Protein AF-A0AAV1LVP1-F1 (afdb_monomer_lite)

Structure (mmCIF, N/CA/C/O backbone):
data_AF-A0AAV1LVP1-F1
#
_entry.id   AF-A0AAV1LVP1-F1
#
loop_
_atom_site.group_PDB
_atom_site.id
_atom_site.type_symbol
_atom_site.label_atom_id
_atom_site.label_alt_id
_atom_site.label_comp_id
_atom_site.label_asym_id
_atom_site.label_entity_id
_atom_site.label_seq_id
_atom_site.pdbx_PDB_ins_code
_atom_site.Cartn_x
_atom_site.Cartn_y
_atom_site.Cartn_z
_atom_site.occupancy
_atom_site.B_iso_or_equiv
_atom_site.auth_seq_id
_atom_site.auth_comp_id
_atom_site.auth_asym_id
_atom_site.auth_atom_id
_atom_site.pdbx_PDB_model_num
ATOM 1 N N . MET A 1 1 ? -7.803 33.672 -29.626 1.00 33.62 1 MET A N 1
ATOM 2 C CA . MET A 1 1 ? -7.938 33.849 -28.165 1.00 33.62 1 MET A CA 1
ATOM 3 C C . MET A 1 1 ? -8.986 32.854 -27.676 1.00 33.62 1 MET A C 1
ATOM 5 O O . MET A 1 1 ? -10.162 33.083 -27.898 1.00 33.62 1 MET A O 1
ATOM 9 N N . VAL A 1 2 ? -8.581 31.703 -27.132 1.00 26.30 2 VAL A N 1
ATOM 10 C CA . VAL A 1 2 ? -9.512 30.694 -26.590 1.00 26.30 2 VAL A CA 1
ATOM 11 C C . VAL A 1 2 ? -9.033 30.379 -25.180 1.00 26.30 2 VAL A C 1
ATOM 13 O O . VAL A 1 2 ? -8.089 29.616 -24.989 1.00 26.30 2 VAL A O 1
ATOM 16 N N . ARG A 1 3 ? -9.617 31.064 -24.193 1.00 28.98 3 ARG A N 1
ATOM 17 C CA . ARG A 1 3 ? -9.436 30.735 -22.778 1.00 28.98 3 ARG A CA 1
ATOM 18 C C . ARG A 1 3 ? -10.296 29.505 -22.508 1.00 28.98 3 ARG A C 1
ATOM 20 O O . ARG A 1 3 ? -11.515 29.577 -22.601 1.00 28.98 3 ARG A O 1
ATOM 27 N N . ALA A 1 4 ? -9.658 28.367 -22.259 1.00 30.12 4 ALA A N 1
ATOM 28 C CA . ALA A 1 4 ? -10.356 27.182 -21.786 1.00 30.12 4 ALA A CA 1
ATOM 29 C C . ALA A 1 4 ? -10.751 27.415 -20.321 1.00 30.12 4 ALA A C 1
ATOM 31 O O . ALA A 1 4 ? -9.910 27.316 -19.428 1.00 30.12 4 ALA A O 1
ATOM 32 N N . ASP A 1 5 ? -12.018 27.749 -20.079 1.00 31.70 5 ASP A N 1
ATOM 33 C CA . ASP A 1 5 ? -12.577 27.800 -18.731 1.00 31.70 5 ASP A CA 1
ATOM 34 C C . ASP A 1 5 ? -12.744 26.372 -18.201 1.00 31.70 5 ASP A C 1
ATOM 36 O O . ASP A 1 5 ? -13.679 25.642 -18.535 1.00 31.70 5 ASP A O 1
ATOM 40 N N . LEU A 1 6 ? -11.804 25.955 -17.353 1.00 36.19 6 LEU A N 1
ATOM 41 C CA . LEU A 1 6 ? -11.934 24.755 -16.535 1.00 36.19 6 LEU A CA 1
ATOM 42 C C . LEU A 1 6 ? -12.962 25.029 -15.432 1.00 36.19 6 LEU A C 1
ATOM 44 O O . LEU A 1 6 ? -12.617 25.396 -14.308 1.00 36.19 6 LEU A O 1
ATOM 48 N N . THR A 1 7 ? -14.246 24.831 -15.731 1.00 36.78 7 THR A N 1
ATOM 49 C CA . THR A 1 7 ? -15.288 24.831 -14.701 1.00 36.78 7 THR A CA 1
ATOM 50 C C . THR A 1 7 ? -15.143 23.575 -13.839 1.00 36.78 7 THR A C 1
ATOM 52 O O . THR A 1 7 ? -15.783 22.549 -14.079 1.00 36.78 7 THR A O 1
ATOM 55 N N . LEU A 1 8 ? -14.284 23.636 -12.820 1.00 41.81 8 LEU A N 1
ATOM 56 C CA . LEU A 1 8 ? -14.180 22.623 -11.773 1.00 41.81 8 LEU A CA 1
ATOM 57 C C . LEU A 1 8 ? -15.452 22.667 -10.915 1.00 41.81 8 LEU A C 1
ATOM 59 O O . LEU A 1 8 ? -15.474 23.248 -9.829 1.00 41.81 8 LEU A O 1
ATOM 63 N N . ARG A 1 9 ? -16.538 22.040 -11.382 1.00 39.09 9 ARG A N 1
ATOM 64 C CA . ARG A 1 9 ? -17.672 21.726 -10.506 1.00 39.09 9 ARG A CA 1
ATOM 65 C C . ARG A 1 9 ? -17.134 20.831 -9.392 1.00 39.09 9 ARG A C 1
ATOM 67 O O . ARG A 1 9 ? -16.769 19.683 -9.630 1.00 39.09 9 ARG A O 1
ATOM 74 N N . HIS A 1 10 ? -17.053 21.360 -8.173 1.00 45.88 10 HIS A N 1
ATOM 75 C CA . HIS A 1 10 ? -16.754 20.574 -6.982 1.00 45.88 10 HIS A CA 1
ATOM 76 C C . HIS A 1 10 ? -17.872 19.550 -6.773 1.00 45.88 10 HIS A C 1
ATOM 78 O O . HIS A 1 10 ? -18.889 19.826 -6.136 1.00 45.88 10 HIS A O 1
ATOM 84 N N . ILE A 1 11 ? -17.685 18.351 -7.323 1.00 46.81 11 ILE A N 1
ATOM 85 C CA . ILE A 1 11 ? -18.550 17.211 -7.050 1.00 46.81 11 ILE A CA 1
ATOM 86 C C . ILE A 1 11 ? -18.376 16.900 -5.562 1.00 46.81 11 ILE A C 1
ATOM 88 O O . ILE A 1 11 ? -17.328 16.415 -5.134 1.00 46.81 11 ILE A O 1
ATOM 92 N N . LYS A 1 12 ? -19.398 17.195 -4.749 1.00 41.62 12 LYS A N 1
ATOM 93 C CA . LYS A 1 12 ? -19.506 16.657 -3.388 1.00 41.62 12 LYS A CA 1
ATOM 94 C C . LYS A 1 12 ? -19.700 15.145 -3.513 1.00 41.62 12 LYS A C 1
ATOM 96 O O . LYS A 1 12 ? -20.824 14.655 -3.503 1.00 41.62 12 LYS A O 1
ATOM 101 N N . THR A 1 13 ? -18.611 14.399 -3.660 1.00 45.19 13 THR A N 1
ATOM 102 C CA . THR A 1 13 ? -18.660 12.941 -3.601 1.00 45.19 13 THR A CA 1
ATOM 103 C C . THR A 1 13 ? -19.029 12.538 -2.176 1.00 45.19 13 THR A C 1
ATOM 105 O O . THR A 1 13 ? -18.408 12.970 -1.198 1.00 45.19 13 THR A O 1
ATOM 108 N N . GLN A 1 14 ? -20.092 11.741 -2.030 1.00 44.28 14 GLN A N 1
ATOM 109 C CA . GLN A 1 14 ? -20.377 11.105 -0.749 1.00 44.28 14 GLN A CA 1
ATOM 110 C C . GLN A 1 14 ? -19.144 10.303 -0.338 1.00 44.28 14 GLN A C 1
ATOM 112 O O . GLN A 1 14 ? -18.603 9.535 -1.133 1.00 44.28 14 GLN A O 1
ATOM 117 N N . ARG A 1 15 ? -18.676 10.505 0.899 1.00 39.69 15 ARG A N 1
ATOM 118 C CA . ARG A 1 15 ? -17.493 9.807 1.410 1.00 39.69 15 ARG A CA 1
ATOM 119 C C . ARG A 1 15 ? -17.735 8.299 1.305 1.00 39.69 15 ARG A C 1
ATOM 121 O O . ARG A 1 15 ? -18.639 7.810 1.989 1.00 39.69 15 ARG A O 1
ATOM 128 N N . PRO A 1 16 ? -16.923 7.551 0.536 1.00 40.00 16 PRO A N 1
ATOM 129 C CA . PRO A 1 16 ? -17.012 6.103 0.536 1.00 40.00 16 PRO A CA 1
ATOM 130 C C . PRO A 1 16 ? -16.859 5.608 1.975 1.00 40.00 16 PRO A C 1
ATOM 132 O O . PRO A 1 16 ? -15.962 6.054 2.706 1.00 40.00 16 PRO A O 1
ATOM 135 N N . ARG A 1 17 ? -17.739 4.699 2.412 1.00 39.69 17 ARG A N 1
ATOM 136 C CA . ARG A 1 17 ? -17.573 4.027 3.707 1.00 39.69 17 ARG A CA 1
ATOM 137 C C . ARG A 1 17 ? -16.164 3.431 3.744 1.00 39.69 17 ARG A C 1
ATOM 139 O O . ARG A 1 17 ? -15.739 2.771 2.801 1.00 39.69 17 ARG A O 1
ATOM 146 N N . ARG A 1 18 ? -15.420 3.682 4.829 1.00 36.81 18 ARG A N 1
ATOM 147 C CA . ARG A 1 18 ? -14.095 3.082 5.054 1.00 36.81 18 ARG A CA 1
ATOM 148 C C . ARG A 1 18 ? -14.218 1.555 4.947 1.00 36.81 18 ARG A C 1
ATOM 150 O O . ARG A 1 18 ? -14.626 0.923 5.921 1.00 36.81 18 ARG A O 1
ATOM 157 N N . HIS A 1 19 ? -13.812 0.972 3.821 1.00 34.81 19 HIS A N 1
ATOM 158 C CA . HIS A 1 19 ? -13.372 -0.416 3.800 1.00 34.81 19 HIS A CA 1
ATOM 159 C C . HIS A 1 19 ? -12.077 -0.468 4.609 1.00 34.81 19 HIS A C 1
ATOM 161 O O . HIS A 1 19 ? -11.051 0.106 4.236 1.00 34.81 19 HIS A O 1
ATOM 167 N N . PHE A 1 20 ? -12.194 -1.029 5.807 1.00 36.41 20 PHE A N 1
ATOM 168 C CA . PHE A 1 20 ? -11.059 -1.423 6.617 1.00 36.41 20 PHE A CA 1
ATOM 169 C C . PHE A 1 20 ? -10.608 -2.767 6.061 1.00 36.41 20 PHE A C 1
ATOM 171 O O . PHE A 1 20 ? -11.280 -3.771 6.279 1.00 36.41 20 PHE A O 1
ATOM 178 N N . VAL A 1 21 ? -9.523 -2.765 5.292 1.00 41.16 21 VAL A N 1
ATOM 179 C CA . VAL A 1 21 ? -8.733 -3.982 5.121 1.00 41.16 21 VAL A CA 1
ATOM 180 C C . VAL A 1 21 ? -7.979 -4.102 6.436 1.00 41.16 21 VAL A C 1
ATOM 182 O O . VAL A 1 21 ? -7.133 -3.260 6.741 1.00 41.16 21 VAL A O 1
ATOM 185 N N . GLY A 1 22 ? -8.427 -5.016 7.294 1.00 45.00 22 GLY A N 1
ATOM 186 C CA . GLY A 1 22 ? -7.721 -5.284 8.538 1.00 45.00 22 GLY A CA 1
ATOM 187 C C . GLY A 1 22 ? -6.317 -5.761 8.221 1.00 45.00 22 GLY A C 1
ATOM 188 O O . GLY A 1 22 ? -6.128 -6.488 7.250 1.00 45.00 22 GLY A O 1
ATOM 189 N N . LYS A 1 23 ? -5.342 -5.328 9.022 1.00 55.53 23 LYS A N 1
ATOM 190 C CA . LYS A 1 23 ? -4.028 -5.969 9.005 1.00 55.53 23 LYS A CA 1
ATOM 191 C C . LYS A 1 23 ? -4.217 -7.443 9.334 1.00 55.53 23 LYS A C 1
ATOM 193 O O . LYS A 1 23 ? -5.036 -7.760 10.204 1.00 55.53 23 LYS A O 1
ATOM 198 N N . LEU A 1 24 ? -3.487 -8.316 8.646 1.00 54.47 24 LEU A N 1
ATOM 199 C CA . LEU A 1 24 ? -3.483 -9.729 8.995 1.00 54.47 24 LEU A CA 1
ATOM 200 C C . LEU A 1 24 ? -3.015 -9.883 10.445 1.00 54.47 24 LEU A C 1
ATOM 202 O O . LEU A 1 24 ? -2.108 -9.192 10.912 1.00 54.47 24 LEU A O 1
ATOM 206 N N . SER A 1 25 ? -3.689 -10.760 11.184 1.00 60.62 25 SER A N 1
ATOM 207 C CA . SER A 1 25 ? -3.222 -11.135 12.512 1.00 60.62 25 SER A CA 1
ATOM 208 C C . SER A 1 25 ? -1.874 -11.858 12.378 1.00 60.62 25 SER A C 1
ATOM 210 O O . SER A 1 25 ? -1.601 -12.482 11.351 1.00 60.62 25 SER A O 1
ATOM 212 N N . ILE A 1 26 ? -1.043 -11.828 13.424 1.00 65.25 26 ILE A N 1
ATOM 213 C CA . ILE A 1 26 ? 0.223 -12.584 13.450 1.00 65.25 26 ILE A CA 1
ATOM 214 C C . ILE A 1 26 ? -0.026 -14.075 13.165 1.00 65.25 26 ILE A C 1
ATOM 216 O O . ILE A 1 26 ? 0.789 -14.723 12.517 1.00 65.25 26 ILE A O 1
ATOM 220 N N . GLN A 1 27 ? -1.165 -14.610 13.607 1.00 67.62 27 GLN A N 1
ATOM 221 C CA . GLN A 1 27 ? -1.550 -16.001 13.389 1.00 67.62 27 GLN A CA 1
ATOM 222 C C . GLN A 1 27 ? -1.880 -16.280 11.917 1.00 67.62 27 GLN A C 1
ATOM 224 O O . GLN A 1 27 ? -1.340 -17.218 11.341 1.00 67.62 27 GLN A O 1
ATOM 229 N N . ASN A 1 28 ? -2.638 -15.396 11.266 1.00 71.12 28 ASN A N 1
ATOM 230 C CA . ASN A 1 28 ? -2.947 -15.520 9.841 1.00 71.12 28 ASN A CA 1
ATOM 231 C C . ASN A 1 28 ? -1.689 -15.349 8.968 1.00 71.12 28 ASN A C 1
ATOM 233 O O . ASN A 1 28 ? -1.596 -15.948 7.902 1.00 71.12 28 ASN A O 1
ATOM 237 N N . LEU A 1 29 ? -0.715 -14.542 9.410 1.00 69.75 29 LEU A N 1
ATOM 238 C CA . LEU A 1 29 ? 0.584 -14.405 8.741 1.00 69.75 29 LEU A CA 1
ATOM 239 C C . LEU A 1 29 ? 1.429 -15.683 8.851 1.00 69.75 29 LEU A C 1
ATOM 241 O O . LEU A 1 29 ? 2.092 -16.046 7.884 1.00 69.75 29 LEU A O 1
ATOM 245 N N . LYS A 1 30 ? 1.391 -16.380 9.998 1.00 75.81 30 LYS A N 1
ATOM 246 C CA . LYS A 1 30 ? 2.044 -17.693 10.165 1.00 75.81 30 LYS A CA 1
ATOM 247 C C . LYS A 1 30 ? 1.406 -18.750 9.269 1.00 75.81 30 LYS A C 1
ATOM 249 O O . LYS A 1 30 ? 2.116 -19.468 8.580 1.00 75.81 30 LYS A O 1
ATOM 254 N N . GLU A 1 31 ? 0.079 -18.808 9.235 1.00 78.06 31 GLU A N 1
ATOM 255 C CA . GLU A 1 31 ? -0.654 -19.731 8.360 1.00 78.06 31 GLU A CA 1
ATOM 256 C C . GLU A 1 31 ? -0.366 -19.465 6.877 1.00 78.06 31 GLU A C 1
ATOM 258 O O . GLU A 1 31 ? -0.171 -20.406 6.111 1.00 78.06 31 GLU A O 1
ATOM 263 N N . ALA A 1 32 ? -0.288 -18.192 6.473 1.00 76.00 32 ALA A N 1
ATOM 264 C CA . ALA A 1 32 ? 0.073 -17.822 5.107 1.00 76.00 32 ALA A CA 1
ATOM 265 C C . ALA A 1 32 ? 1.504 -18.257 4.768 1.00 76.00 32 ALA A C 1
ATOM 267 O O . ALA A 1 32 ? 1.730 -18.808 3.695 1.00 76.00 32 ALA A O 1
ATOM 268 N N . ALA A 1 33 ? 2.455 -18.056 5.686 1.00 76.94 33 ALA A N 1
ATOM 269 C CA . ALA A 1 33 ? 3.835 -18.494 5.502 1.00 76.94 33 ALA A CA 1
ATOM 270 C C . ALA A 1 33 ? 3.938 -20.022 5.370 1.00 76.94 33 ALA A C 1
ATOM 272 O O . ALA A 1 33 ? 4.605 -20.494 4.457 1.00 76.94 33 ALA A O 1
ATOM 273 N N . ASN A 1 34 ? 3.219 -20.790 6.195 1.00 80.12 34 ASN A N 1
ATOM 274 C CA . ASN A 1 34 ? 3.208 -22.255 6.116 1.00 80.12 34 ASN A CA 1
ATOM 275 C C . ASN A 1 34 ? 2.636 -22.758 4.779 1.00 80.12 34 ASN A C 1
ATOM 277 O O . ASN A 1 34 ? 3.240 -23.602 4.126 1.00 80.12 34 ASN A O 1
ATOM 281 N N . LYS A 1 35 ? 1.536 -22.180 4.291 1.00 80.88 35 LYS A N 1
ATOM 282 C CA . LYS A 1 35 ? 1.000 -22.536 2.963 1.00 80.88 35 LYS A CA 1
ATOM 283 C C . LYS A 1 35 ? 1.961 -22.196 1.827 1.00 80.88 35 LYS A C 1
ATOM 285 O O . LYS A 1 35 ? 2.038 -22.920 0.840 1.00 80.88 35 LYS A O 1
ATOM 290 N N . LEU A 1 36 ? 2.692 -21.087 1.957 1.00 81.06 36 LEU A N 1
ATOM 291 C CA . LEU A 1 36 ? 3.746 -20.745 1.005 1.00 81.06 36 LEU A CA 1
ATOM 292 C C . LEU A 1 36 ? 4.886 -21.767 1.075 1.00 81.06 36 LEU A C 1
ATOM 294 O O . LEU A 1 36 ? 5.405 -22.133 0.030 1.00 81.06 36 LEU A O 1
ATOM 298 N N . THR A 1 37 ? 5.231 -22.279 2.262 1.00 78.81 37 THR A N 1
ATOM 299 C CA . THR A 1 37 ? 6.255 -23.328 2.393 1.00 78.81 37 THR A CA 1
ATOM 300 C C . THR A 1 37 ? 5.898 -24.598 1.624 1.00 78.81 37 THR A C 1
ATOM 302 O O . THR A 1 37 ? 6.746 -25.119 0.909 1.00 78.81 37 THR A O 1
ATOM 305 N N . GLU A 1 38 ? 4.637 -25.031 1.681 1.00 78.12 38 GLU A N 1
ATOM 306 C CA . GLU A 1 38 ? 4.154 -26.197 0.932 1.00 78.12 38 GLU A CA 1
ATOM 307 C C . GLU A 1 38 ? 4.158 -25.934 -0.578 1.00 78.12 38 GLU A C 1
ATOM 309 O O . GLU A 1 38 ? 4.670 -26.735 -1.351 1.00 78.12 38 GLU A O 1
ATOM 314 N N . ARG A 1 39 ? 3.649 -24.775 -1.009 1.00 78.62 39 ARG A N 1
ATOM 315 C CA . ARG A 1 39 ? 3.508 -24.459 -2.436 1.00 78.62 39 ARG A CA 1
ATOM 316 C C . ARG A 1 39 ? 4.837 -24.195 -3.146 1.00 78.62 39 ARG A C 1
ATOM 318 O O . ARG A 1 39 ? 4.999 -24.569 -4.301 1.00 78.62 39 ARG A O 1
ATOM 325 N N . PHE A 1 40 ? 5.784 -23.534 -2.486 1.00 80.25 40 PHE A N 1
ATOM 326 C CA . PHE A 1 40 ? 7.091 -23.246 -3.083 1.00 80.25 40 PHE A CA 1
ATOM 327 C C . PHE A 1 40 ? 8.053 -24.442 -3.040 1.00 80.25 40 PHE A C 1
ATOM 329 O O . PHE A 1 40 ? 9.074 -24.395 -3.722 1.00 80.25 40 PHE A O 1
ATOM 336 N N . ALA A 1 41 ? 7.730 -25.524 -2.319 1.00 74.81 41 ALA A N 1
ATOM 337 C CA . ALA A 1 41 ? 8.500 -26.768 -2.372 1.00 74.81 41 ALA A CA 1
ATOM 338 C C . ALA A 1 41 ? 8.476 -27.414 -3.772 1.00 74.81 41 ALA A C 1
ATOM 340 O O . ALA A 1 41 ? 9.469 -28.001 -4.195 1.00 74.81 41 ALA A O 1
ATOM 341 N N . ASP A 1 42 ? 7.381 -27.245 -4.520 1.00 72.31 42 ASP A N 1
ATOM 342 C CA . ASP A 1 42 ? 7.230 -27.764 -5.885 1.00 72.31 42 ASP A CA 1
ATOM 343 C C . ASP A 1 42 ? 7.580 -26.737 -6.979 1.00 72.31 42 ASP A C 1
ATOM 345 O O . ASP A 1 42 ? 7.404 -27.016 -8.168 1.00 72.31 42 ASP A O 1
ATOM 349 N N . PHE A 1 43 ? 8.148 -25.578 -6.609 1.00 73.12 43 PHE A N 1
ATOM 350 C CA . PHE A 1 43 ? 8.503 -24.505 -7.548 1.00 73.12 43 PHE A CA 1
ATOM 351 C C . PHE A 1 43 ? 9.318 -25.020 -8.738 1.00 73.12 43 PHE A C 1
ATOM 353 O O . PHE A 1 43 ? 9.001 -24.713 -9.883 1.00 73.12 43 PHE A O 1
ATOM 360 N N . GLU A 1 44 ? 10.337 -25.849 -8.501 1.00 68.38 44 GLU A N 1
ATOM 361 C CA . GLU A 1 44 ? 11.196 -26.358 -9.578 1.00 68.38 44 GLU A CA 1
ATOM 362 C C . GLU A 1 44 ? 10.498 -27.355 -10.507 1.00 68.38 44 GLU A C 1
ATOM 364 O O . GLU A 1 44 ? 10.852 -27.441 -11.683 1.00 68.38 44 GLU A O 1
ATOM 369 N N . LYS A 1 45 ? 9.505 -28.097 -10.007 1.00 72.62 45 LYS A N 1
ATOM 370 C CA . LYS A 1 45 ? 8.740 -29.048 -10.821 1.00 72.62 45 LYS A CA 1
ATOM 371 C C . LYS A 1 45 ? 7.729 -28.321 -11.698 1.00 72.62 45 LYS A C 1
ATOM 373 O O . LYS A 1 45 ? 7.621 -28.632 -12.879 1.00 72.62 45 LYS A O 1
ATOM 378 N N . GLU A 1 46 ? 7.024 -27.343 -11.134 1.00 71.19 46 GLU A N 1
ATOM 379 C CA . GLU A 1 46 ? 5.962 -26.616 -11.837 1.00 71.19 46 GLU A CA 1
ATOM 380 C C . GLU A 1 46 ? 6.502 -25.569 -12.822 1.00 71.19 46 GLU A C 1
ATOM 382 O O . GLU A 1 46 ? 5.857 -25.288 -13.829 1.00 71.19 46 GLU A O 1
ATOM 387 N N . THR A 1 47 ? 7.697 -25.016 -12.582 1.00 71.44 47 THR A N 1
ATOM 388 C CA . THR A 1 47 ? 8.252 -23.928 -13.409 1.00 71.44 47 THR A CA 1
ATOM 389 C C . THR A 1 47 ? 9.263 -24.357 -14.466 1.00 71.44 47 THR A C 1
ATOM 391 O O . THR A 1 47 ? 9.746 -23.514 -15.222 1.00 71.44 47 THR A O 1
ATOM 394 N N . LYS A 1 48 ? 9.570 -25.655 -14.573 1.00 72.50 48 LYS A N 1
ATOM 395 C CA . LYS A 1 48 ? 10.644 -26.169 -15.440 1.00 72.50 48 LYS A CA 1
ATOM 396 C C . LYS A 1 48 ? 10.498 -25.782 -16.919 1.00 72.50 48 LYS A C 1
ATOM 398 O O . LYS A 1 48 ? 11.507 -25.554 -17.575 1.00 72.50 48 LYS A O 1
ATOM 403 N N . ASN A 1 49 ? 9.261 -25.672 -17.409 1.00 75.50 49 ASN A N 1
ATOM 404 C CA . ASN A 1 49 ? 8.942 -25.381 -18.814 1.00 75.50 49 ASN A CA 1
ATOM 405 C C . ASN A 1 49 ? 8.258 -24.016 -19.020 1.00 75.50 49 ASN A C 1
ATOM 407 O O . ASN A 1 49 ? 7.742 -23.760 -20.104 1.00 75.50 49 ASN A O 1
ATOM 411 N N . LEU A 1 50 ? 8.186 -23.175 -17.984 1.00 79.69 50 LEU A N 1
ATOM 412 C CA . LEU A 1 50 ? 7.509 -21.878 -18.052 1.00 79.69 50 LEU A CA 1
ATOM 413 C C . LEU A 1 50 ? 8.480 -20.772 -18.471 1.00 79.69 50 LEU A C 1
ATOM 415 O O . LEU A 1 50 ? 9.644 -20.768 -18.059 1.00 79.69 50 LEU A O 1
ATOM 419 N N . ASP A 1 51 ? 7.972 -19.812 -19.240 1.00 83.75 51 ASP A N 1
ATOM 420 C CA . ASP A 1 51 ? 8.699 -18.582 -19.553 1.00 83.75 51 ASP A CA 1
ATOM 421 C C . ASP A 1 51 ? 8.887 -17.704 -18.296 1.00 83.75 51 ASP A C 1
ATOM 423 O O . ASP A 1 51 ? 8.156 -17.836 -17.310 1.00 83.75 51 ASP A O 1
ATOM 427 N N . ILE A 1 52 ? 9.862 -16.790 -18.309 1.00 84.06 52 ILE A N 1
ATOM 428 C CA . ILE A 1 52 ? 10.174 -15.886 -17.192 1.00 84.06 52 ILE A CA 1
ATOM 429 C C . ILE A 1 52 ? 8.943 -15.102 -16.734 1.00 84.06 52 ILE A C 1
ATOM 431 O O . ILE A 1 52 ? 8.712 -14.983 -15.526 1.00 84.06 52 ILE A O 1
ATOM 435 N N . GLN A 1 53 ? 8.129 -14.602 -17.667 1.00 85.38 53 GLN A N 1
ATOM 436 C CA . GLN A 1 53 ? 6.920 -13.861 -17.313 1.00 85.38 53 GLN A CA 1
ATOM 437 C C . GLN A 1 53 ? 5.918 -14.772 -16.589 1.00 85.38 53 GLN A C 1
ATOM 439 O O . GLN A 1 53 ? 5.393 -14.415 -15.536 1.00 85.38 53 GLN A O 1
ATOM 444 N N . GLN A 1 54 ? 5.732 -15.997 -17.083 1.00 86.31 54 GLN A N 1
ATOM 445 C CA . GLN A 1 54 ? 4.848 -16.988 -16.465 1.00 86.31 54 GLN A CA 1
ATOM 446 C C . GLN A 1 54 ? 5.352 -17.435 -15.085 1.00 86.31 54 GLN A C 1
ATOM 448 O O . GLN A 1 54 ? 4.552 -17.620 -14.166 1.00 86.31 54 GLN A O 1
ATOM 453 N N . LYS A 1 55 ? 6.673 -17.565 -14.905 1.00 86.62 55 LYS A N 1
ATOM 454 C CA . LYS A 1 55 ? 7.305 -17.844 -13.605 1.00 86.62 55 LYS A CA 1
ATOM 455 C C . LYS A 1 55 ? 7.043 -16.724 -12.602 1.00 86.62 55 LYS A C 1
ATOM 457 O O . LYS A 1 55 ? 6.707 -16.999 -11.448 1.00 86.62 55 LYS A O 1
ATOM 462 N N . TYR A 1 56 ? 7.161 -15.471 -13.039 1.00 87.81 56 TYR A N 1
ATOM 463 C CA . TYR A 1 56 ? 6.871 -14.304 -12.209 1.00 87.81 56 TYR A CA 1
ATOM 464 C C . TYR A 1 56 ? 5.382 -14.216 -11.836 1.00 87.81 56 TYR A C 1
ATOM 466 O O . TYR A 1 56 ? 5.051 -14.029 -10.664 1.00 87.81 56 TYR A O 1
ATOM 474 N N . ASP A 1 57 ? 4.479 -14.438 -12.792 1.00 87.94 57 ASP A N 1
ATOM 475 C CA . ASP A 1 57 ? 3.033 -14.424 -12.547 1.00 87.94 57 ASP A CA 1
ATOM 476 C C . ASP A 1 57 ? 2.607 -15.571 -11.620 1.00 87.94 57 ASP A C 1
ATOM 478 O O . ASP A 1 57 ? 1.798 -15.382 -10.704 1.00 87.94 57 ASP A O 1
ATOM 482 N N . TRP A 1 58 ? 3.195 -16.761 -11.780 1.00 87.62 58 TRP A N 1
ATOM 483 C CA . TRP A 1 58 ? 2.992 -17.877 -10.855 1.00 87.62 58 TRP A CA 1
ATOM 484 C C . TRP A 1 58 ? 3.469 -17.516 -9.442 1.00 87.62 58 TRP A C 1
ATOM 486 O O . TRP A 1 58 ? 2.754 -17.758 -8.465 1.00 87.62 58 TRP A O 1
ATOM 496 N N . PHE A 1 59 ? 4.634 -16.876 -9.310 1.00 87.19 59 PHE A N 1
ATOM 497 C CA . PHE A 1 59 ? 5.152 -16.410 -8.022 1.00 87.19 59 PHE A CA 1
ATOM 498 C C . PHE A 1 59 ? 4.199 -15.397 -7.361 1.00 87.19 59 PHE A C 1
ATOM 500 O O . PHE A 1 59 ? 3.818 -15.559 -6.195 1.00 87.19 59 PHE A O 1
ATOM 507 N N . GLU A 1 60 ? 3.746 -14.385 -8.104 1.00 86.94 60 GLU A N 1
ATOM 508 C CA . GLU A 1 60 ? 2.860 -13.336 -7.589 1.00 86.94 60 GLU A CA 1
ATOM 509 C C . GLU A 1 60 ? 1.481 -13.897 -7.196 1.00 86.94 60 GLU A C 1
ATOM 511 O O . GLU A 1 60 ? 0.962 -13.621 -6.106 1.00 86.94 60 GLU A O 1
ATOM 516 N N . THR A 1 61 ? 0.891 -14.737 -8.051 1.00 87.31 61 THR A N 1
ATOM 517 C CA . THR A 1 61 ? -0.405 -15.383 -7.793 1.00 87.31 61 THR A CA 1
ATOM 518 C C . THR A 1 61 ? -0.348 -16.336 -6.603 1.00 87.31 61 THR A C 1
ATOM 520 O O . THR A 1 61 ? -1.301 -16.383 -5.823 1.00 87.31 61 THR A O 1
ATOM 523 N N . SER A 1 62 ? 0.773 -17.031 -6.395 1.00 85.62 62 SER A N 1
ATOM 524 C CA . SER A 1 62 ? 0.992 -17.909 -5.239 1.00 85.62 62 SER A CA 1
ATOM 525 C C . SER A 1 62 ? 0.942 -17.137 -3.922 1.00 85.62 62 SER A C 1
ATOM 527 O O . SER A 1 62 ? 0.228 -17.524 -2.990 1.00 85.62 62 SER A O 1
ATOM 529 N N . ILE A 1 63 ? 1.615 -15.985 -3.863 1.00 85.62 63 ILE A N 1
ATOM 530 C CA . ILE A 1 63 ? 1.601 -15.106 -2.686 1.00 85.62 63 ILE A CA 1
ATOM 531 C C . ILE A 1 63 ? 0.207 -14.499 -2.474 1.00 85.62 63 ILE A C 1
ATOM 533 O O . ILE A 1 63 ? -0.306 -14.480 -1.347 1.00 85.62 63 ILE A O 1
ATOM 537 N N . LYS A 1 64 ? -0.450 -14.046 -3.549 1.00 85.56 64 LYS A N 1
ATOM 538 C CA . LYS A 1 64 ? -1.823 -13.516 -3.491 1.00 85.56 64 LYS A CA 1
ATOM 539 C C . LYS A 1 64 ? -2.823 -14.571 -3.007 1.00 85.56 64 LYS A C 1
ATOM 541 O O . LYS A 1 64 ? -3.685 -14.252 -2.180 1.00 85.56 64 LYS A O 1
ATOM 546 N N . LEU A 1 65 ? -2.701 -15.825 -3.451 1.00 83.25 65 LEU A N 1
ATOM 547 C CA . LEU A 1 65 ? -3.578 -16.911 -3.013 1.00 83.25 65 LEU A CA 1
ATOM 548 C C . LEU A 1 65 ? -3.386 -17.201 -1.522 1.00 83.25 65 LEU A C 1
ATOM 550 O O . LEU A 1 65 ? -4.373 -17.241 -0.781 1.00 83.25 65 LEU A O 1
ATOM 554 N N . ALA A 1 66 ? -2.140 -17.322 -1.055 1.00 80.94 66 ALA A N 1
ATOM 555 C CA . ALA A 1 66 ? -1.856 -17.524 0.366 1.00 80.94 66 ALA A CA 1
ATOM 556 C C . ALA A 1 66 ? -2.448 -16.400 1.226 1.00 80.94 66 ALA A C 1
ATOM 558 O O . ALA A 1 66 ? -3.102 -16.671 2.234 1.00 80.94 66 ALA A O 1
ATOM 559 N N . LYS A 1 67 ? -2.347 -15.144 0.772 1.00 78.75 67 LYS A N 1
ATOM 560 C CA . LYS A 1 67 ? -3.014 -14.014 1.428 1.00 78.75 67 LYS A CA 1
ATOM 561 C C . LYS A 1 67 ? -4.532 -14.203 1.482 1.00 78.75 67 LYS A C 1
ATOM 563 O O . LYS A 1 67 ? -5.118 -14.099 2.557 1.00 78.75 67 LYS A O 1
ATOM 568 N N . SER A 1 68 ? -5.169 -14.484 0.345 1.00 75.44 68 SER A N 1
ATOM 569 C CA . SER A 1 68 ? -6.632 -14.591 0.253 1.00 75.44 68 SER A CA 1
ATOM 570 C C . SER A 1 68 ? -7.210 -15.689 1.155 1.00 75.44 68 SER A C 1
ATOM 572 O O . SER A 1 68 ? -8.200 -15.456 1.851 1.00 75.44 68 SER A O 1
ATOM 574 N N . THR A 1 69 ? -6.543 -16.844 1.233 1.00 65.88 69 THR A N 1
ATOM 575 C CA . THR A 1 69 ? -6.984 -17.977 2.062 1.00 65.88 69 THR A CA 1
ATOM 576 C C . THR A 1 69 ? -6.798 -17.739 3.563 1.00 65.88 69 THR A C 1
ATOM 578 O O . THR A 1 69 ? -7.478 -18.371 4.364 1.00 65.88 69 THR A O 1
ATOM 581 N N . CYS A 1 70 ? -5.910 -16.823 3.958 1.00 61.56 70 CYS A N 1
ATOM 582 C CA . CYS A 1 70 ? -5.664 -16.452 5.356 1.00 61.56 70 CYS A CA 1
ATOM 583 C C . CYS A 1 70 ? -6.431 -15.189 5.782 1.00 61.56 70 CYS A C 1
ATOM 585 O O . CYS A 1 70 ? -6.484 -14.841 6.966 1.00 61.56 70 CYS A O 1
ATOM 587 N N . THR A 1 71 ? -7.071 -14.486 4.843 1.00 57.59 71 THR A N 1
ATOM 588 C CA . THR A 1 71 ? -7.969 -13.372 5.159 1.00 57.59 71 THR A CA 1
ATOM 589 C C . THR A 1 71 ? -9.362 -13.868 5.536 1.00 57.59 71 THR A C 1
ATOM 591 O O . THR A 1 71 ? -10.314 -13.769 4.764 1.00 57.59 71 THR A O 1
ATOM 594 N N . ASN A 1 72 ? -9.536 -14.309 6.781 1.00 55.22 72 ASN A N 1
ATOM 595 C CA . ASN A 1 72 ? -10.869 -14.283 7.375 1.00 55.22 72 ASN A CA 1
ATOM 596 C C . ASN A 1 72 ? -11.318 -12.815 7.428 1.00 55.22 72 ASN A C 1
ATOM 598 O O . ASN A 1 72 ? -10.616 -11.980 8.001 1.00 55.22 72 ASN A O 1
ATOM 602 N N . LYS A 1 73 ? -12.459 -12.472 6.805 1.00 50.12 73 LYS A N 1
ATOM 603 C CA . LYS A 1 73 ? -13.081 -11.138 6.915 1.00 50.12 73 LYS A CA 1
ATOM 604 C C . LYS A 1 73 ? -13.404 -10.881 8.389 1.00 50.12 73 LYS A C 1
ATOM 606 O O . LYS A 1 73 ? -14.518 -11.144 8.838 1.00 50.12 73 LYS A O 1
ATOM 611 N N . GLU A 1 74 ? -12.437 -10.383 9.159 1.00 50.34 74 GLU A N 1
ATOM 612 C CA . GLU A 1 74 ? -12.666 -10.034 10.554 1.00 50.34 74 GLU A CA 1
ATOM 613 C C . GLU A 1 74 ? -13.769 -8.973 10.589 1.00 50.34 74 GLU A C 1
ATOM 615 O O . GLU A 1 74 ? -13.624 -7.856 10.075 1.00 50.34 74 GLU A O 1
ATOM 620 N N . LYS A 1 75 ? -14.912 -9.327 11.190 1.00 52.25 75 LYS A N 1
ATOM 621 C CA . LYS A 1 75 ? -15.966 -8.357 11.485 1.00 52.25 75 LYS A CA 1
ATOM 622 C C . LYS A 1 75 ? -15.330 -7.235 12.297 1.00 52.25 75 LYS A C 1
ATOM 624 O O . LYS A 1 75 ? -14.597 -7.484 13.251 1.00 52.25 75 LYS A O 1
ATOM 629 N N . LYS A 1 76 ? -15.617 -5.991 11.911 1.00 53.03 76 LYS A N 1
ATOM 630 C CA . LYS A 1 76 ? -15.080 -4.781 12.543 1.00 53.03 76 LYS A CA 1
ATOM 631 C C . LYS A 1 76 ? -15.225 -4.899 14.067 1.00 53.03 76 LYS A C 1
ATOM 633 O O . LYS A 1 76 ? -16.348 -4.836 14.570 1.00 53.03 76 LYS A O 1
ATOM 638 N N . LYS A 1 77 ? -14.114 -5.097 14.790 1.00 58.78 77 LYS A N 1
ATOM 639 C CA . LYS A 1 77 ? -14.133 -5.230 16.254 1.00 58.78 77 LYS A CA 1
ATOM 640 C C . LYS A 1 77 ? -14.677 -3.923 16.826 1.00 58.78 77 LYS A C 1
ATOM 642 O O . LYS A 1 77 ? -14.034 -2.875 16.760 1.00 58.78 77 LYS A O 1
ATOM 647 N N . SER A 1 78 ? -15.925 -3.963 17.289 1.00 65.81 78 SER A N 1
ATOM 648 C CA . SER A 1 78 ? -16.534 -2.827 17.970 1.00 65.81 78 SER A CA 1
ATOM 649 C C . SER A 1 78 ? -15.792 -2.634 19.281 1.00 65.81 78 SER A C 1
ATOM 651 O O . SER A 1 78 ? -15.660 -3.583 20.047 1.00 65.81 78 SER A O 1
ATOM 653 N N . TYR A 1 79 ? -15.324 -1.416 19.548 1.00 74.69 79 TYR A N 1
ATOM 654 C CA . TYR A 1 79 ? -14.688 -1.096 20.828 1.00 74.69 79 TYR A CA 1
ATOM 655 C C . TYR A 1 79 ? -15.683 -1.127 22.002 1.00 74.69 79 TYR A C 1
ATOM 657 O O . TYR A 1 79 ? -15.276 -0.989 23.152 1.00 74.69 79 TYR A O 1
ATOM 665 N N . LEU A 1 80 ? -16.980 -1.254 21.703 1.00 83.44 80 LEU A N 1
ATOM 666 C CA . LEU A 1 80 ? -18.056 -1.279 22.680 1.00 83.44 80 LEU A CA 1
ATOM 667 C C . LEU A 1 80 ? -18.145 -2.648 23.343 1.00 83.44 80 LEU A C 1
ATOM 669 O O . LEU A 1 80 ? -18.324 -3.666 22.663 1.00 83.44 80 LEU A O 1
ATOM 673 N N . SER A 1 81 ? -18.103 -2.633 24.672 1.00 87.12 81 SER A N 1
ATOM 674 C CA . SER A 1 81 ? -18.378 -3.793 25.507 1.00 87.12 81 SER A CA 1
ATOM 675 C C . SER A 1 81 ? -19.797 -4.318 25.273 1.00 87.12 81 SER A C 1
ATOM 677 O O . SER A 1 81 ? -20.709 -3.574 24.902 1.00 87.12 81 SER A O 1
ATOM 679 N N . ILE A 1 82 ? -19.993 -5.612 25.527 1.00 88.88 82 ILE A N 1
ATOM 680 C CA . ILE A 1 82 ? -21.304 -6.275 25.491 1.00 88.88 82 ILE A CA 1
ATOM 681 C C . ILE A 1 82 ? -22.281 -5.551 26.425 1.00 88.88 82 ILE A C 1
ATOM 683 O O . ILE A 1 82 ? -23.395 -5.233 26.022 1.00 88.88 82 ILE A O 1
ATOM 687 N N . LYS A 1 83 ? -21.823 -5.160 27.622 1.00 90.88 83 LYS A N 1
ATOM 688 C CA . LYS A 1 83 ? -22.617 -4.373 28.579 1.00 90.88 83 LYS A CA 1
ATOM 689 C C . LYS A 1 83 ? -23.153 -3.080 27.955 1.00 90.88 83 LYS A C 1
ATOM 691 O O . LYS A 1 83 ? -24.324 -2.753 28.110 1.00 90.88 83 LYS A O 1
ATOM 696 N N . THR A 1 84 ? -22.310 -2.359 27.222 1.00 90.75 84 THR A N 1
ATOM 697 C CA . THR A 1 84 ? -22.665 -1.088 26.578 1.00 90.75 84 THR A CA 1
ATOM 698 C C . THR A 1 84 ? -23.642 -1.296 25.424 1.00 90.75 84 THR A C 1
ATOM 700 O O . THR A 1 84 ? -24.551 -0.488 25.244 1.00 90.75 84 THR A O 1
ATOM 703 N N . LYS A 1 85 ? -23.509 -2.397 24.672 1.00 91.31 85 LYS A N 1
ATOM 704 C CA . LYS A 1 85 ? -24.482 -2.786 23.637 1.00 91.31 85 LYS A CA 1
ATOM 705 C C . LYS A 1 85 ? -25.850 -3.095 24.244 1.00 91.31 85 LYS A C 1
ATOM 707 O O . LYS A 1 85 ? -26.836 -2.539 23.776 1.00 91.31 85 LYS A O 1
ATOM 712 N N . ASN A 1 86 ? -25.891 -3.863 25.331 1.00 93.31 86 ASN A N 1
ATOM 713 C CA . ASN A 1 86 ? -27.136 -4.206 26.019 1.00 93.31 86 ASN A CA 1
ATOM 714 C C . ASN A 1 86 ? -27.829 -2.957 26.588 1.00 93.31 86 ASN A C 1
ATOM 716 O O . ASN A 1 86 ? -29.039 -2.822 26.469 1.00 93.31 86 ASN A O 1
ATOM 720 N N . LEU A 1 87 ? -27.075 -1.994 27.135 1.00 93.50 87 LEU A N 1
ATOM 721 C CA . LEU A 1 87 ? -27.634 -0.716 27.599 1.00 93.50 87 LEU A CA 1
ATOM 722 C C . LEU A 1 87 ? -28.203 0.134 26.449 1.00 93.50 87 LEU A C 1
ATOM 724 O O . LEU A 1 87 ? -29.246 0.770 26.604 1.00 93.50 87 LEU A O 1
ATOM 728 N N . LEU A 1 88 ? -27.533 0.152 25.290 1.00 90.50 88 LEU A N 1
ATOM 729 C CA . LEU A 1 88 ? -28.032 0.831 24.088 1.00 90.50 88 LEU A CA 1
ATOM 730 C C . LEU A 1 88 ? -29.320 0.182 23.569 1.00 90.50 88 LEU A C 1
ATOM 732 O O . LEU A 1 88 ? -30.239 0.892 23.161 1.00 90.50 88 LEU A O 1
ATOM 736 N N . GLU A 1 89 ? -29.392 -1.145 23.607 1.00 91.50 89 GLU A N 1
ATOM 737 C CA . GLU A 1 89 ? -30.558 -1.921 23.192 1.00 91.50 89 GLU A CA 1
ATOM 738 C C . GLU A 1 89 ? -31.730 -1.759 24.167 1.00 91.50 89 GLU A C 1
ATOM 740 O O . GLU A 1 89 ? -32.838 -1.454 23.731 1.00 91.50 89 GLU A O 1
ATOM 745 N N . ALA A 1 90 ? -31.473 -1.793 25.477 1.00 89.62 90 ALA A N 1
ATOM 746 C CA . ALA A 1 90 ? -32.463 -1.495 26.511 1.00 89.62 90 ALA A CA 1
ATOM 747 C C . ALA A 1 90 ? -33.036 -0.076 26.358 1.00 89.62 90 ALA A C 1
ATOM 749 O O . ALA A 1 90 ? -34.250 0.123 26.384 1.00 89.62 90 ALA A O 1
ATOM 750 N N . ARG A 1 91 ? -32.188 0.932 26.103 1.00 90.50 91 ARG A N 1
ATOM 751 C CA . ARG A 1 91 ? -32.668 2.295 25.825 1.00 90.50 91 ARG A CA 1
ATOM 752 C C . ARG A 1 91 ? -33.490 2.359 24.538 1.00 90.50 91 ARG A C 1
ATOM 754 O O . ARG A 1 91 ? -34.480 3.085 24.501 1.00 90.50 91 ARG A O 1
ATOM 761 N N . LYS A 1 92 ? -33.101 1.622 23.493 1.00 91.38 92 LYS A N 1
ATOM 762 C CA . LYS A 1 92 ? -33.862 1.537 22.238 1.00 91.38 92 LYS A CA 1
ATOM 763 C C . LYS A 1 92 ? -35.253 0.942 22.478 1.00 91.38 92 LYS A C 1
ATOM 765 O O . LYS A 1 92 ? -36.221 1.513 21.989 1.00 91.38 92 LYS A O 1
ATOM 770 N N . GLN A 1 93 ? -35.351 -0.125 23.271 1.00 89.38 93 GLN A N 1
ATOM 771 C CA . GLN A 1 93 ? -36.617 -0.771 23.632 1.00 89.38 93 GLN A CA 1
ATOM 772 C C . GLN A 1 93 ? -37.553 0.175 24.400 1.00 89.38 93 GLN A C 1
ATOM 774 O O . GLN A 1 93 ? -38.728 0.278 24.057 1.00 89.38 93 GLN A O 1
ATOM 779 N N . VAL A 1 94 ? -37.025 0.939 25.365 1.00 86.75 94 VAL A N 1
ATOM 780 C CA . VAL A 1 94 ? -37.794 1.947 26.128 1.00 86.75 94 VAL A CA 1
ATOM 781 C C . VAL A 1 94 ? -38.237 3.131 25.256 1.00 86.75 94 VAL A C 1
ATOM 783 O O . VAL A 1 94 ? -39.257 3.757 25.526 1.00 86.75 94 VAL A O 1
ATOM 786 N N . ILE A 1 95 ? -37.484 3.466 24.204 1.00 84.56 95 ILE A N 1
ATOM 787 C CA . ILE A 1 95 ? -37.901 4.486 23.228 1.00 84.56 95 ILE A CA 1
ATOM 788 C C . ILE A 1 95 ? -39.015 3.949 22.320 1.00 84.56 95 ILE A C 1
ATOM 790 O O . ILE A 1 95 ? -39.921 4.701 21.972 1.00 84.56 95 ILE A O 1
ATOM 794 N N . SER A 1 96 ? -38.954 2.671 21.935 1.00 83.31 96 SER A N 1
ATOM 795 C CA . SER A 1 96 ? -39.985 2.036 21.106 1.00 83.31 96 SER A CA 1
ATOM 796 C C . SER A 1 96 ? -41.257 1.659 21.869 1.00 83.31 96 SER A C 1
ATOM 798 O O . SER A 1 96 ? -42.291 1.455 21.237 1.00 83.31 96 SER A O 1
ATOM 800 N N . SER A 1 97 ? -41.206 1.550 23.201 1.00 81.19 97 SER A N 1
ATOM 801 C CA . SER A 1 97 ? -42.380 1.214 24.004 1.00 81.19 97 SER A CA 1
ATOM 802 C C . SER A 1 97 ? -43.361 2.393 24.093 1.00 81.19 97 SER A C 1
ATOM 804 O O . SER A 1 97 ? -42.981 3.566 24.185 1.00 81.19 97 SER A O 1
ATOM 806 N N . ARG A 1 98 ? -44.662 2.073 24.062 1.00 69.25 98 ARG A N 1
ATOM 807 C CA . ARG A 1 98 ? -45.764 3.051 24.157 1.00 69.25 98 ARG A CA 1
ATOM 808 C C . ARG A 1 98 ? -46.056 3.512 25.591 1.00 69.25 98 ARG A C 1
ATOM 810 O O . ARG A 1 98 ? -46.891 4.385 25.778 1.00 69.25 98 ARG A O 1
ATOM 817 N N . ASP A 1 99 ? -45.354 2.948 26.568 1.00 68.19 99 ASP A N 1
ATOM 818 C CA . ASP A 1 99 ? -45.553 3.194 27.993 1.00 68.19 99 ASP A CA 1
ATOM 819 C C . ASP A 1 99 ? -45.138 4.627 28.381 1.00 68.19 99 ASP A C 1
ATOM 821 O O . ASP A 1 99 ? -44.023 5.074 28.087 1.00 68.19 99 ASP A O 1
ATOM 825 N N . THR A 1 100 ? -46.054 5.383 28.983 1.00 64.94 100 THR A N 1
ATOM 826 C CA . THR A 1 100 ? -45.886 6.816 29.282 1.00 64.94 100 THR A CA 1
ATOM 827 C C . THR A 1 100 ? -45.329 7.070 30.674 1.00 64.94 100 THR A C 1
ATOM 829 O O . THR A 1 100 ? -44.637 8.074 30.885 1.00 64.94 100 THR A O 1
ATOM 832 N N . GLU A 1 101 ? -45.573 6.162 31.614 1.00 68.06 101 GLU A N 1
ATOM 833 C CA . GLU A 1 101 ? -45.260 6.382 33.018 1.00 68.06 101 GLU A CA 1
ATOM 834 C C . GLU A 1 101 ? -43.770 6.131 33.291 1.00 68.06 101 GLU A C 1
ATOM 836 O O . GLU A 1 101 ? -43.177 5.131 32.886 1.00 68.06 101 GLU A O 1
ATOM 841 N N . ASN A 1 102 ? -43.096 7.103 33.911 1.00 76.50 102 ASN A N 1
ATOM 842 C CA . ASN A 1 102 ? -41.655 7.069 34.203 1.00 76.50 102 ASN A CA 1
ATOM 843 C C . ASN A 1 102 ? -40.696 6.885 33.004 1.00 76.50 102 ASN A C 1
ATOM 845 O O . ASN A 1 102 ? -39.477 6.807 33.201 1.00 76.50 102 ASN A O 1
ATOM 849 N N . ARG A 1 103 ? -41.181 6.922 31.752 1.00 79.88 103 ARG A N 1
ATOM 850 C CA . ARG A 1 103 ? -40.350 6.755 30.543 1.00 79.88 103 ARG A CA 1
ATOM 851 C C . ARG A 1 103 ? -39.194 7.755 30.475 1.00 79.88 103 ARG A C 1
ATOM 853 O O . ARG A 1 103 ? -38.057 7.372 30.207 1.00 79.88 103 ARG A O 1
ATOM 860 N N . ARG A 1 104 ? -39.447 9.036 30.772 1.00 80.44 104 ARG A N 1
ATOM 861 C CA . ARG A 1 104 ? -38.396 10.078 30.792 1.00 80.44 104 ARG A CA 1
ATOM 862 C C . ARG A 1 104 ? -37.308 9.789 31.829 1.00 80.44 104 ARG A C 1
ATOM 864 O O . ARG A 1 104 ? -36.128 9.975 31.530 1.00 80.44 104 ARG A O 1
ATOM 871 N N . LYS A 1 105 ? -37.689 9.314 33.019 1.00 86.44 105 LYS A N 1
ATOM 872 C CA . LYS A 1 105 ? -36.759 9.014 34.115 1.00 86.44 105 LYS A CA 1
ATOM 873 C C . LYS A 1 105 ? -35.890 7.796 33.783 1.00 86.44 105 LYS A C 1
ATOM 875 O O . LYS A 1 105 ? -34.668 7.919 33.804 1.00 86.44 105 LYS A O 1
ATOM 880 N N . ARG A 1 106 ? -36.501 6.704 33.299 1.00 84.81 106 ARG A N 1
ATOM 881 C CA . ARG A 1 106 ? -35.794 5.499 32.814 1.00 84.81 106 ARG A CA 1
ATOM 882 C C . ARG A 1 106 ? -34.826 5.811 31.666 1.00 84.81 106 ARG A C 1
ATOM 884 O O . ARG A 1 106 ? -33.686 5.355 31.674 1.00 84.81 106 ARG A O 1
ATOM 891 N N . ILE A 1 107 ? -35.231 6.640 30.695 1.00 86.25 107 ILE A N 1
ATOM 892 C CA . ILE A 1 107 ? -34.341 7.076 29.601 1.00 86.25 107 ILE A CA 1
ATOM 893 C C . ILE A 1 107 ? -33.168 7.901 30.141 1.00 86.25 107 ILE A C 1
ATOM 895 O O . ILE A 1 107 ? -32.050 7.759 29.639 1.00 86.25 107 ILE A O 1
ATOM 899 N N . SER A 1 108 ? -33.399 8.762 31.134 1.00 89.88 108 SER A N 1
ATOM 900 C CA . SER A 1 108 ? -32.352 9.577 31.761 1.00 89.88 108 SER A CA 1
ATOM 901 C C . SER A 1 108 ? -31.324 8.708 32.489 1.00 89.88 108 SER A C 1
ATOM 903 O O . SER A 1 108 ? -30.125 8.855 32.248 1.00 89.88 108 SER A O 1
ATOM 905 N N . GLU A 1 109 ? -31.782 7.755 33.301 1.00 91.75 109 GLU A N 1
ATOM 906 C CA . GLU A 1 109 ? -30.940 6.794 34.027 1.00 91.75 109 GLU A CA 1
ATOM 907 C C . GLU A 1 109 ? -30.120 5.932 33.060 1.00 91.75 109 GLU A C 1
ATOM 909 O O . GLU A 1 109 ? -28.888 5.962 33.103 1.00 91.75 109 GLU A O 1
ATOM 914 N N . LEU A 1 110 ? -30.770 5.308 32.070 1.00 92.00 110 LEU A N 1
ATOM 915 C CA . LEU A 1 110 ? -30.075 4.550 31.025 1.00 92.00 110 LEU A CA 1
ATOM 916 C C . LEU A 1 110 ? -29.077 5.422 30.251 1.00 92.00 110 LEU A C 1
ATOM 918 O O . LEU A 1 110 ? -27.984 4.974 29.914 1.00 92.00 110 LEU A O 1
ATOM 922 N N . SER A 1 111 ? -29.398 6.689 29.980 1.00 90.88 111 SER A N 1
ATOM 923 C CA . SER A 1 111 ? -28.476 7.604 29.292 1.00 90.88 111 SER A CA 1
ATOM 924 C C . SER A 1 111 ? -27.249 7.954 30.138 1.00 90.88 111 SER A C 1
ATOM 926 O O . SER A 1 111 ? -26.156 8.107 29.577 1.00 90.88 111 SER A O 1
ATOM 928 N N . LYS A 1 112 ? -27.396 8.065 31.466 1.00 95.31 112 LYS A N 1
ATOM 929 C CA . LYS A 1 112 ? -26.270 8.249 32.396 1.00 95.31 112 LYS A CA 1
ATOM 930 C C . LYS A 1 112 ? -25.362 7.018 32.381 1.00 95.31 112 LYS A C 1
ATOM 932 O O . LYS A 1 112 ? -24.155 7.169 32.163 1.00 95.31 112 LYS A O 1
ATOM 937 N N . ASP A 1 113 ? -25.939 5.824 32.473 1.00 93.62 113 ASP A N 1
ATOM 938 C CA . ASP A 1 113 ? -25.197 4.559 32.472 1.00 93.62 113 ASP A CA 1
ATOM 939 C C . ASP A 1 113 ? -24.504 4.280 31.134 1.00 93.62 113 ASP A C 1
ATOM 941 O O . ASP A 1 113 ? -23.342 3.854 31.097 1.00 93.62 113 ASP A O 1
ATOM 945 N N . ILE A 1 114 ? -25.162 4.604 30.015 1.00 92.38 114 ILE A N 1
ATOM 946 C CA . ILE A 1 114 ? -24.558 4.566 28.677 1.00 92.38 114 ILE A CA 1
ATOM 947 C C . ILE A 1 114 ? -23.383 5.542 28.612 1.00 92.38 114 ILE A C 1
ATOM 949 O O . ILE A 1 114 ? -22.293 5.170 28.186 1.00 92.38 114 ILE A O 1
ATOM 953 N N . LYS A 1 115 ? -23.543 6.794 29.061 1.00 91.62 115 LYS A N 1
ATOM 954 C CA . LYS A 1 115 ? -22.445 7.776 29.023 1.00 91.62 115 LYS A CA 1
ATOM 955 C C . LYS A 1 115 ? -21.249 7.303 29.859 1.00 91.62 115 LYS A C 1
ATOM 957 O O . LYS A 1 115 ? -20.106 7.461 29.422 1.00 91.62 115 LYS A O 1
ATOM 962 N N . GLN A 1 116 ? -21.487 6.710 31.029 1.00 93.25 116 GLN A N 1
ATOM 963 C CA . GLN A 1 116 ? -20.421 6.215 31.899 1.00 93.25 116 GLN A CA 1
ATOM 964 C C . GLN A 1 116 ? -19.730 4.971 31.317 1.00 93.25 116 GLN A C 1
ATOM 966 O O . GLN A 1 116 ? -18.500 4.931 31.275 1.00 93.25 116 GLN A O 1
ATOM 971 N N . SER A 1 117 ? -20.484 3.994 30.804 1.00 91.81 117 SER A N 1
ATOM 972 C CA . SER A 1 117 ? -19.928 2.804 30.133 1.00 91.81 117 SER A CA 1
ATOM 973 C C . SER A 1 117 ? -19.136 3.162 28.874 1.00 91.81 117 SER A C 1
ATOM 975 O O . SER A 1 117 ? -17.986 2.751 28.754 1.00 91.81 117 SER A O 1
ATOM 977 N N . MET A 1 118 ? -19.654 4.049 28.020 1.00 89.62 118 MET A N 1
ATOM 978 C CA . MET A 1 118 ? -18.949 4.558 26.834 1.00 89.62 118 MET A CA 1
ATOM 979 C C . MET A 1 118 ? -17.606 5.218 27.180 1.00 89.62 118 MET A C 1
ATOM 981 O O . MET A 1 118 ? -16.624 5.057 26.453 1.00 89.62 118 MET A O 1
ATOM 985 N N . ARG A 1 119 ? -17.537 5.973 28.287 1.00 88.44 119 ARG A N 1
ATOM 986 C CA . ARG A 1 119 ? -16.278 6.570 28.768 1.00 88.44 119 ARG A CA 1
ATOM 987 C C . ARG A 1 119 ? -15.275 5.495 29.199 1.00 88.44 119 ARG A C 1
ATOM 989 O O . ARG A 1 119 ? -14.101 5.605 28.841 1.00 88.44 119 ARG A O 1
ATOM 996 N N . ARG A 1 120 ? -15.723 4.461 29.924 1.00 89.62 120 ARG A N 1
ATOM 997 C CA . ARG A 1 120 ? -14.870 3.330 30.336 1.00 89.62 120 ARG A CA 1
ATOM 998 C C . ARG A 1 120 ? -14.347 2.558 29.123 1.00 89.62 120 ARG A C 1
ATOM 1000 O O . ARG A 1 120 ? -13.134 2.386 29.012 1.00 89.62 120 ARG A O 1
ATOM 1007 N N . ASP A 1 121 ? -15.224 2.209 28.183 1.00 90.25 121 ASP A N 1
ATOM 1008 C CA . ASP A 1 121 ? -14.879 1.484 26.954 1.00 90.25 121 ASP A CA 1
ATOM 1009 C C . ASP A 1 121 ? -13.843 2.246 26.120 1.00 90.25 121 ASP A C 1
ATOM 1011 O O . ASP A 1 121 ? -12.841 1.676 25.688 1.00 90.25 121 ASP A O 1
ATOM 1015 N N . ARG A 1 122 ? -14.010 3.568 25.952 1.00 86.00 122 ARG A N 1
ATOM 1016 C CA . ARG A 1 122 ? -13.019 4.410 25.258 1.00 86.00 122 ARG A CA 1
ATOM 1017 C C . ARG A 1 122 ? -11.663 4.405 25.959 1.00 86.00 122 ARG A C 1
ATOM 1019 O O . ARG A 1 122 ? -10.642 4.276 25.287 1.00 86.00 122 ARG A O 1
ATOM 1026 N N . LYS A 1 123 ? -11.634 4.524 27.293 1.00 89.06 123 LYS A N 1
ATOM 1027 C CA . LYS A 1 123 ? -10.387 4.492 28.078 1.00 89.06 123 LYS A CA 1
ATOM 1028 C C . LYS A 1 123 ? -9.694 3.133 27.959 1.00 89.06 123 LYS A C 1
ATOM 1030 O O . LYS A 1 123 ? -8.479 3.085 27.786 1.00 89.06 123 LYS A O 1
ATOM 1035 N N . GLN A 1 124 ? -10.451 2.040 28.019 1.00 88.69 124 GLN A N 1
ATOM 1036 C CA . GLN A 1 124 ? -9.915 0.686 27.907 1.00 88.69 124 GLN A CA 1
ATOM 1037 C C . GLN A 1 124 ? -9.392 0.391 26.501 1.00 88.69 124 GLN A C 1
ATOM 1039 O O . GLN A 1 124 ? -8.261 -0.064 26.371 1.00 88.69 124 GLN A O 1
ATOM 1044 N N . ASN A 1 125 ? -10.143 0.753 25.460 1.00 85.81 125 ASN A N 1
ATOM 1045 C CA . ASN A 1 125 ? -9.690 0.643 24.075 1.00 85.81 125 ASN A CA 1
ATOM 1046 C C . ASN A 1 125 ? -8.430 1.486 23.816 1.00 85.81 125 ASN A C 1
ATOM 1048 O O . ASN A 1 125 ? -7.505 1.026 23.154 1.00 85.81 125 ASN A O 1
ATOM 1052 N N . ARG A 1 126 ? -8.352 2.701 24.384 1.00 86.50 126 ARG A N 1
ATOM 1053 C CA . ARG A 1 126 ? -7.150 3.546 24.305 1.00 86.50 126 ARG A CA 1
ATOM 1054 C C . ARG A 1 126 ? -5.936 2.869 24.941 1.00 86.50 126 ARG A C 1
ATOM 1056 O O . ARG A 1 126 ? -4.880 2.858 24.324 1.00 86.50 126 ARG A O 1
ATOM 1063 N N . ARG A 1 127 ? -6.086 2.307 26.148 1.00 88.81 127 ARG A N 1
ATOM 1064 C CA . ARG A 1 127 ? -5.005 1.585 26.846 1.00 88.81 127 ARG A CA 1
ATOM 1065 C C . ARG A 1 127 ? -4.545 0.363 26.060 1.00 88.81 127 ARG A C 1
ATOM 1067 O O . ARG A 1 127 ? -3.364 0.272 25.759 1.00 88.81 127 ARG A O 1
ATOM 1074 N N . LYS A 1 128 ? -5.488 -0.484 25.640 1.00 88.62 128 LYS A N 1
ATOM 1075 C CA . LYS A 1 128 ? -5.208 -1.694 24.862 1.00 88.62 128 LYS A CA 1
ATOM 1076 C C . LYS A 1 128 ? -4.441 -1.383 23.574 1.00 88.62 128 LYS A C 1
ATOM 1078 O O . LYS A 1 128 ? -3.428 -2.005 23.299 1.00 88.62 128 LYS A O 1
ATOM 1083 N N . LYS A 1 129 ? -4.861 -0.357 22.826 1.00 84.75 129 LYS A N 1
ATOM 1084 C CA . LYS A 1 129 ? -4.147 0.076 21.614 1.00 84.75 129 LYS A CA 1
ATOM 1085 C C . LYS A 1 129 ? -2.732 0.581 21.885 1.00 84.75 129 LYS A C 1
ATOM 1087 O O . LYS A 1 129 ? -1.859 0.398 21.047 1.00 84.75 129 LYS A O 1
ATOM 1092 N N . ILE A 1 130 ? -2.504 1.266 23.005 1.00 86.31 130 ILE A N 1
ATOM 1093 C CA . ILE A 1 130 ? -1.158 1.721 23.380 1.00 86.31 130 ILE A CA 1
ATOM 1094 C C . ILE A 1 130 ? -0.280 0.513 23.710 1.00 86.31 130 ILE A C 1
ATOM 1096 O O . ILE A 1 130 ? 0.813 0.403 23.169 1.00 86.31 130 ILE A O 1
ATOM 1100 N N . GLU A 1 131 ? -0.790 -0.407 24.522 1.00 88.62 131 GLU A N 1
ATOM 1101 C CA . GLU A 1 131 ? -0.110 -1.641 24.918 1.00 88.62 131 GLU A CA 1
ATOM 1102 C C . GLU A 1 131 ? 0.255 -2.522 23.712 1.00 88.62 131 GLU A C 1
ATOM 1104 O O . GLU A 1 131 ? 1.421 -2.865 23.536 1.00 88.62 131 GLU A O 1
ATOM 1109 N N . GLU A 1 132 ? -0.695 -2.779 22.806 1.00 84.81 132 GLU A N 1
ATOM 1110 C CA . GLU A 1 132 ? -0.468 -3.536 21.563 1.00 84.81 132 GLU A CA 1
ATOM 1111 C C . GLU A 1 132 ? 0.676 -2.945 20.719 1.00 84.81 132 GLU A C 1
ATOM 1113 O O . GLU A 1 132 ? 1.490 -3.668 20.143 1.00 84.81 132 GLU A O 1
ATOM 1118 N N . GLN A 1 133 ? 0.759 -1.616 20.634 1.00 82.31 133 GLN A N 1
ATOM 1119 C CA . GLN A 1 133 ? 1.773 -0.930 19.828 1.00 82.31 133 GLN A CA 1
ATOM 1120 C C . GLN A 1 133 ? 3.132 -0.881 20.529 1.00 82.31 133 GLN A C 1
ATOM 1122 O O . GLN A 1 133 ? 4.155 -0.950 19.843 1.00 82.31 133 GLN A O 1
ATOM 1127 N N . ILE A 1 134 ? 3.155 -0.796 21.863 1.00 84.94 134 ILE A N 1
ATOM 1128 C CA . ILE A 1 134 ? 4.384 -0.914 22.656 1.00 84.94 134 ILE A CA 1
ATOM 1129 C C . ILE A 1 134 ? 4.976 -2.308 22.462 1.00 84.94 134 ILE A C 1
ATOM 1131 O O . ILE A 1 134 ? 6.135 -2.404 22.076 1.00 84.94 134 ILE A O 1
ATOM 1135 N N . ILE A 1 135 ? 4.177 -3.369 22.613 1.00 80.88 135 ILE A N 1
ATOM 1136 C CA . ILE A 1 135 ? 4.642 -4.749 22.407 1.00 80.88 135 ILE A CA 1
ATOM 1137 C C . ILE A 1 135 ? 5.159 -4.942 20.974 1.00 80.88 135 ILE A C 1
ATOM 1139 O O . ILE A 1 135 ? 6.202 -5.552 20.762 1.00 80.88 135 ILE A O 1
ATOM 1143 N N . ARG A 1 136 ? 4.463 -4.389 19.970 1.00 73.56 136 ARG A N 1
ATOM 1144 C CA . ARG A 1 136 ? 4.843 -4.574 18.560 1.00 73.56 136 ARG A CA 1
ATOM 1145 C C . ARG A 1 136 ? 6.058 -3.752 18.121 1.00 73.56 136 ARG A C 1
ATOM 1147 O O . ARG A 1 136 ? 6.793 -4.190 17.241 1.00 73.56 136 ARG A O 1
ATOM 1154 N N . THR A 1 137 ? 6.209 -2.522 18.614 1.00 75.31 137 THR A N 1
ATOM 1155 C CA . THR A 1 137 ? 7.154 -1.539 18.041 1.00 75.31 137 THR A CA 1
ATOM 1156 C C . THR A 1 137 ? 8.080 -0.874 19.051 1.00 75.31 137 THR A C 1
ATOM 1158 O O . THR A 1 137 ? 8.925 -0.084 18.644 1.00 75.31 137 THR A O 1
ATOM 1161 N N . GLY A 1 138 ? 7.910 -1.137 20.348 1.00 75.69 138 GLY A N 1
ATOM 1162 C CA . GLY A 1 138 ? 8.683 -0.520 21.429 1.00 75.69 138 GLY A CA 1
ATOM 1163 C C . GLY A 1 138 ? 8.366 0.959 21.683 1.00 75.69 138 GLY A C 1
ATOM 1164 O O . GLY A 1 138 ? 8.976 1.573 22.550 1.00 75.69 138 GLY A O 1
ATOM 1165 N N . GLY A 1 139 ? 7.420 1.562 20.948 1.00 80.56 139 GLY A N 1
ATOM 1166 C CA . GLY A 1 139 ? 7.171 3.004 20.989 1.00 80.56 139 GLY A CA 1
ATOM 1167 C C . GLY A 1 139 ? 5.693 3.398 21.009 1.00 80.56 139 GLY A C 1
ATOM 1168 O O . GLY A 1 139 ? 4.834 2.763 20.402 1.00 80.56 139 GLY A O 1
ATOM 1169 N N . THR A 1 140 ? 5.391 4.526 21.657 1.00 83.81 140 THR A N 1
ATOM 1170 C CA . THR A 1 140 ? 4.016 5.040 21.834 1.00 83.81 140 THR A CA 1
ATOM 1171 C C . THR A 1 140 ? 3.538 5.947 20.695 1.00 83.81 140 THR A C 1
ATOM 1173 O O . THR A 1 140 ? 2.332 6.121 20.500 1.00 83.8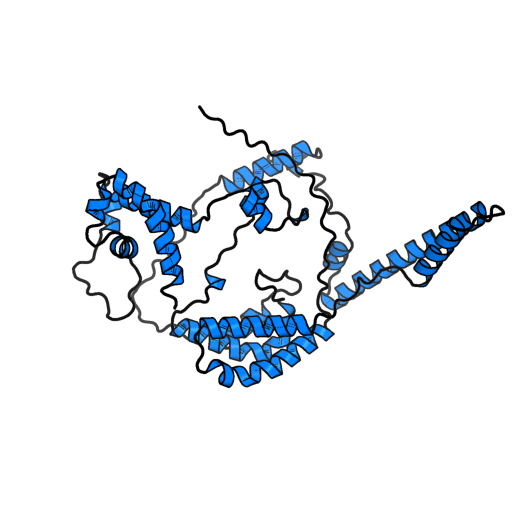1 140 THR A O 1
ATOM 1176 N N . LYS A 1 141 ? 4.456 6.500 19.886 1.00 80.81 141 LYS A N 1
ATOM 1177 C CA . LYS A 1 141 ? 4.137 7.444 18.792 1.00 80.81 141 LYS A CA 1
ATOM 1178 C C . LYS A 1 141 ? 3.125 6.873 17.792 1.00 80.81 141 LYS A C 1
ATOM 1180 O O . LYS A 1 141 ? 2.205 7.574 17.368 1.00 80.81 141 LYS A O 1
ATOM 1185 N N . LYS A 1 142 ? 3.262 5.594 17.427 1.00 78.00 142 LYS A N 1
ATOM 1186 C CA . LYS A 1 142 ? 2.339 4.917 16.499 1.00 78.00 142 LYS A CA 1
ATOM 1187 C C . LYS A 1 142 ? 0.938 4.758 17.097 1.00 78.00 142 LYS A C 1
ATOM 1189 O O . LYS A 1 142 ? -0.039 5.001 16.392 1.00 78.00 142 LYS A O 1
ATOM 1194 N N . ALA A 1 143 ? 0.836 4.449 18.392 1.00 82.38 143 ALA A N 1
ATOM 1195 C CA . ALA A 1 143 ? -0.445 4.363 19.089 1.00 82.38 143 ALA A CA 1
ATOM 1196 C C . ALA A 1 143 ? -1.192 5.699 19.075 1.00 82.38 143 ALA A C 1
ATOM 1198 O O . ALA A 1 143 ? -2.368 5.747 18.718 1.00 82.38 143 ALA A O 1
ATOM 1199 N N . TYR A 1 144 ? -0.505 6.801 19.392 1.00 81.94 144 TYR A N 1
ATOM 1200 C CA . TYR A 1 144 ? -1.116 8.131 19.374 1.00 81.94 144 TYR A CA 1
ATOM 1201 C C . TYR A 1 144 ? -1.568 8.557 17.977 1.00 81.94 144 TYR A C 1
ATOM 1203 O O . TYR A 1 144 ? -2.644 9.132 17.840 1.00 81.94 144 TYR A O 1
ATOM 1211 N N . LYS A 1 145 ? -0.809 8.203 16.934 1.00 80.88 145 LYS A N 1
ATOM 1212 C CA . LYS A 1 145 ? -1.190 8.447 15.535 1.00 80.88 145 LYS A CA 1
ATOM 1213 C C . LYS A 1 145 ? -2.434 7.665 15.097 1.00 80.88 145 LYS A C 1
ATOM 1215 O O . LYS A 1 145 ? -3.151 8.116 14.213 1.00 80.88 145 LYS A O 1
ATOM 1220 N N . GLU A 1 146 ? -2.675 6.483 15.661 1.00 78.38 146 GLU A N 1
ATOM 1221 C CA . GLU A 1 146 ? -3.868 5.679 15.357 1.00 78.38 146 GLU A CA 1
ATOM 1222 C C . GLU A 1 146 ? -5.091 6.110 16.181 1.00 78.38 146 GLU A C 1
ATOM 1224 O O . GLU A 1 146 ? -6.232 5.996 15.731 1.00 78.38 146 GLU A O 1
ATOM 1229 N N . LEU A 1 147 ? -4.850 6.595 17.401 1.00 81.12 147 LEU A N 1
ATOM 1230 C CA . LEU A 1 147 ? -5.869 7.139 18.293 1.00 81.12 147 LEU A CA 1
ATOM 1231 C C . LEU A 1 147 ? -6.313 8.552 17.898 1.00 81.12 147 LEU A C 1
ATOM 1233 O O . LEU A 1 147 ? -7.387 8.973 18.324 1.00 81.12 147 LEU A O 1
ATOM 1237 N N . SER A 1 148 ? -5.520 9.281 17.109 1.00 77.06 148 SER A N 1
ATOM 1238 C CA . SER A 1 148 ? -5.902 10.605 16.633 1.00 77.06 148 SER A CA 1
ATOM 1239 C C . SER A 1 148 ? -6.970 10.510 15.538 1.00 77.06 148 SER A C 1
ATOM 1241 O O . SER A 1 148 ? -6.795 9.908 14.478 1.00 77.06 148 SER A O 1
ATOM 1243 N N . GLU A 1 149 ? -8.129 11.109 15.805 1.00 71.06 149 GLU A N 1
ATOM 1244 C CA . GLU A 1 149 ? -9.247 11.155 14.854 1.00 71.06 149 GLU A CA 1
ATOM 1245 C C . GLU A 1 149 ? -9.063 12.271 13.816 1.00 71.06 149 GLU A C 1
ATOM 1247 O O . GLU A 1 149 ? -9.507 12.156 12.668 1.00 71.06 149 GLU A O 1
ATOM 1252 N N . SER A 1 150 ? -8.359 13.331 14.211 1.00 71.12 150 SER A N 1
ATOM 1253 C CA . SER A 1 150 ? -7.992 14.475 13.391 1.00 71.12 150 SER A CA 1
ATOM 1254 C C . SER A 1 150 ? -6.480 14.639 13.344 1.00 71.12 150 SER A C 1
ATOM 1256 O O . SER A 1 150 ? -5.754 14.246 14.255 1.00 71.12 150 SER A O 1
ATOM 1258 N N . LYS A 1 151 ? -6.005 15.240 12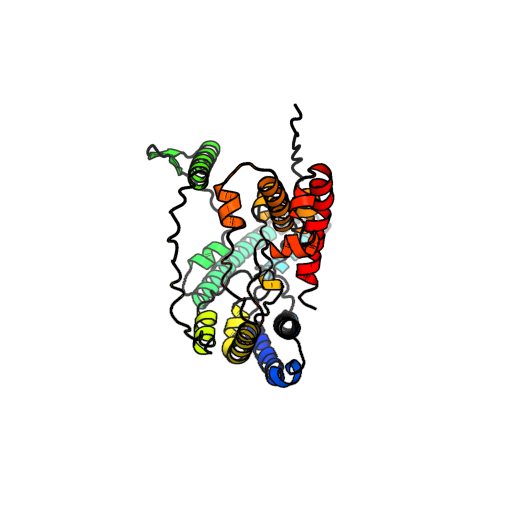.255 1.00 70.06 151 LYS A N 1
ATOM 1259 C CA . LYS A 1 151 ? -4.639 15.741 12.182 1.00 70.06 151 LYS A CA 1
ATOM 1260 C C . LYS A 1 151 ? -4.674 17.187 12.646 1.00 70.06 151 LYS A C 1
ATOM 1262 O O . LYS A 1 151 ? -5.463 17.959 12.093 1.00 70.06 151 LYS A O 1
ATOM 1267 N N . ASP A 1 152 ? -3.851 17.524 13.627 1.00 71.62 152 ASP A N 1
ATOM 1268 C CA . ASP A 1 152 ? -3.713 18.910 14.050 1.00 71.62 152 ASP A CA 1
ATOM 1269 C C . ASP A 1 152 ? -3.209 19.718 12.858 1.00 71.62 152 ASP A C 1
ATOM 1271 O O . ASP A 1 152 ? -2.299 19.312 12.125 1.00 71.62 152 ASP A O 1
ATOM 1275 N N . TRP A 1 153 ? -3.910 20.810 12.580 1.00 73.81 153 TRP A N 1
ATOM 1276 C CA . TRP A 1 153 ? -3.483 21.741 11.555 1.00 73.81 153 TRP A CA 1
ATOM 1277 C C . TRP A 1 153 ? -2.295 22.533 12.105 1.00 73.81 153 TRP A C 1
ATOM 1279 O O . TRP A 1 153 ? -2.206 22.759 13.309 1.00 73.81 153 TRP A O 1
ATOM 1289 N N . VAL A 1 154 ? -1.376 22.928 11.226 1.00 80.88 154 VAL A N 1
ATOM 1290 C CA . VAL A 1 154 ? -0.223 23.741 11.624 1.00 80.88 154 VAL A CA 1
ATOM 1291 C C . VAL A 1 154 ? -0.743 25.082 12.122 1.00 80.88 154 VAL A C 1
ATOM 1293 O O . VAL A 1 154 ? -1.271 25.847 11.325 1.00 80.88 154 VAL A O 1
ATOM 1296 N N . THR A 1 155 ? -0.641 25.329 13.425 1.00 84.06 155 THR A N 1
ATOM 1297 C CA . THR A 1 155 ? -1.249 26.492 14.083 1.00 84.06 155 THR A CA 1
ATOM 1298 C C . THR A 1 155 ? -0.505 27.789 13.801 1.00 84.06 155 THR A C 1
ATOM 1300 O O . THR A 1 155 ? -1.136 28.843 13.780 1.00 84.06 155 THR A O 1
ATOM 1303 N N . LYS A 1 156 ? 0.813 27.707 13.585 1.00 90.12 156 LYS A N 1
ATOM 1304 C CA . LYS A 1 156 ? 1.695 28.844 13.317 1.00 90.12 156 LYS A CA 1
ATOM 1305 C C . LYS A 1 156 ? 2.794 28.458 12.331 1.00 90.12 156 LYS A C 1
ATOM 1307 O O . LYS A 1 156 ? 3.328 27.352 12.425 1.00 90.12 156 LYS A O 1
ATOM 1312 N N . VAL A 1 157 ? 3.145 29.357 11.416 1.00 89.19 157 VAL A N 1
ATOM 1313 C CA . VAL A 1 157 ? 4.287 29.211 10.495 1.00 89.19 157 VAL A CA 1
ATOM 1314 C C . VAL A 1 157 ? 5.091 30.506 10.499 1.00 89.19 157 VAL A C 1
ATOM 1316 O O . VAL A 1 157 ? 4.509 31.583 10.581 1.00 89.19 157 VAL A O 1
ATOM 1319 N N . ARG A 1 158 ? 6.422 30.403 10.435 1.00 89.88 158 ARG A N 1
ATOM 1320 C CA . ARG A 1 158 ? 7.310 31.561 10.282 1.00 89.88 158 ARG A CA 1
ATOM 1321 C C . ARG A 1 158 ? 7.540 31.858 8.806 1.00 89.88 158 ARG A C 1
ATOM 1323 O O . ARG A 1 158 ? 7.812 30.940 8.036 1.00 89.88 158 ARG A O 1
ATOM 1330 N N . ASN A 1 159 ? 7.453 33.131 8.438 1.00 87.31 159 ASN A N 1
ATOM 1331 C CA . ASN A 1 159 ? 7.797 33.599 7.094 1.00 87.31 159 ASN A CA 1
ATOM 1332 C C . ASN A 1 159 ? 9.317 33.693 6.929 1.00 87.31 159 ASN A C 1
ATOM 1334 O O . ASN A 1 159 ? 10.062 33.651 7.906 1.00 87.31 159 ASN A O 1
ATOM 1338 N N . GLU A 1 160 ? 9.762 33.950 5.700 1.00 83.25 160 GLU A N 1
ATOM 1339 C CA . GLU A 1 160 ? 11.162 34.261 5.358 1.00 83.25 160 GLU A CA 1
ATOM 1340 C C . GLU A 1 160 ? 11.735 35.426 6.182 1.00 83.25 160 GLU A C 1
ATOM 1342 O O . GLU A 1 160 ? 12.917 35.450 6.499 1.00 83.25 160 GLU A O 1
ATOM 1347 N N . LYS A 1 161 ? 10.878 36.364 6.607 1.00 85.81 161 LYS A N 1
ATOM 1348 C CA . LYS A 1 161 ? 11.240 37.495 7.480 1.00 85.81 161 LYS A CA 1
ATOM 1349 C C . LYS A 1 161 ? 11.245 37.151 8.981 1.00 85.81 161 LYS A C 1
ATOM 1351 O O . LYS A 1 161 ? 11.324 38.049 9.808 1.00 85.81 161 LYS A O 1
ATOM 1356 N N . GLY A 1 162 ? 11.057 35.882 9.354 1.00 84.19 162 GLY A N 1
ATOM 1357 C CA . GLY A 1 162 ? 11.019 35.411 10.746 1.00 84.19 162 GLY A CA 1
ATOM 1358 C C . GLY A 1 162 ? 9.716 35.681 11.515 1.00 84.19 162 GLY A C 1
ATOM 1359 O O . GLY A 1 162 ? 9.581 35.229 12.650 1.00 84.19 162 GLY A O 1
ATOM 1360 N N . ILE A 1 163 ? 8.740 36.370 10.915 1.00 88.25 163 ILE A N 1
ATOM 1361 C CA . ILE A 1 163 ? 7.457 36.722 11.551 1.00 88.25 163 ILE A CA 1
ATOM 1362 C C . ILE A 1 163 ? 6.530 35.501 11.607 1.00 88.25 163 ILE A C 1
ATOM 1364 O O . ILE A 1 163 ? 6.346 34.814 10.601 1.00 88.25 163 ILE A O 1
ATOM 1368 N N . GLU A 1 164 ? 5.923 35.252 12.770 1.00 91.31 164 GLU A N 1
ATOM 1369 C CA . GLU A 1 164 ? 4.953 34.170 12.979 1.00 91.31 164 GLU A CA 1
ATOM 1370 C C . GLU A 1 164 ? 3.553 34.558 12.494 1.00 91.31 164 GLU A C 1
ATOM 1372 O O . GLU A 1 164 ? 2.975 35.545 12.946 1.00 91.31 164 GLU A O 1
ATOM 1377 N N . GLN A 1 165 ? 2.985 33.738 11.611 1.00 88.38 165 GLN A N 1
ATOM 1378 C CA . GLN A 1 165 ? 1.626 33.885 11.105 1.00 88.38 165 GLN A CA 1
ATOM 1379 C C . GLN A 1 165 ? 0.728 32.749 11.589 1.00 88.38 165 GLN A C 1
ATOM 1381 O O . GLN A 1 165 ? 1.083 31.571 11.501 1.00 88.38 165 GLN A O 1
ATOM 1386 N N . ASN A 1 166 ? -0.468 33.116 12.063 1.00 90.31 166 ASN A N 1
ATOM 1387 C CA . ASN A 1 166 ? -1.442 32.190 12.661 1.00 90.31 166 ASN A CA 1
ATOM 1388 C C . ASN A 1 166 ? -2.733 32.075 11.832 1.00 90.31 166 ASN A C 1
ATOM 1390 O O . ASN A 1 166 ? -3.568 31.200 12.075 1.00 90.31 166 ASN A O 1
ATOM 1394 N N . ARG A 1 167 ? -2.942 32.971 10.859 1.00 88.69 167 ARG A N 1
ATOM 1395 C CA . ARG A 1 167 ? -4.143 32.964 10.022 1.00 88.69 167 ARG A CA 1
ATOM 1396 C C . ARG A 1 167 ? -4.019 31.894 8.943 1.00 88.69 167 ARG A C 1
ATOM 1398 O O . ARG A 1 167 ? -2.978 31.699 8.322 1.00 88.69 167 ARG A O 1
ATOM 1405 N N . ARG A 1 168 ? -5.125 31.196 8.685 1.00 84.19 168 ARG A N 1
ATOM 1406 C CA . ARG A 1 168 ? -5.160 30.066 7.746 1.00 84.19 168 ARG A CA 1
ATOM 1407 C C . ARG A 1 168 ? -4.883 30.453 6.289 1.00 84.19 168 ARG A C 1
ATOM 1409 O O . ARG A 1 168 ? -4.411 29.594 5.551 1.00 84.19 168 ARG A O 1
ATOM 1416 N N . SER A 1 169 ? -5.253 31.662 5.861 1.00 88.75 169 SER A N 1
ATOM 1417 C CA . SER A 1 169 ? -4.900 32.192 4.532 1.00 88.75 169 SER A CA 1
ATOM 1418 C C . SER A 1 169 ? -3.390 32.314 4.422 1.00 88.75 169 SER A C 1
ATOM 1420 O O . SER A 1 169 ? -2.779 31.645 3.604 1.00 88.75 169 SER A O 1
ATOM 1422 N N . ASP A 1 170 ? -2.807 33.018 5.380 1.00 88.50 170 ASP A N 1
ATOM 1423 C CA . ASP A 1 170 ? -1.413 33.428 5.350 1.00 88.50 170 ASP A CA 1
ATOM 1424 C C . ASP A 1 170 ? -0.508 32.190 5.404 1.00 88.50 170 ASP A C 1
ATOM 1426 O O . ASP A 1 170 ? 0.380 32.036 4.577 1.00 88.50 170 ASP A O 1
ATOM 1430 N N . ILE A 1 171 ? -0.827 31.212 6.267 1.00 88.25 171 ILE A N 1
ATOM 1431 C CA . ILE A 1 171 ? -0.137 29.908 6.330 1.00 88.25 171 ILE A CA 1
ATOM 1432 C C . ILE A 1 171 ? -0.175 29.154 4.993 1.00 88.25 171 ILE A C 1
ATOM 1434 O O . ILE A 1 171 ? 0.794 28.480 4.639 1.00 88.25 171 ILE A O 1
ATOM 1438 N N . LYS A 1 172 ? -1.282 29.228 4.243 1.00 88.31 172 LYS A N 1
ATOM 1439 C CA . LYS A 1 172 ? -1.343 28.606 2.913 1.00 88.31 172 LYS A CA 1
ATOM 1440 C C . LYS A 1 172 ? -0.484 29.362 1.915 1.00 88.31 172 LYS A C 1
ATOM 1442 O O . LYS A 1 172 ? 0.168 28.705 1.110 1.00 88.31 172 LYS A O 1
ATOM 1447 N N . ASP A 1 173 ? -0.497 30.686 1.960 1.00 89.88 173 ASP A N 1
ATOM 1448 C CA . ASP A 1 173 ? 0.237 31.520 1.014 1.00 89.88 173 ASP A CA 1
ATOM 1449 C C . ASP A 1 173 ? 1.746 31.329 1.201 1.00 89.88 173 ASP A C 1
ATOM 1451 O O . ASP A 1 173 ? 2.437 31.039 0.229 1.00 89.88 173 ASP A O 1
ATOM 1455 N N . ILE A 1 174 ? 2.223 31.311 2.452 1.00 90.38 174 ILE A N 1
ATOM 1456 C CA . ILE A 1 174 ? 3.621 31.011 2.816 1.00 90.38 174 ILE A CA 1
ATOM 1457 C C . ILE A 1 174 ? 4.031 29.612 2.350 1.00 90.38 174 ILE A C 1
ATOM 1459 O O . ILE A 1 174 ? 5.096 29.417 1.773 1.00 90.38 174 ILE A O 1
ATOM 1463 N N . ALA A 1 175 ? 3.184 28.605 2.590 1.00 86.62 175 ALA A N 1
ATOM 1464 C CA . ALA A 1 175 ? 3.480 27.252 2.133 1.00 86.62 175 ALA A CA 1
ATOM 1465 C C . ALA A 1 175 ? 3.519 27.175 0.598 1.00 86.62 175 ALA A C 1
ATOM 1467 O O . ALA A 1 175 ? 4.338 26.454 0.033 1.00 86.62 175 ALA A O 1
ATOM 1468 N N . THR A 1 176 ? 2.634 27.911 -0.079 1.00 89.19 176 THR A N 1
ATOM 1469 C CA . THR A 1 176 ? 2.556 27.929 -1.542 1.00 89.19 176 THR A CA 1
ATOM 1470 C C . THR A 1 176 ? 3.776 28.616 -2.139 1.00 89.19 176 THR A C 1
ATOM 1472 O O . THR A 1 176 ? 4.348 28.063 -3.070 1.00 89.19 176 THR A O 1
ATOM 1475 N N . SER A 1 177 ? 4.209 29.758 -1.596 1.00 88.75 177 SER A N 1
ATOM 1476 C CA . SER A 1 177 ? 5.421 30.447 -2.051 1.00 88.75 177 SER A CA 1
ATOM 1477 C C . SER A 1 177 ? 6.665 29.589 -1.839 1.00 88.75 177 SER A C 1
ATOM 1479 O O . SER A 1 177 ? 7.431 29.409 -2.778 1.00 88.75 177 SER A O 1
ATOM 1481 N N . TYR A 1 178 ? 6.804 28.965 -0.664 1.00 86.50 178 TYR A N 1
ATOM 1482 C CA . TYR A 1 178 ? 7.934 28.091 -0.349 1.00 86.50 178 TYR A CA 1
ATOM 1483 C C . TYR A 1 178 ? 8.047 26.902 -1.311 1.00 86.50 178 TYR A C 1
ATOM 1485 O O . TYR A 1 178 ? 9.097 26.678 -1.906 1.00 86.50 178 TYR A O 1
ATOM 1493 N N . TYR A 1 179 ? 6.967 26.133 -1.501 1.00 82.06 179 TYR A N 1
ATOM 1494 C CA . TYR A 1 179 ? 7.012 24.986 -2.413 1.00 82.06 179 TYR A CA 1
ATOM 1495 C C . TYR A 1 179 ? 7.132 25.416 -3.875 1.00 82.06 179 TYR A C 1
ATOM 1497 O O . TYR A 1 179 ? 7.757 24.709 -4.657 1.00 82.06 179 TYR A O 1
ATOM 1505 N N . LYS A 1 180 ? 6.561 26.566 -4.247 1.00 87.56 180 LYS A N 1
ATOM 1506 C CA . LYS A 1 180 ? 6.734 27.135 -5.582 1.00 87.56 180 LYS A CA 1
ATOM 1507 C C . LYS A 1 180 ? 8.207 27.454 -5.837 1.00 87.56 180 LYS A C 1
ATOM 1509 O O . LYS A 1 180 ? 8.738 26.949 -6.810 1.00 87.56 180 LYS A O 1
ATOM 1514 N N . GLN A 1 181 ? 8.883 28.135 -4.914 1.00 86.25 181 GLN A N 1
ATOM 1515 C CA . GLN A 1 181 ? 10.324 28.381 -4.995 1.00 86.25 181 GLN A CA 1
ATOM 1516 C C . GLN A 1 181 ? 11.137 27.075 -5.015 1.00 86.25 181 GLN A C 1
ATOM 1518 O O . GLN A 1 181 ? 12.043 26.937 -5.828 1.00 86.25 181 GLN A O 1
ATOM 1523 N N . LEU A 1 182 ? 10.791 26.095 -4.170 1.00 80.50 182 LEU A N 1
ATOM 1524 C CA . LEU A 1 182 ? 11.475 24.796 -4.105 1.00 80.50 182 LEU A CA 1
ATOM 1525 C C . LEU A 1 182 ? 11.419 24.032 -5.436 1.00 80.50 182 LEU A C 1
ATOM 1527 O O . LEU A 1 182 ? 12.393 23.390 -5.806 1.00 80.50 182 LEU A O 1
ATOM 1531 N N . TYR A 1 183 ? 10.279 24.079 -6.130 1.00 74.12 183 TYR A N 1
ATOM 1532 C CA . TYR A 1 183 ? 10.075 23.371 -7.398 1.00 74.12 183 TYR A CA 1
ATOM 1533 C C . TYR A 1 183 ? 10.361 24.224 -8.642 1.00 74.12 183 TYR A C 1
ATOM 1535 O O . TYR A 1 183 ? 10.498 23.668 -9.726 1.00 74.12 183 TYR A O 1
ATOM 1543 N N . GLU A 1 184 ? 10.446 25.550 -8.514 1.00 81.31 184 GLU A N 1
ATOM 1544 C CA . GLU A 1 184 ? 10.957 26.444 -9.562 1.00 81.31 184 GLU A CA 1
ATOM 1545 C C . GLU A 1 184 ? 12.481 26.377 -9.656 1.00 81.31 184 GLU A C 1
ATOM 1547 O O . GLU A 1 184 ? 13.034 26.594 -10.735 1.00 81.31 184 GLU A O 1
ATOM 1552 N N . ASN A 1 185 ? 13.159 26.029 -8.556 1.00 55.41 185 ASN A N 1
ATOM 1553 C CA . ASN A 1 185 ? 14.606 25.882 -8.527 1.00 55.41 185 ASN A CA 1
ATOM 1554 C C . ASN A 1 185 ? 15.031 24.595 -9.252 1.00 55.41 185 ASN A C 1
ATOM 1556 O O . ASN A 1 185 ? 15.275 23.549 -8.657 1.00 55.41 185 ASN A O 1
ATOM 1560 N N . THR A 1 186 ? 15.111 24.706 -10.574 1.00 52.44 186 THR A N 1
ATOM 1561 C CA . THR A 1 186 ? 15.774 23.762 -11.475 1.00 52.44 186 THR A CA 1
ATOM 1562 C C . THR A 1 186 ? 17.261 24.108 -11.490 1.00 52.44 186 THR A C 1
ATOM 1564 O O . THR A 1 186 ? 17.817 24.456 -12.526 1.00 52.44 186 THR A O 1
ATOM 1567 N N . GLN A 1 187 ? 17.914 24.100 -10.324 1.00 56.50 187 GLN A N 1
ATOM 1568 C CA . GLN A 1 187 ? 19.349 23.855 -10.356 1.00 56.50 187 GLN A CA 1
ATOM 1569 C C . GLN A 1 187 ? 19.445 22.387 -10.755 1.00 56.50 187 GLN A C 1
ATOM 1571 O O . GLN A 1 187 ? 19.243 21.488 -9.938 1.00 56.50 187 GLN A O 1
ATOM 1576 N N . GLU A 1 188 ? 19.612 22.157 -12.056 1.00 52.97 188 GLU A N 1
ATOM 1577 C CA . GLU A 1 188 ? 20.334 20.990 -12.526 1.00 52.97 188 GLU A CA 1
ATOM 1578 C C . GLU A 1 188 ? 21.683 21.068 -11.814 1.00 52.97 188 GLU A C 1
ATOM 1580 O O . GLU A 1 188 ? 22.617 21.694 -12.305 1.00 52.97 188 GLU A O 1
ATOM 1585 N N . GLU A 1 189 ? 21.769 20.505 -10.603 1.00 50.69 189 GLU A N 1
ATOM 1586 C CA . GLU A 1 189 ? 23.043 19.980 -10.135 1.00 50.69 189 GLU A CA 1
ATOM 1587 C C . GLU A 1 189 ? 23.543 19.172 -11.331 1.00 50.69 189 GLU A C 1
ATOM 1589 O O . GLU A 1 189 ? 22.795 18.287 -11.778 1.00 50.69 189 GLU A O 1
ATOM 1594 N N . PRO A 1 190 ? 24.681 19.538 -11.948 1.00 46.50 190 PRO A N 1
ATOM 1595 C CA . PRO A 1 190 ? 25.210 18.781 -13.060 1.00 46.50 190 PRO A CA 1
ATOM 1596 C C . PRO A 1 190 ? 25.409 17.384 -12.503 1.00 46.50 190 PRO A C 1
ATOM 1598 O O . PRO A 1 190 ? 26.315 17.157 -11.704 1.00 46.50 190 PRO A O 1
ATOM 1601 N N . GLY A 1 191 ? 24.472 16.486 -12.825 1.00 46.97 191 GLY A N 1
ATOM 1602 C CA . GLY A 1 191 ? 24.543 15.110 -12.385 1.00 46.97 191 GLY A CA 1
ATOM 1603 C C . GLY A 1 191 ? 25.920 14.652 -12.797 1.00 46.97 191 GLY A C 1
ATOM 1604 O O . GLY A 1 191 ? 26.266 14.828 -13.968 1.00 46.97 191 GLY A O 1
ATOM 1605 N N . GLU A 1 192 ? 26.720 14.195 -11.831 1.00 42.66 192 GLU A N 1
ATOM 1606 C CA . GLU A 1 192 ? 28.027 13.632 -12.123 1.00 42.66 192 GLU A CA 1
ATOM 1607 C C . GLU A 1 192 ? 27.827 12.689 -13.297 1.00 42.66 192 GLU A C 1
ATOM 1609 O O . GLU A 1 192 ? 27.113 11.684 -13.208 1.00 42.66 192 GLU A O 1
ATOM 1614 N N . VAL A 1 193 ? 28.371 13.089 -14.444 1.00 45.31 193 VAL A N 1
ATOM 1615 C CA . VAL A 1 193 ? 28.452 12.215 -15.592 1.00 45.31 193 VAL A CA 1
ATOM 1616 C C . VAL A 1 193 ? 29.414 11.149 -15.117 1.00 45.31 193 VAL A C 1
ATOM 1618 O O . VAL A 1 193 ? 30.624 11.360 -15.109 1.00 45.31 193 VAL A O 1
ATOM 1621 N N . ILE A 1 194 ? 28.865 10.038 -14.630 1.00 48.38 194 ILE A N 1
ATOM 1622 C CA . ILE A 1 194 ? 29.627 8.820 -14.425 1.00 48.38 194 ILE A CA 1
ATOM 1623 C C . ILE A 1 194 ? 30.083 8.451 -15.830 1.00 48.38 194 ILE A C 1
ATOM 1625 O O . ILE A 1 194 ? 29.321 7.911 -16.634 1.00 48.38 194 ILE A O 1
ATOM 1629 N N . VAL A 1 195 ? 31.305 8.859 -16.157 1.00 44.91 195 VAL A N 1
ATOM 1630 C CA . VAL A 1 195 ? 32.031 8.353 -17.307 1.00 44.91 195 VAL A CA 1
ATOM 1631 C C . VAL A 1 195 ? 32.234 6.879 -16.991 1.00 44.91 195 VAL A C 1
ATOM 1633 O O . VAL A 1 195 ? 33.048 6.522 -16.145 1.00 44.91 195 VAL A O 1
ATOM 1636 N N . LEU A 1 196 ? 31.394 6.033 -17.583 1.00 49.34 196 LEU A N 1
ATOM 1637 C CA . LEU A 1 196 ? 31.626 4.600 -17.594 1.00 49.34 196 LEU A CA 1
ATOM 1638 C C . LEU A 1 196 ? 32.888 4.409 -18.431 1.00 49.34 196 LEU A C 1
ATOM 1640 O O . LEU A 1 196 ? 32.861 4.605 -19.644 1.00 49.34 196 LEU A O 1
ATOM 1644 N N . ASN A 1 197 ? 34.008 4.130 -17.769 1.00 49.12 197 ASN A N 1
ATOM 1645 C CA . ASN A 1 197 ? 35.183 3.631 -18.459 1.00 49.12 197 ASN A CA 1
ATOM 1646 C C . ASN A 1 197 ? 34.783 2.261 -19.023 1.00 49.12 197 ASN A C 1
ATOM 1648 O O . ASN A 1 197 ? 34.523 1.337 -18.259 1.00 49.12 197 ASN A O 1
ATOM 1652 N N . ASP A 1 198 ? 34.675 2.163 -20.349 1.00 51.91 198 ASP A N 1
ATOM 1653 C CA . ASP A 1 198 ? 34.334 0.935 -21.089 1.00 51.91 198 ASP A CA 1
ATOM 1654 C C . ASP A 1 198 ? 35.491 -0.095 -21.093 1.00 51.91 198 ASP A C 1
ATOM 1656 O O . ASP A 1 198 ? 35.429 -1.111 -21.786 1.00 51.91 198 ASP A O 1
ATOM 1660 N N . ASP A 1 199 ? 36.547 0.158 -20.318 1.00 52.72 199 ASP A N 1
ATOM 1661 C CA . ASP A 1 199 ? 37.762 -0.644 -20.264 1.00 52.72 199 ASP A CA 1
ATOM 1662 C C . ASP A 1 199 ? 37.739 -1.542 -19.023 1.00 52.72 199 ASP A C 1
ATOM 1664 O O . ASP A 1 199 ? 38.356 -1.224 -18.015 1.00 52.72 199 ASP A O 1
ATOM 1668 N N . GLU A 1 200 ? 36.959 -2.622 -19.095 1.00 56.16 200 GLU A N 1
ATOM 1669 C CA . GLU A 1 200 ? 37.256 -3.965 -18.566 1.00 56.16 200 GLU A CA 1
ATOM 1670 C C . GLU A 1 200 ? 35.987 -4.828 -18.686 1.00 56.16 200 GLU A C 1
ATOM 1672 O O . GLU A 1 200 ? 34.930 -4.499 -18.147 1.00 56.16 200 GLU A O 1
ATOM 1677 N N . ASP A 1 201 ? 36.077 -5.941 -19.425 1.00 55.53 201 ASP A N 1
ATOM 1678 C CA . ASP A 1 201 ? 35.043 -6.984 -19.497 1.00 55.53 201 ASP A CA 1
ATOM 1679 C C . ASP A 1 201 ? 34.950 -7.721 -18.134 1.00 55.53 201 ASP A C 1
ATOM 1681 O O . ASP A 1 201 ? 35.216 -8.921 -18.031 1.00 55.53 201 ASP A O 1
ATOM 1685 N N . GLU A 1 202 ? 34.602 -7.017 -17.052 1.00 58.12 202 GLU A N 1
ATOM 1686 C CA . GLU A 1 202 ? 34.275 -7.646 -15.774 1.00 58.12 202 GLU A CA 1
ATOM 1687 C C . GLU A 1 202 ? 32.896 -8.307 -15.885 1.00 58.12 202 GLU A C 1
ATOM 1689 O O . GLU A 1 202 ? 31.856 -7.662 -16.046 1.00 58.12 202 GLU A O 1
ATOM 1694 N N . SER A 1 203 ? 32.874 -9.638 -15.811 1.00 68.31 203 SER A N 1
ATOM 1695 C CA . SER A 1 203 ? 31.630 -10.401 -15.759 1.00 68.31 203 SER A CA 1
ATOM 1696 C C . SER A 1 203 ? 30.834 -10.002 -14.515 1.00 68.31 203 SER A C 1
ATOM 1698 O O . SER A 1 203 ? 31.296 -10.218 -13.393 1.00 68.31 203 SER A O 1
ATOM 1700 N N . ILE A 1 204 ? 29.631 -9.455 -14.703 1.00 66.75 204 ILE A N 1
ATOM 1701 C CA . ILE A 1 204 ? 28.769 -9.058 -13.585 1.00 66.75 204 ILE A CA 1
ATOM 1702 C C . ILE A 1 204 ? 28.399 -10.317 -12.782 1.00 66.75 204 ILE A C 1
ATOM 1704 O O . ILE A 1 204 ? 27.841 -11.258 -13.359 1.00 66.75 204 ILE A O 1
ATOM 1708 N N . PRO A 1 205 ? 28.698 -10.373 -11.472 1.00 80.19 205 PRO A N 1
ATOM 1709 C CA . PRO A 1 205 ? 28.401 -11.546 -10.664 1.00 80.19 205 PRO A CA 1
ATOM 1710 C C . PRO A 1 205 ? 26.890 -11.737 -10.496 1.00 80.19 205 PRO A C 1
ATOM 1712 O O . PRO A 1 205 ? 26.120 -10.778 -10.423 1.00 80.19 205 PRO A O 1
ATOM 1715 N N . TYR A 1 206 ? 26.465 -12.997 -10.395 1.00 86.25 206 TYR A N 1
ATOM 1716 C CA . TYR A 1 206 ? 25.084 -13.335 -10.059 1.00 86.25 206 TYR A CA 1
ATOM 1717 C C . TYR A 1 206 ? 24.714 -12.864 -8.650 1.00 86.25 206 TYR A C 1
ATOM 1719 O O . TYR A 1 206 ? 25.540 -12.869 -7.736 1.00 86.25 206 TYR A O 1
ATOM 1727 N N . ILE A 1 207 ? 23.434 -12.541 -8.463 1.00 88.12 207 ILE A N 1
ATOM 1728 C CA . ILE A 1 207 ? 22.877 -12.107 -7.184 1.00 88.12 207 ILE A CA 1
ATOM 1729 C C . ILE A 1 207 ? 22.988 -13.256 -6.180 1.00 88.12 207 ILE A C 1
ATOM 1731 O O . ILE A 1 207 ? 22.522 -14.376 -6.428 1.00 88.12 207 ILE A O 1
ATOM 1735 N N . LEU A 1 208 ? 23.572 -12.971 -5.019 1.00 90.31 208 LEU A N 1
ATOM 1736 C CA . LEU A 1 208 ? 23.748 -13.944 -3.945 1.00 90.31 208 LEU A CA 1
ATOM 1737 C C . LEU A 1 208 ? 22.497 -14.024 -3.062 1.00 90.31 208 LEU A C 1
ATOM 1739 O O . LEU A 1 208 ? 21.808 -13.035 -2.811 1.00 90.31 208 LEU A O 1
ATOM 1743 N N . GLN A 1 209 ? 22.241 -15.196 -2.474 1.00 90.06 209 GLN A N 1
ATOM 1744 C CA . GLN A 1 209 ? 21.127 -15.368 -1.525 1.00 90.06 209 GLN A CA 1
ATOM 1745 C C . GLN A 1 209 ? 21.224 -14.417 -0.323 1.00 90.06 209 GLN A C 1
ATOM 1747 O O . GLN A 1 209 ? 20.210 -13.909 0.155 1.00 90.06 209 GLN A O 1
ATOM 1752 N N . ARG A 1 210 ? 22.447 -14.123 0.137 1.00 88.19 210 ARG A N 1
ATOM 1753 C CA . ARG A 1 210 ? 22.689 -13.180 1.237 1.00 88.19 210 ARG A CA 1
ATOM 1754 C C . ARG A 1 210 ? 22.242 -11.758 0.892 1.00 88.19 210 ARG A C 1
ATOM 1756 O O . ARG A 1 210 ? 21.701 -11.077 1.759 1.00 88.19 210 ARG A O 1
ATOM 1763 N N . GLU A 1 211 ? 22.437 -11.312 -0.347 1.00 89.94 211 GLU A N 1
ATOM 1764 C CA . GLU A 1 211 ? 22.006 -9.980 -0.794 1.00 89.94 211 GLU A CA 1
ATOM 1765 C C . GLU A 1 211 ? 20.482 -9.873 -0.779 1.00 89.94 211 GLU A C 1
ATOM 1767 O O . GLU A 1 211 ? 19.926 -8.910 -0.246 1.00 89.94 211 GLU A O 1
ATOM 1772 N N . VAL A 1 212 ? 19.799 -10.916 -1.265 1.00 90.44 212 VAL A N 1
ATOM 1773 C CA . VAL A 1 212 ? 18.335 -11.013 -1.204 1.00 90.44 212 VAL A CA 1
ATOM 1774 C C . VAL A 1 212 ? 17.847 -11.041 0.247 1.00 90.44 212 VAL A C 1
ATOM 1776 O O . VAL A 1 212 ? 16.852 -10.393 0.575 1.00 90.44 212 VAL A O 1
ATOM 1779 N N . GLU A 1 213 ? 18.557 -11.722 1.151 1.00 91.31 213 GLU A N 1
ATOM 1780 C CA . GLU A 1 213 ? 18.207 -11.731 2.573 1.00 91.31 213 GLU A CA 1
ATOM 1781 C C . GLU A 1 213 ? 18.308 -10.345 3.203 1.00 91.31 213 GLU A C 1
ATOM 1783 O O . GLU A 1 213 ? 17.358 -9.902 3.856 1.00 91.31 213 GLU A O 1
ATOM 1788 N N . VAL A 1 214 ? 19.417 -9.639 2.986 1.00 90.69 214 VAL A N 1
ATOM 1789 C CA . VAL A 1 214 ? 19.593 -8.274 3.495 1.00 90.69 214 VAL A CA 1
ATOM 1790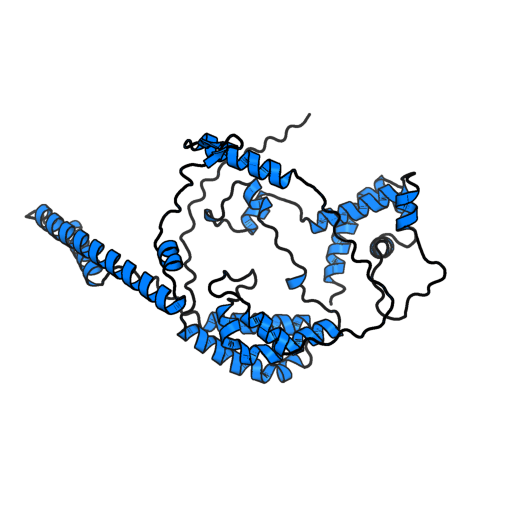 C C . VAL A 1 214 ? 18.508 -7.353 2.926 1.00 90.69 214 VAL A C 1
ATOM 1792 O O . VAL A 1 214 ? 17.888 -6.591 3.676 1.00 90.69 214 VAL A O 1
ATOM 1795 N N . ALA A 1 215 ? 18.195 -7.476 1.632 1.00 89.44 215 ALA A N 1
ATOM 1796 C CA . ALA A 1 215 ? 17.141 -6.701 0.985 1.00 89.44 215 ALA A CA 1
ATOM 1797 C C . ALA A 1 215 ? 15.755 -6.967 1.600 1.00 89.44 215 ALA A C 1
ATOM 1799 O O . ALA A 1 215 ? 15.036 -6.013 1.912 1.00 89.44 215 ALA A O 1
ATOM 1800 N N . LEU A 1 216 ? 15.392 -8.231 1.850 1.00 88.38 216 LEU A N 1
ATOM 1801 C CA . LEU A 1 216 ? 14.129 -8.598 2.503 1.00 88.38 216 LEU A CA 1
ATOM 1802 C C . LEU A 1 216 ? 14.064 -8.114 3.958 1.00 88.38 216 LEU A C 1
ATOM 1804 O O . LEU A 1 216 ? 13.025 -7.617 4.394 1.00 88.38 216 LEU A O 1
ATOM 1808 N N . GLN A 1 217 ? 15.161 -8.214 4.711 1.00 87.44 217 GLN A N 1
ATOM 1809 C CA . GLN A 1 217 ? 15.219 -7.762 6.105 1.00 87.44 217 GLN A CA 1
ATOM 1810 C C . GLN A 1 217 ? 15.151 -6.234 6.238 1.00 87.44 217 GLN A C 1
ATOM 1812 O O . GLN A 1 217 ? 14.581 -5.729 7.207 1.00 87.44 217 GLN A O 1
ATOM 18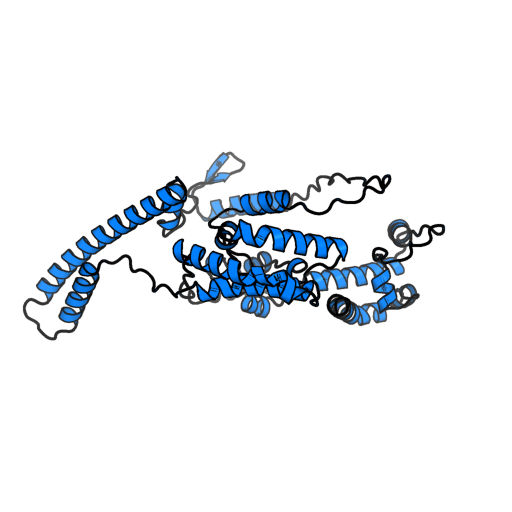17 N N . SER A 1 218 ? 15.674 -5.496 5.254 1.00 87.00 218 SER A N 1
ATOM 1818 C CA . SER A 1 218 ? 15.604 -4.029 5.213 1.00 87.00 218 SER A CA 1
ATOM 1819 C C . SER A 1 218 ? 14.171 -3.492 5.052 1.00 87.00 218 SER A C 1
ATOM 1821 O O . SER A 1 218 ? 13.892 -2.326 5.355 1.00 87.00 218 SER A O 1
ATOM 1823 N N . GLN A 1 219 ? 13.231 -4.336 4.604 1.00 84.88 219 GLN A N 1
ATOM 1824 C CA . GLN A 1 219 ? 11.856 -3.923 4.356 1.00 84.88 219 GLN A CA 1
ATOM 1825 C C . GLN A 1 219 ? 11.148 -3.513 5.651 1.00 84.88 219 GLN A C 1
ATOM 1827 O O . GLN A 1 219 ? 10.992 -4.265 6.614 1.00 84.88 219 GLN A O 1
ATOM 1832 N N . SER A 1 220 ? 10.640 -2.281 5.656 1.00 80.06 220 SER A N 1
ATOM 1833 C CA . SER A 1 220 ? 9.911 -1.739 6.800 1.00 80.06 220 SER A CA 1
ATOM 1834 C C . SER A 1 220 ? 8.562 -2.439 7.002 1.00 80.06 220 SER A C 1
ATOM 1836 O O . SER A 1 220 ? 7.739 -2.502 6.085 1.00 80.06 220 SER A O 1
ATOM 1838 N N . LYS A 1 221 ? 8.287 -2.864 8.241 1.00 78.62 221 LYS A N 1
ATOM 1839 C CA . LYS A 1 221 ? 6.970 -3.361 8.685 1.00 78.62 221 LYS A CA 1
ATOM 1840 C C . LYS A 1 221 ? 5.930 -2.229 8.704 1.00 78.62 221 LYS A C 1
ATOM 1842 O O . LYS A 1 221 ? 6.283 -1.051 8.810 1.00 78.62 221 LYS A O 1
ATOM 1847 N N . ASP A 1 222 ? 4.640 -2.568 8.646 1.00 71.38 222 ASP A N 1
ATOM 1848 C CA . ASP A 1 222 ? 3.510 -1.622 8.625 1.00 71.38 222 ASP A CA 1
ATOM 1849 C C . ASP A 1 222 ? 3.445 -0.664 7.410 1.00 71.38 222 ASP A C 1
ATOM 1851 O O . ASP A 1 222 ? 2.722 0.343 7.462 1.00 71.38 222 ASP A O 1
ATOM 1855 N N . LYS A 1 223 ? 4.195 -0.920 6.331 1.00 78.00 223 LYS A N 1
ATOM 1856 C CA . LYS A 1 223 ? 4.065 -0.151 5.085 1.00 78.00 223 LYS A CA 1
ATOM 1857 C C . LYS A 1 223 ? 2.819 -0.589 4.322 1.00 78.00 223 LYS A C 1
ATOM 1859 O O . LYS A 1 223 ? 2.360 -1.720 4.442 1.00 78.00 223 LYS A O 1
ATOM 1864 N N . ALA A 1 224 ? 2.230 0.357 3.592 1.00 68.56 224 ALA A N 1
ATOM 1865 C CA . ALA A 1 224 ? 1.117 0.031 2.715 1.00 68.56 224 ALA A CA 1
ATOM 1866 C C . ALA A 1 224 ? 1.642 -0.849 1.570 1.00 68.56 224 ALA A C 1
ATOM 1868 O O . ALA A 1 224 ? 2.721 -0.535 1.062 1.00 68.56 224 ALA A O 1
ATOM 1869 N N . PRO A 1 225 ? 0.904 -1.902 1.182 1.00 79.44 225 PRO A N 1
ATOM 1870 C CA . PRO A 1 225 ? 1.288 -2.734 0.052 1.00 79.44 225 PRO A CA 1
ATOM 1871 C C . PRO A 1 225 ? 1.326 -1.901 -1.233 1.00 79.44 225 PRO A C 1
ATOM 1873 O O . PRO A 1 225 ? 0.636 -0.875 -1.341 1.00 79.44 225 PRO A O 1
ATOM 1876 N N . GLY A 1 226 ? 2.138 -2.349 -2.185 1.00 73.69 226 GLY A N 1
ATOM 1877 C CA . GLY A 1 226 ? 2.202 -1.779 -3.521 1.00 73.69 226 GLY A CA 1
ATOM 1878 C C . GLY A 1 226 ? 0.930 -2.056 -4.337 1.00 73.69 226 GLY A C 1
ATOM 1879 O O . GLY A 1 226 ? -0.083 -2.522 -3.800 1.00 73.69 226 GLY A O 1
ATOM 1880 N N . PRO A 1 227 ? 0.944 -1.748 -5.646 1.00 69.75 227 PRO A N 1
ATOM 1881 C CA . PRO A 1 227 ? -0.156 -2.097 -6.552 1.00 69.75 227 PRO A CA 1
ATOM 1882 C C . PRO A 1 227 ? -0.390 -3.616 -6.650 1.00 69.75 227 PRO A C 1
ATOM 1884 O O . PRO A 1 227 ? -1.512 -4.038 -6.914 1.00 69.75 227 PRO A O 1
ATOM 1887 N N . ASP A 1 228 ? 0.639 -4.413 -6.362 1.00 77.38 228 ASP A N 1
ATOM 1888 C CA . ASP A 1 228 ? 0.614 -5.873 -6.211 1.00 77.38 228 ASP A CA 1
ATOM 1889 C C . ASP A 1 228 ? -0.276 -6.359 -5.049 1.00 77.38 228 ASP A C 1
ATOM 1891 O O . ASP A 1 228 ? -0.766 -7.489 -5.042 1.00 77.38 228 ASP A O 1
ATOM 1895 N N . GLY A 1 229 ? -0.521 -5.510 -4.048 1.00 76.81 229 GLY A N 1
ATOM 1896 C CA . GLY A 1 229 ? -1.297 -5.865 -2.864 1.00 76.81 229 GLY A CA 1
ATOM 1897 C C . GLY A 1 229 ? -0.561 -6.797 -1.893 1.00 76.81 229 GLY A C 1
ATOM 1898 O O . GLY A 1 229 ? -1.189 -7.283 -0.941 1.00 76.81 229 GLY A O 1
ATOM 1899 N N . ILE A 1 230 ? 0.740 -7.033 -2.088 1.00 83.19 230 ILE A N 1
ATOM 1900 C CA . ILE A 1 230 ? 1.568 -7.894 -1.237 1.00 83.19 230 ILE A CA 1
ATOM 1901 C C . ILE A 1 230 ? 2.063 -7.080 -0.038 1.00 83.19 230 ILE A C 1
ATOM 1903 O O . ILE A 1 230 ? 2.578 -5.973 -0.167 1.00 83.19 230 ILE A O 1
ATOM 1907 N N . GLU A 1 231 ? 1.849 -7.602 1.170 1.00 81.25 231 GLU A N 1
ATOM 1908 C CA . GLU A 1 231 ? 2.276 -6.938 2.403 1.00 81.25 231 GLU A CA 1
ATOM 1909 C C . GLU A 1 231 ? 3.677 -7.403 2.798 1.00 81.25 231 GLU A C 1
ATOM 1911 O O . GLU A 1 231 ? 3.937 -8.605 2.860 1.00 81.25 231 GLU A O 1
ATOM 1916 N N . ASN A 1 232 ? 4.548 -6.456 3.163 1.00 84.31 232 ASN A N 1
ATOM 1917 C CA . ASN A 1 232 ? 5.921 -6.745 3.596 1.00 84.31 232 ASN A CA 1
ATOM 1918 C C . ASN A 1 232 ? 5.979 -7.766 4.745 1.00 84.31 232 ASN A C 1
ATOM 1920 O O . ASN A 1 232 ? 6.928 -8.532 4.851 1.00 84.31 232 A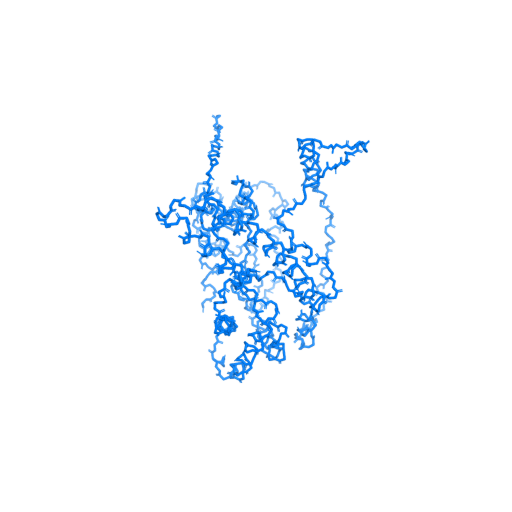SN A O 1
ATOM 1924 N N . GLU A 1 233 ? 4.957 -7.812 5.602 1.00 83.00 233 GLU A N 1
ATOM 1925 C CA . GLU A 1 233 ? 4.885 -8.748 6.728 1.00 83.00 233 GLU A CA 1
ATOM 1926 C C . GLU A 1 233 ? 4.833 -10.218 6.277 1.00 83.00 233 GLU A C 1
ATOM 1928 O O . GLU A 1 233 ? 5.440 -11.066 6.927 1.00 83.00 233 GLU A O 1
ATOM 1933 N N . ILE A 1 234 ? 4.177 -10.512 5.147 1.00 83.69 234 ILE A N 1
ATOM 1934 C CA . ILE A 1 234 ? 4.129 -11.863 4.565 1.00 83.69 234 ILE A CA 1
ATOM 1935 C C . ILE A 1 234 ? 5.517 -12.247 4.046 1.00 83.69 234 ILE A C 1
ATOM 1937 O O . ILE A 1 234 ? 5.995 -13.342 4.334 1.00 83.69 234 ILE A O 1
ATOM 1941 N N . LEU A 1 235 ? 6.185 -11.324 3.348 1.00 86.44 235 LEU A N 1
ATOM 1942 C CA . LEU A 1 235 ? 7.526 -11.540 2.799 1.00 86.44 235 LEU A CA 1
ATOM 1943 C C . LEU A 1 235 ? 8.559 -11.798 3.904 1.00 86.44 235 LEU A C 1
ATOM 1945 O O . LEU A 1 235 ? 9.351 -12.730 3.802 1.00 86.44 235 LEU A O 1
ATOM 1949 N N . LEU A 1 236 ? 8.516 -11.023 4.995 1.00 86.06 236 LEU A N 1
ATOM 1950 C CA . LEU A 1 236 ? 9.413 -11.222 6.138 1.00 86.06 236 LEU A CA 1
ATOM 1951 C C . LEU A 1 236 ? 9.169 -12.560 6.854 1.00 86.06 236 LEU A C 1
ATOM 1953 O O . LEU A 1 236 ? 10.123 -13.178 7.320 1.00 86.06 236 LEU A O 1
ATOM 1957 N N . MET A 1 237 ? 7.911 -12.998 6.972 1.00 82.00 237 MET A N 1
ATOM 1958 C CA . MET A 1 237 ? 7.558 -14.263 7.634 1.00 82.00 237 MET A CA 1
ATOM 1959 C C . MET A 1 237 ? 7.934 -15.479 6.787 1.00 82.00 237 MET A C 1
ATOM 1961 O O . MET A 1 237 ? 8.424 -16.468 7.322 1.00 82.00 237 MET A O 1
ATOM 1965 N N . ALA A 1 238 ? 7.750 -15.392 5.469 1.00 83.69 238 ALA A N 1
ATOM 1966 C CA . ALA A 1 238 ? 8.078 -16.451 4.520 1.00 83.69 238 ALA A CA 1
ATOM 1967 C C . ALA A 1 238 ? 9.521 -16.364 3.981 1.00 83.69 238 ALA A C 1
ATOM 1969 O O . ALA A 1 238 ? 9.849 -17.052 3.015 1.00 83.69 238 ALA A O 1
ATOM 1970 N N . LYS A 1 239 ? 10.397 -15.547 4.593 1.00 86.94 239 LYS A N 1
ATOM 1971 C CA . LYS A 1 239 ? 11.738 -15.246 4.061 1.00 86.94 239 LYS A CA 1
ATOM 1972 C C . LYS A 1 239 ? 12.546 -16.502 3.721 1.00 86.94 239 LYS A C 1
ATOM 1974 O O . LYS A 1 239 ? 13.101 -16.581 2.637 1.00 86.94 239 LYS A O 1
ATOM 1979 N N . ASN A 1 240 ? 12.541 -17.509 4.597 1.00 84.69 240 ASN A N 1
ATOM 1980 C CA . ASN A 1 240 ? 13.367 -18.710 4.438 1.00 84.69 240 ASN A CA 1
ATOM 1981 C C . ASN A 1 240 ? 12.997 -19.500 3.175 1.00 84.69 240 ASN A C 1
ATOM 1983 O O . ASN A 1 240 ? 13.855 -20.119 2.562 1.00 84.69 240 ASN A O 1
ATOM 1987 N N . VAL A 1 241 ? 11.722 -19.453 2.785 1.00 85.88 241 VAL A N 1
ATOM 1988 C CA . VAL A 1 241 ? 11.203 -20.154 1.606 1.00 85.88 241 VAL A CA 1
ATOM 1989 C C . VAL A 1 241 ? 11.325 -19.302 0.352 1.00 85.88 241 VAL A C 1
ATOM 1991 O O . VAL A 1 241 ? 11.643 -19.811 -0.717 1.00 85.88 241 VAL A O 1
ATOM 1994 N N . LEU A 1 242 ? 11.102 -17.995 0.479 1.00 86.88 242 LEU A N 1
ATOM 1995 C CA . LEU A 1 242 ? 11.181 -17.079 -0.652 1.00 86.88 242 LEU A CA 1
ATOM 1996 C C . LEU A 1 242 ? 12.620 -16.839 -1.113 1.00 86.88 242 LEU A C 1
ATOM 1998 O O . LEU A 1 242 ? 12.825 -16.594 -2.294 1.00 86.88 242 LEU A O 1
ATOM 2002 N N . LEU A 1 243 ? 13.606 -16.921 -0.217 1.00 88.81 243 LEU A N 1
ATOM 2003 C CA . LEU A 1 243 ? 15.016 -16.678 -0.530 1.00 88.81 243 LEU A CA 1
ATOM 2004 C C . LEU A 1 243 ? 15.537 -17.477 -1.735 1.00 88.81 243 LEU A C 1
ATOM 2006 O O . LEU A 1 243 ? 15.935 -16.843 -2.712 1.00 88.81 243 LEU A O 1
ATOM 2010 N N . PRO A 1 244 ? 15.508 -18.826 -1.734 1.00 89.12 244 PRO A N 1
ATOM 2011 C CA . PRO A 1 244 ? 16.024 -19.600 -2.863 1.00 89.12 244 PRO A CA 1
ATOM 2012 C C . PRO A 1 244 ? 15.243 -19.336 -4.157 1.00 89.12 244 PRO A C 1
ATOM 2014 O O . PRO A 1 244 ? 15.839 -19.250 -5.230 1.00 89.12 244 PRO A O 1
ATOM 2017 N N . VAL A 1 245 ? 13.924 -19.146 -4.054 1.00 88.12 245 VAL A N 1
ATOM 2018 C CA . VAL A 1 245 ? 13.035 -18.902 -5.199 1.00 88.12 245 VAL A CA 1
ATOM 2019 C C . VAL A 1 245 ? 13.320 -17.545 -5.846 1.00 88.12 245 VAL A C 1
ATOM 2021 O O . VAL A 1 245 ? 13.482 -17.469 -7.062 1.00 88.12 245 VAL A O 1
ATOM 2024 N N . ILE A 1 246 ? 13.423 -16.478 -5.046 1.00 90.06 246 ILE A N 1
ATOM 2025 C CA . ILE A 1 246 ? 13.691 -15.117 -5.530 1.00 90.06 246 ILE A CA 1
ATOM 2026 C C . ILE A 1 246 ? 15.091 -15.037 -6.134 1.00 90.06 246 ILE A C 1
ATOM 2028 O O . ILE A 1 246 ? 15.236 -14.496 -7.226 1.00 90.06 246 ILE A O 1
ATOM 2032 N N . THR A 1 247 ? 16.112 -15.587 -5.467 1.00 90.25 247 THR A N 1
ATOM 2033 C CA . THR A 1 247 ? 17.483 -15.567 -5.995 1.00 90.25 247 THR A CA 1
ATOM 2034 C C . THR A 1 247 ? 17.566 -16.269 -7.346 1.00 90.25 247 THR A C 1
ATOM 2036 O O . THR A 1 247 ? 18.160 -15.732 -8.277 1.00 90.25 247 THR A O 1
ATOM 2039 N N . LYS A 1 248 ? 16.925 -17.436 -7.486 1.00 88.62 248 LYS A N 1
ATOM 2040 C CA . LYS A 1 248 ? 16.887 -18.160 -8.759 1.00 88.62 248 LYS A CA 1
ATOM 2041 C C . LYS A 1 248 ? 16.150 -17.366 -9.836 1.00 88.62 248 LYS A C 1
ATOM 2043 O O . LYS A 1 248 ? 16.707 -17.151 -10.905 1.00 88.62 248 LYS A O 1
ATOM 2048 N N . LEU A 1 249 ? 14.948 -16.868 -9.533 1.00 88.62 249 LEU A N 1
ATOM 2049 C CA . LEU A 1 249 ? 14.145 -16.084 -10.473 1.00 88.62 249 LEU A CA 1
ATOM 2050 C C . LEU A 1 249 ? 14.881 -14.821 -10.944 1.00 88.62 249 LEU A C 1
ATOM 2052 O O . LEU A 1 249 ? 14.873 -14.514 -12.130 1.00 88.62 249 LEU A O 1
ATOM 2056 N N . PHE A 1 250 ? 15.538 -14.098 -10.034 1.00 89.88 250 PHE A N 1
ATOM 2057 C CA . PHE A 1 250 ? 16.266 -12.874 -10.375 1.00 89.88 250 PHE A CA 1
ATOM 2058 C C . PHE A 1 250 ? 17.518 -13.161 -11.200 1.00 89.88 250 PHE A C 1
ATOM 2060 O O . PHE A 1 250 ? 17.788 -12.424 -12.141 1.00 89.88 250 PHE A O 1
ATOM 2067 N N . ASN A 1 251 ? 18.241 -14.243 -10.910 1.00 90.38 251 ASN A N 1
ATOM 2068 C CA . ASN A 1 251 ? 19.387 -14.648 -11.723 1.00 90.38 251 ASN A CA 1
ATOM 2069 C C . ASN A 1 251 ? 18.969 -15.168 -13.108 1.00 90.38 251 ASN A C 1
ATOM 2071 O O . ASN A 1 251 ? 19.673 -14.905 -14.076 1.00 90.38 251 ASN A O 1
ATOM 2075 N N . GLU A 1 252 ? 17.815 -15.835 -13.236 1.00 86.44 252 GLU A N 1
ATOM 2076 C CA . GLU A 1 252 ? 17.237 -16.210 -14.538 1.00 86.44 252 GLU A CA 1
ATOM 2077 C C . GLU A 1 252 ? 16.813 -14.976 -15.352 1.00 86.44 252 GLU A C 1
ATOM 2079 O O . GLU A 1 252 ? 17.118 -14.894 -16.541 1.00 86.44 252 GLU A O 1
ATOM 2084 N N . ILE A 1 253 ? 16.172 -13.989 -14.710 1.00 87.00 253 ILE A N 1
ATOM 2085 C CA . ILE A 1 253 ? 15.859 -12.679 -15.312 1.00 87.00 253 ILE A CA 1
ATOM 2086 C C . ILE A 1 253 ? 17.140 -11.984 -15.777 1.00 87.00 253 ILE A C 1
ATOM 2088 O O . ILE A 1 253 ? 17.182 -11.443 -16.880 1.00 87.00 253 ILE A O 1
ATOM 2092 N N . PHE A 1 254 ? 18.183 -12.010 -14.945 1.00 84.56 254 PHE A N 1
ATOM 2093 C CA . PHE A 1 254 ? 19.463 -11.377 -15.239 1.00 84.56 254 PHE A CA 1
ATOM 2094 C C . PHE A 1 254 ? 20.185 -12.059 -16.409 1.00 84.56 254 PHE A C 1
ATOM 2096 O O . PHE A 1 254 ? 20.675 -11.374 -17.298 1.00 84.56 254 PHE A O 1
ATOM 2103 N N . ALA A 1 255 ? 20.194 -13.394 -16.451 1.00 84.44 255 ALA A N 1
ATOM 2104 C CA . ALA A 1 255 ? 20.841 -14.168 -17.510 1.00 84.44 255 ALA A CA 1
ATOM 2105 C C . ALA A 1 255 ? 20.136 -14.045 -18.870 1.00 84.44 255 ALA A C 1
ATOM 2107 O O . ALA A 1 255 ? 20.801 -13.978 -19.900 1.00 84.44 255 ALA A O 1
ATOM 2108 N N . ASN A 1 256 ? 18.800 -14.023 -18.876 1.00 83.00 256 ASN A N 1
ATOM 2109 C CA . ASN A 1 256 ? 18.009 -13.973 -20.109 1.00 83.00 256 ASN A CA 1
ATOM 2110 C C . ASN A 1 256 ? 17.661 -12.542 -20.542 1.00 83.00 256 ASN A C 1
ATOM 2112 O O . ASN A 1 256 ? 17.121 -12.351 -21.629 1.00 83.00 256 ASN A O 1
ATOM 2116 N N . GLU A 1 257 ? 17.942 -11.540 -19.704 1.00 81.56 257 GLU A N 1
ATOM 2117 C CA . GLU A 1 257 ? 17.633 -10.127 -19.953 1.00 81.56 257 GLU A CA 1
ATOM 2118 C C . GLU A 1 257 ? 16.149 -9.880 -20.306 1.00 81.56 257 GLU A C 1
ATOM 2120 O O . GLU A 1 257 ? 15.819 -9.039 -21.155 1.00 81.56 257 GLU A O 1
ATOM 2125 N N . VAL A 1 258 ? 15.243 -10.633 -19.673 1.00 81.56 258 VAL A N 1
ATOM 2126 C CA . VAL A 1 258 ? 13.785 -10.495 -19.822 1.00 81.56 258 VAL A CA 1
ATOM 2127 C C . VAL A 1 258 ? 13.211 -9.988 -18.507 1.00 81.56 258 VAL A C 1
ATOM 2129 O O . VAL A 1 258 ? 13.260 -10.673 -17.489 1.00 81.56 258 VAL A O 1
ATOM 2132 N N . ILE A 1 259 ? 12.669 -8.772 -18.523 1.00 82.88 259 ILE A N 1
ATOM 2133 C CA . ILE A 1 259 ? 12.150 -8.093 -17.331 1.00 82.88 259 ILE A CA 1
ATOM 2134 C C . ILE A 1 259 ? 10.626 -8.273 -17.270 1.00 82.88 259 ILE A C 1
ATOM 2136 O O . ILE A 1 259 ? 9.963 -8.019 -18.277 1.00 82.88 259 ILE A O 1
ATOM 2140 N N . PRO A 1 260 ? 10.043 -8.629 -16.107 1.00 84.56 260 PRO A N 1
ATOM 2141 C CA . PRO A 1 260 ? 8.595 -8.724 -15.972 1.00 84.56 260 PRO A CA 1
ATOM 2142 C C . PRO A 1 260 ? 7.870 -7.414 -16.314 1.00 84.56 260 PRO A C 1
ATOM 2144 O O . PRO A 1 260 ? 8.260 -6.337 -15.852 1.00 84.56 260 PRO A O 1
ATOM 2147 N N . ILE A 1 261 ? 6.751 -7.503 -17.039 1.00 79.50 261 ILE A N 1
ATOM 2148 C CA . ILE A 1 261 ? 5.983 -6.335 -17.528 1.00 79.50 261 ILE A CA 1
ATOM 2149 C C . ILE A 1 261 ? 5.553 -5.415 -16.377 1.00 79.50 261 ILE A C 1
ATOM 2151 O O . ILE A 1 261 ? 5.536 -4.192 -16.498 1.00 79.50 261 ILE A O 1
ATOM 2155 N N . GLN A 1 262 ? 5.235 -5.979 -15.213 1.00 79.75 262 GLN A N 1
ATOM 2156 C CA . GLN A 1 262 ? 4.846 -5.195 -14.041 1.00 79.75 262 GLN A CA 1
ATOM 2157 C C . GLN A 1 262 ? 5.933 -4.200 -13.592 1.00 79.75 262 GLN A C 1
ATOM 2159 O O . GLN A 1 262 ? 5.602 -3.162 -13.019 1.00 79.75 262 GLN A O 1
ATOM 2164 N N . TRP A 1 263 ? 7.215 -4.489 -13.841 1.00 78.81 263 TRP A N 1
ATOM 2165 C CA . TRP A 1 263 ? 8.337 -3.649 -13.408 1.00 78.81 263 TRP A CA 1
ATOM 2166 C C . TRP A 1 263 ? 8.567 -2.458 -14.342 1.00 78.81 263 TRP A C 1
ATOM 2168 O O . TRP A 1 263 ? 9.093 -1.434 -13.909 1.00 78.81 263 TRP A O 1
ATOM 2178 N N . THR A 1 264 ? 8.135 -2.557 -15.603 1.00 74.12 264 THR A N 1
ATOM 2179 C CA . THR A 1 264 ? 8.230 -1.463 -16.584 1.00 74.12 264 THR A CA 1
ATOM 2180 C C . THR A 1 264 ? 7.095 -0.446 -16.427 1.00 74.12 264 THR A C 1
ATOM 2182 O O . THR A 1 264 ? 7.182 0.689 -16.901 1.00 74.12 264 THR A O 1
ATOM 2185 N N . GLN A 1 265 ? 6.032 -0.809 -15.704 1.00 69.00 265 GLN A N 1
ATOM 2186 C CA . GLN A 1 265 ? 4.880 0.054 -15.477 1.00 69.00 265 GLN A CA 1
ATOM 2187 C C . GLN A 1 265 ? 5.115 1.034 -14.319 1.00 69.00 265 GLN A C 1
ATOM 2189 O O . GLN A 1 265 ? 5.154 0.663 -13.146 1.00 69.00 265 GLN A O 1
ATOM 2194 N N . SER A 1 266 ? 5.170 2.332 -14.635 1.00 60.41 266 SER A N 1
ATOM 2195 C CA . SER A 1 266 ? 5.184 3.401 -13.631 1.00 60.41 266 SER A CA 1
ATOM 2196 C C . SER A 1 266 ? 3.809 4.067 -13.496 1.00 60.41 266 SER A C 1
ATOM 2198 O O . SER A 1 266 ? 3.215 4.586 -14.439 1.00 60.41 266 SER A O 1
ATOM 2200 N N . ASN A 1 267 ? 3.276 4.057 -12.276 1.00 61.97 267 ASN A N 1
ATOM 2201 C CA . ASN A 1 267 ? 1.932 4.539 -11.972 1.00 61.97 267 ASN A CA 1
ATOM 2202 C C . ASN A 1 267 ? 1.983 5.917 -11.286 1.00 61.97 267 ASN A C 1
ATOM 2204 O O . ASN A 1 267 ? 1.967 6.037 -10.058 1.00 61.97 267 ASN A O 1
ATOM 2208 N N . ILE A 1 268 ? 2.048 6.992 -12.082 1.00 63.06 268 ILE A N 1
ATOM 2209 C CA . ILE A 1 268 ? 2.111 8.375 -11.579 1.00 63.06 268 ILE A CA 1
ATOM 2210 C C . ILE A 1 268 ? 0.696 8.964 -11.455 1.00 63.06 268 ILE A C 1
ATOM 2212 O O . ILE A 1 268 ? 0.089 9.387 -12.431 1.00 63.06 268 ILE A O 1
ATOM 2216 N N . HIS A 1 269 ? 0.158 9.031 -10.232 1.00 63.16 269 HIS A N 1
ATOM 2217 C CA . HIS A 1 269 ? -1.224 9.504 -9.982 1.00 63.16 269 HIS A CA 1
ATOM 2218 C C . HIS A 1 269 ? -1.312 10.815 -9.190 1.00 63.16 269 HIS A C 1
ATOM 2220 O O . HIS A 1 269 ? -2.404 11.320 -8.915 1.00 63.16 269 HIS A O 1
ATOM 2226 N N . SER A 1 270 ? -0.168 11.348 -8.750 1.00 63.75 270 SER A N 1
ATOM 2227 C CA . SER A 1 270 ? -0.117 12.534 -7.883 1.00 63.75 270 SER A CA 1
ATOM 2228 C C . SER A 1 270 ? -0.592 13.799 -8.609 1.00 63.75 270 SER A C 1
ATOM 2230 O O . SER A 1 270 ? -1.333 14.605 -8.040 1.00 63.75 270 SER A O 1
ATOM 2232 N N . MET A 1 271 ? -0.230 13.935 -9.889 1.00 68.00 271 MET A N 1
ATOM 2233 C CA . MET A 1 271 ? -0.598 15.086 -10.717 1.00 68.00 271 MET A CA 1
ATOM 2234 C C . MET A 1 271 ? -2.088 15.087 -11.076 1.00 68.00 271 MET A C 1
ATOM 2236 O O . MET A 1 271 ? -2.769 16.075 -10.817 1.00 68.00 271 MET A O 1
ATOM 2240 N N . GLU A 1 272 ? -2.628 13.964 -11.565 1.00 68.31 272 GLU A N 1
ATOM 2241 C CA . GLU A 1 272 ? -4.048 13.844 -11.949 1.00 68.31 272 GLU A CA 1
ATOM 2242 C C . GLU A 1 272 ? -4.997 14.152 -10.779 1.00 68.31 272 GLU A C 1
ATOM 2244 O O . GLU A 1 272 ? -6.018 14.826 -10.931 1.00 68.31 272 GLU A O 1
ATOM 2249 N N . ARG A 1 273 ? -4.634 13.705 -9.571 1.00 72.00 273 ARG A N 1
ATOM 2250 C CA . ARG A 1 273 ? -5.385 14.005 -8.345 1.00 72.00 273 ARG A CA 1
ATOM 2251 C C . ARG A 1 273 ? -5.354 15.490 -8.001 1.00 72.00 273 ARG A C 1
ATOM 2253 O O . ARG A 1 273 ? -6.385 16.040 -7.618 1.00 72.00 273 ARG A O 1
ATOM 2260 N N . SER A 1 274 ? -4.195 16.123 -8.145 1.00 70.69 274 SER A N 1
ATOM 2261 C CA . SER A 1 274 ? -4.017 17.549 -7.866 1.00 70.69 274 SER A CA 1
ATOM 2262 C C . SER A 1 274 ? -4.792 18.429 -8.851 1.00 70.69 274 SER A C 1
ATOM 2264 O O . SER A 1 274 ? -5.468 19.352 -8.405 1.00 70.69 274 SER A O 1
ATOM 2266 N N . MET A 1 275 ? -4.798 18.089 -10.148 1.00 67.50 275 MET A N 1
ATOM 2267 C CA . MET A 1 275 ? -5.570 18.797 -11.186 1.00 67.50 275 MET A CA 1
ATOM 2268 C C . MET A 1 275 ? -7.072 18.856 -10.870 1.00 67.50 275 MET A C 1
ATOM 2270 O O . MET A 1 275 ? -7.711 19.884 -11.061 1.00 67.50 275 MET A O 1
ATOM 2274 N N . MET A 1 276 ? -7.628 17.769 -10.329 1.00 66.62 276 MET A N 1
ATOM 2275 C CA . MET A 1 276 ? -9.050 17.676 -9.973 1.00 66.62 276 MET A CA 1
ATOM 2276 C C . MET A 1 276 ? -9.362 18.146 -8.541 1.00 66.62 276 MET A C 1
ATOM 2278 O O . MET A 1 276 ? -10.499 18.028 -8.082 1.00 66.62 276 MET A O 1
ATOM 2282 N N . GLY A 1 277 ? -8.363 18.623 -7.787 1.00 73.38 277 GLY A N 1
ATOM 2283 C CA . GLY A 1 277 ? -8.516 18.980 -6.372 1.00 73.38 277 GLY A CA 1
ATOM 2284 C C . GLY A 1 277 ? -8.854 17.792 -5.456 1.00 73.38 277 GLY A C 1
ATOM 2285 O O . GLY A 1 277 ? -9.321 17.987 -4.330 1.00 73.38 277 GLY A O 1
ATOM 2286 N N . ILE A 1 278 ? -8.617 16.559 -5.918 1.00 72.31 278 ILE A N 1
ATOM 2287 C CA . ILE A 1 278 ? -8.953 15.316 -5.219 1.00 72.31 278 ILE A CA 1
ATOM 2288 C C . ILE A 1 278 ? -7.861 15.016 -4.198 1.00 72.31 278 ILE A C 1
ATOM 2290 O O . ILE A 1 278 ? -6.721 14.682 -4.524 1.00 72.31 278 ILE A O 1
ATOM 2294 N N . ARG A 1 279 ? -8.215 15.062 -2.917 1.00 67.44 279 ARG A N 1
ATOM 2295 C CA . ARG A 1 279 ? -7.290 14.729 -1.831 1.00 67.44 279 ARG A CA 1
ATOM 2296 C C . ARG A 1 279 ? -7.270 13.213 -1.632 1.00 67.44 279 ARG A C 1
ATOM 2298 O O . ARG A 1 279 ? -8.275 12.533 -1.817 1.00 67.44 279 ARG A O 1
ATOM 2305 N N . LYS A 1 280 ? -6.159 12.657 -1.124 1.00 61.78 280 LYS A N 1
ATOM 2306 C CA . LYS A 1 280 ? -6.053 11.214 -0.782 1.00 61.78 280 LYS A CA 1
ATOM 2307 C C . LYS A 1 280 ? -7.187 10.712 0.140 1.00 61.78 280 LYS A C 1
ATOM 2309 O O . LYS A 1 280 ? -7.505 9.526 0.139 1.00 61.78 280 LYS A O 1
ATOM 2314 N N . LYS A 1 281 ? -7.817 11.608 0.912 1.00 55.19 281 LYS A N 1
ATOM 2315 C CA . LYS A 1 281 ? -8.962 11.309 1.793 1.00 55.19 281 LYS A CA 1
ATOM 2316 C C . LYS A 1 281 ? -10.264 11.002 1.037 1.00 55.19 281 LYS A C 1
ATOM 2318 O O . LYS A 1 281 ? -11.117 10.322 1.597 1.00 55.19 281 LYS A O 1
ATOM 2323 N N . ASP A 1 282 ? -10.402 11.494 -0.193 1.00 63.47 282 ASP A N 1
ATOM 2324 C CA . ASP A 1 282 ? -11.637 11.397 -0.977 1.00 63.47 282 ASP A CA 1
ATOM 2325 C C . ASP A 1 282 ? -11.772 10.009 -1.636 1.00 63.47 282 ASP A C 1
ATOM 2327 O O . ASP A 1 282 ? -12.857 9.642 -2.068 1.00 63.47 282 ASP A O 1
ATOM 2331 N N . ARG A 1 283 ? -10.687 9.207 -1.644 1.00 59.47 283 ARG A N 1
ATOM 2332 C CA . ARG A 1 283 ? -10.630 7.785 -2.058 1.00 59.47 283 ARG A CA 1
ATOM 2333 C C . ARG A 1 283 ? -11.359 7.468 -3.376 1.00 59.47 283 ARG A C 1
ATOM 2335 O O . ARG A 1 283 ? -11.856 6.362 -3.557 1.00 59.47 283 ARG A O 1
ATOM 2342 N N . VAL A 1 284 ? -11.369 8.428 -4.298 1.00 70.12 284 VAL A N 1
ATOM 2343 C CA . VAL A 1 284 ? -11.847 8.254 -5.676 1.00 70.12 284 VAL A CA 1
ATOM 2344 C C . VAL A 1 284 ? -10.933 7.254 -6.389 1.00 70.12 284 VAL A C 1
ATOM 2346 O O . VAL A 1 284 ? -9.700 7.363 -6.259 1.00 70.12 284 VAL A O 1
ATOM 2349 N N . ARG A 1 285 ? -11.529 6.270 -7.083 1.00 65.38 285 ARG A N 1
ATOM 2350 C CA . ARG A 1 285 ? -10.788 5.264 -7.856 1.00 65.38 285 ARG A CA 1
ATOM 2351 C C . ARG A 1 285 ? -10.040 5.940 -8.996 1.00 65.38 285 ARG A C 1
ATOM 2353 O O . ARG A 1 285 ? -10.463 6.972 -9.505 1.00 65.38 285 ARG A O 1
ATOM 2360 N N . LEU A 1 286 ? -8.902 5.367 -9.367 1.00 66.31 286 LEU A N 1
ATOM 2361 C CA . LEU A 1 286 ? -8.058 5.934 -10.411 1.00 66.31 286 LEU A CA 1
ATOM 2362 C C . LEU A 1 286 ? -8.754 5.938 -11.776 1.00 66.31 286 LEU A C 1
ATOM 2364 O O . LEU A 1 286 ? -8.652 6.921 -12.497 1.00 66.31 286 LEU A O 1
ATOM 2368 N N . GLU A 1 287 ? -9.497 4.880 -12.097 1.00 68.06 287 GLU A N 1
ATOM 2369 C CA . GLU A 1 287 ? -10.275 4.773 -13.337 1.00 68.06 287 GLU A CA 1
ATOM 2370 C C . GLU A 1 287 ? -11.249 5.944 -13.501 1.00 68.06 287 GLU A C 1
ATOM 2372 O O . GLU A 1 287 ? -11.329 6.534 -14.573 1.00 68.06 287 GLU A O 1
ATOM 2377 N N . ASP A 1 288 ? -11.930 6.338 -12.421 1.00 72.94 288 ASP A N 1
ATOM 2378 C CA . ASP A 1 288 ? -12.862 7.471 -12.425 1.00 72.94 288 ASP A CA 1
ATOM 2379 C C . ASP A 1 288 ? -12.131 8.806 -12.623 1.00 72.94 288 ASP A C 1
ATOM 2381 O O . ASP A 1 288 ? -12.641 9.715 -13.278 1.00 72.94 288 ASP A O 1
ATOM 2385 N N . ILE A 1 289 ? -10.919 8.928 -12.070 1.00 71.25 289 ILE A N 1
ATOM 2386 C CA . ILE A 1 289 ? -10.067 10.107 -12.263 1.00 71.25 289 ILE A CA 1
ATOM 2387 C C . ILE A 1 289 ? -9.625 10.174 -13.723 1.00 71.25 289 ILE A C 1
ATOM 2389 O O . ILE A 1 289 ? -9.821 11.210 -14.344 1.00 71.25 289 ILE A O 1
ATOM 2393 N N . ARG A 1 290 ? -9.121 9.074 -14.292 1.00 69.12 290 ARG A N 1
ATOM 2394 C CA . ARG A 1 290 ? -8.662 9.006 -15.687 1.00 69.12 290 ARG A CA 1
ATOM 2395 C C . ARG A 1 290 ? -9.785 9.221 -16.702 1.00 69.12 290 ARG A C 1
ATOM 2397 O O . ARG A 1 290 ? -9.587 9.957 -17.666 1.00 69.12 290 ARG A O 1
ATOM 2404 N N . LYS A 1 291 ? -10.978 8.660 -16.462 1.00 72.25 291 LYS A N 1
ATOM 2405 C CA . LYS A 1 291 ? -12.178 8.912 -17.286 1.00 72.25 291 LYS A CA 1
ATOM 2406 C C . LYS A 1 291 ? -12.522 10.403 -17.348 1.00 72.25 291 LYS A C 1
ATOM 2408 O O . LYS A 1 291 ? -12.909 10.895 -18.406 1.00 72.25 291 LYS A O 1
ATOM 2413 N N . ASN A 1 292 ? -12.350 11.116 -16.234 1.00 70.31 292 ASN A N 1
ATOM 2414 C CA . ASN A 1 292 ? -12.677 12.536 -16.132 1.00 70.31 292 ASN A CA 1
ATOM 2415 C C . ASN A 1 292 ? -11.552 13.462 -16.612 1.00 70.31 292 ASN A C 1
ATOM 2417 O O . ASN A 1 292 ? -11.838 14.467 -17.256 1.00 70.31 292 ASN A O 1
ATOM 2421 N N . THR A 1 293 ? -10.290 13.159 -16.303 1.00 67.94 293 THR A N 1
ATOM 2422 C CA . THR A 1 293 ? -9.159 14.024 -16.663 1.00 67.94 293 THR A CA 1
ATOM 2423 C C . THR A 1 293 ? -8.799 13.912 -18.139 1.00 67.94 293 THR A C 1
ATOM 2425 O O . THR A 1 293 ? -8.277 14.876 -18.694 1.00 67.94 293 THR A O 1
ATOM 2428 N N . LYS A 1 294 ? -9.059 12.756 -18.776 1.00 67.00 294 LYS A N 1
ATOM 2429 C CA . LYS A 1 294 ? -8.645 12.449 -20.159 1.00 67.00 294 LYS A CA 1
ATOM 2430 C C . LYS A 1 294 ? -7.161 12.768 -20.419 1.00 67.00 294 LYS A C 1
ATOM 2432 O O . LYS A 1 294 ? -6.773 13.055 -21.553 1.00 67.00 294 LYS A O 1
ATOM 2437 N N . VAL A 1 295 ? -6.333 12.765 -19.367 1.00 64.75 295 VAL A N 1
ATOM 2438 C CA . VAL A 1 295 ? -4.898 13.052 -19.463 1.00 64.75 295 VAL A CA 1
ATOM 2439 C C . VAL A 1 295 ? -4.270 11.939 -20.289 1.00 64.75 295 VAL A C 1
ATOM 2441 O O . VAL A 1 295 ? -4.456 10.759 -20.001 1.00 64.75 295 VAL A O 1
ATOM 2444 N N . ARG A 1 296 ? -3.574 12.327 -21.360 1.00 64.69 296 ARG A N 1
ATOM 2445 C CA . ARG A 1 296 ? -2.875 11.383 -22.234 1.00 64.69 296 ARG A CA 1
A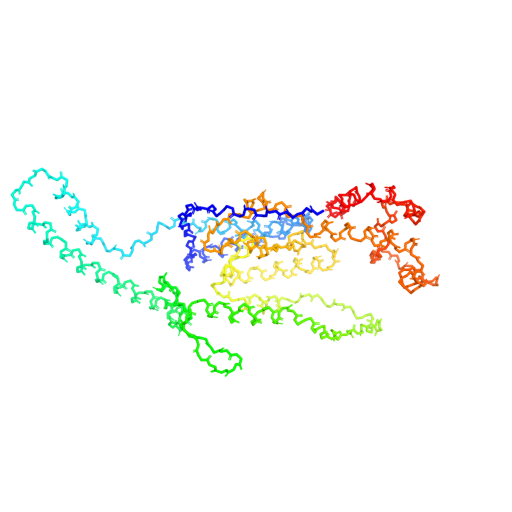TOM 2446 C C . ARG A 1 296 ? -1.701 10.772 -21.482 1.00 64.69 296 ARG A C 1
ATOM 2448 O O . ARG A 1 296 ? -1.018 11.474 -20.739 1.00 64.69 296 ARG A O 1
ATOM 2455 N N . ASP A 1 297 ? -1.471 9.486 -21.712 1.00 70.81 297 ASP A N 1
ATOM 2456 C CA . ASP A 1 297 ? -0.357 8.764 -21.114 1.00 70.81 297 ASP A CA 1
ATOM 2457 C C . ASP A 1 297 ? 0.986 9.424 -21.474 1.00 70.81 297 ASP A C 1
ATOM 2459 O O . ASP A 1 297 ? 1.227 9.808 -22.624 1.00 70.81 297 ASP A O 1
ATOM 2463 N N . ILE A 1 298 ? 1.864 9.567 -20.484 1.00 72.81 298 ILE A N 1
ATOM 2464 C CA . ILE A 1 298 ? 3.168 10.214 -20.645 1.00 72.81 298 ILE A CA 1
ATOM 2465 C C . ILE A 1 298 ? 4.013 9.426 -21.645 1.00 72.81 298 ILE A C 1
ATOM 2467 O O . ILE A 1 298 ? 4.652 10.046 -22.491 1.00 72.81 298 ILE A O 1
ATOM 2471 N N . ALA A 1 299 ? 3.948 8.090 -21.634 1.00 73.75 299 ALA A N 1
ATOM 2472 C CA . ALA A 1 299 ? 4.678 7.271 -22.599 1.00 73.75 299 ALA A CA 1
ATOM 2473 C C . ALA A 1 299 ? 4.239 7.579 -24.042 1.00 73.75 299 ALA A C 1
ATOM 2475 O O . ALA A 1 299 ? 5.080 7.853 -24.898 1.00 73.75 299 ALA A O 1
ATOM 2476 N N . THR A 1 300 ? 2.927 7.677 -24.304 1.00 79.88 300 THR A N 1
ATOM 2477 C CA . THR A 1 300 ? 2.419 8.097 -25.628 1.00 79.88 300 THR A CA 1
ATOM 2478 C C . THR A 1 300 ? 2.880 9.507 -26.006 1.00 79.88 300 THR A C 1
ATOM 2480 O O . THR A 1 300 ? 3.181 9.784 -27.169 1.00 79.88 300 THR A O 1
ATOM 2483 N N . LYS A 1 301 ? 2.984 10.421 -25.031 1.00 79.50 301 LYS A N 1
ATOM 2484 C CA . LYS A 1 301 ? 3.477 11.782 -25.262 1.00 79.50 301 LYS A CA 1
ATOM 2485 C C . LYS A 1 301 ? 4.965 11.791 -25.611 1.00 79.50 301 LYS A C 1
ATOM 2487 O O . LYS A 1 301 ? 5.336 12.504 -26.541 1.00 79.50 301 LYS A O 1
ATOM 2492 N N . VAL A 1 302 ? 5.783 11.009 -24.908 1.00 81.06 302 VAL A N 1
ATOM 2493 C CA . VAL A 1 302 ? 7.221 10.845 -25.171 1.00 81.06 302 VAL A CA 1
ATOM 2494 C C . VAL A 1 302 ? 7.445 10.265 -26.567 1.00 81.06 302 VAL A C 1
ATOM 2496 O O . VAL A 1 302 ? 8.211 10.844 -27.332 1.00 81.06 302 VAL A O 1
ATOM 2499 N N . ARG A 1 303 ? 6.702 9.223 -26.960 1.00 85.62 303 ARG A N 1
ATOM 2500 C CA . ARG A 1 303 ? 6.771 8.639 -28.314 1.00 85.62 303 ARG A CA 1
ATOM 2501 C C . ARG A 1 303 ? 6.435 9.655 -29.407 1.00 85.62 303 ARG A C 1
ATOM 2503 O O . ARG A 1 303 ? 7.203 9.847 -30.349 1.00 85.62 303 ARG A O 1
ATOM 2510 N N . LYS A 1 304 ? 5.347 10.414 -29.233 1.00 85.25 304 LYS A N 1
ATOM 2511 C CA . LYS A 1 304 ? 4.973 11.509 -30.149 1.00 85.25 304 LYS A CA 1
ATOM 2512 C C . LYS A 1 304 ? 6.025 12.625 -30.201 1.00 85.25 304 LYS A C 1
ATOM 2514 O O . LYS A 1 304 ? 6.236 13.226 -31.254 1.00 85.25 304 LYS A O 1
ATOM 2519 N N . LEU A 1 305 ? 6.686 12.926 -29.081 1.00 87.75 305 LEU A N 1
ATOM 2520 C CA . LEU A 1 305 ? 7.779 13.902 -29.029 1.00 87.75 305 LEU A CA 1
ATOM 2521 C C . LEU A 1 305 ? 9.033 13.390 -29.739 1.00 87.75 305 LEU A C 1
ATOM 2523 O O . LEU A 1 305 ? 9.594 14.145 -30.527 1.00 87.75 305 LEU A O 1
ATOM 2527 N N . LYS A 1 306 ? 9.416 12.121 -29.544 1.00 87.50 306 LYS A N 1
ATOM 2528 C CA . LYS A 1 306 ? 10.503 11.459 -30.283 1.00 87.50 306 LYS A CA 1
ATOM 2529 C C . LYS A 1 306 ? 10.267 11.561 -31.792 1.00 87.50 306 LYS A C 1
ATOM 2531 O O . LYS A 1 306 ? 11.133 12.048 -32.513 1.00 87.50 306 LYS A O 1
ATOM 2536 N N . TRP A 1 307 ? 9.060 11.222 -32.249 1.00 89.00 307 TRP A N 1
ATOM 2537 C CA . TRP A 1 307 ? 8.668 11.335 -33.657 1.00 89.00 307 TRP A CA 1
ATOM 2538 C C . TRP A 1 307 ? 8.758 12.775 -34.182 1.00 89.00 307 TRP A C 1
ATOM 2540 O O . TRP A 1 307 ? 9.338 13.049 -35.233 1.00 89.00 307 TRP A O 1
ATOM 2550 N N . LYS A 1 308 ? 8.229 13.749 -33.434 1.00 88.06 308 LYS A N 1
ATOM 2551 C CA . LYS A 1 308 ? 8.310 15.173 -33.802 1.00 88.06 308 LYS A CA 1
ATOM 2552 C C . LYS A 1 308 ? 9.739 15.688 -33.861 1.00 88.06 308 LYS A C 1
ATOM 2554 O O . LYS A 1 308 ? 10.057 16.443 -34.780 1.00 88.06 308 LYS A O 1
ATOM 2559 N N . TRP A 1 309 ? 10.561 15.289 -32.897 1.00 85.31 309 TRP A N 1
ATOM 2560 C CA . TRP A 1 309 ? 11.967 15.654 -32.812 1.00 85.31 309 TRP A CA 1
ATOM 2561 C C . TRP A 1 309 ? 12.748 15.106 -34.002 1.00 85.31 309 TRP A C 1
ATOM 2563 O O . TRP A 1 309 ? 13.441 15.871 -34.661 1.00 85.31 309 TRP A O 1
ATOM 2573 N N . ALA A 1 310 ? 12.529 13.841 -34.366 1.00 86.56 310 ALA A N 1
ATOM 2574 C CA . ALA A 1 310 ? 13.116 13.239 -35.559 1.00 86.56 310 ALA A CA 1
ATOM 2575 C C . ALA A 1 310 ? 12.771 14.030 -36.830 1.00 86.56 310 ALA A C 1
ATOM 2577 O O . ALA A 1 310 ? 13.659 14.429 -37.578 1.00 86.56 310 ALA A O 1
ATOM 2578 N N . GLY A 1 311 ? 11.499 14.390 -37.016 1.00 86.19 311 GLY A N 1
ATOM 2579 C CA . GLY A 1 311 ? 11.103 15.243 -38.135 1.00 86.19 311 GLY A CA 1
ATOM 2580 C C . GLY A 1 311 ? 11.713 16.648 -38.084 1.00 86.19 311 GLY A C 1
ATOM 2581 O O . GLY A 1 311 ? 12.065 17.213 -39.119 1.00 86.19 311 GLY A O 1
ATOM 2582 N N . HIS A 1 312 ? 11.807 17.252 -36.897 1.00 85.50 312 HIS A N 1
ATOM 2583 C CA . HIS A 1 312 ? 12.455 18.553 -36.719 1.00 85.50 312 HIS A CA 1
ATOM 2584 C C . HIS A 1 312 ? 13.935 18.484 -37.102 1.00 85.50 312 HIS A C 1
ATOM 2586 O O . HIS A 1 312 ? 14.394 19.326 -37.868 1.00 85.50 312 HIS A O 1
ATOM 2592 N N . MET A 1 313 ? 14.636 17.442 -36.661 1.00 83.25 313 MET A N 1
ATOM 2593 C CA . MET A 1 313 ? 16.040 17.194 -36.963 1.00 83.25 313 MET A CA 1
ATOM 2594 C C . MET A 1 313 ? 16.282 17.012 -38.468 1.00 83.25 313 MET A C 1
ATOM 2596 O O . MET A 1 313 ? 17.164 17.670 -39.016 1.00 83.25 313 MET A O 1
ATOM 2600 N N . SER A 1 314 ? 15.473 16.206 -39.168 1.00 80.62 314 SER A N 1
ATOM 2601 C CA . SER A 1 314 ? 15.645 15.981 -40.616 1.00 80.62 314 SER A CA 1
ATOM 2602 C C . SER A 1 314 ? 15.390 17.238 -41.465 1.00 80.62 314 SER A C 1
ATOM 2604 O O . SER A 1 314 ? 15.874 17.329 -42.595 1.00 80.62 314 SER A O 1
ATOM 2606 N N . ARG A 1 315 ? 14.626 18.211 -40.944 1.00 83.31 315 ARG A N 1
ATOM 2607 C CA . ARG A 1 315 ? 14.291 19.481 -41.622 1.00 83.31 315 ARG A CA 1
ATOM 2608 C C . ARG A 1 315 ? 15.121 20.675 -41.137 1.00 83.31 315 ARG A C 1
ATOM 2610 O O . ARG A 1 315 ? 15.163 21.702 -41.813 1.00 83.31 315 ARG A O 1
ATOM 2617 N N . GLY A 1 316 ? 15.732 20.571 -39.962 1.00 74.88 316 GLY A N 1
ATOM 2618 C CA . GLY A 1 316 ? 16.482 21.639 -39.314 1.00 74.88 316 GLY A CA 1
ATOM 2619 C C . GLY A 1 316 ? 17.842 21.888 -39.968 1.00 74.88 316 GLY A C 1
ATOM 2620 O O . GLY A 1 316 ? 18.479 20.984 -40.505 1.00 74.88 316 GLY A O 1
ATOM 2621 N N . LYS A 1 317 ? 18.315 23.137 -39.893 1.00 67.25 317 LYS A N 1
ATOM 2622 C CA . LYS A 1 317 ? 19.688 23.527 -40.275 1.00 67.25 317 LYS A CA 1
ATOM 2623 C C . LYS A 1 317 ? 20.700 23.354 -39.129 1.00 67.25 317 LYS A C 1
ATOM 2625 O O . LYS A 1 317 ? 21.858 23.743 -39.277 1.00 67.25 317 LYS A O 1
ATOM 2630 N N . GLU A 1 318 ? 20.277 22.811 -37.987 1.00 64.38 318 GLU A N 1
ATOM 2631 C CA . GLU A 1 318 ? 21.095 22.715 -36.779 1.00 64.38 318 GLU A CA 1
ATOM 2632 C C . GLU A 1 318 ? 22.186 21.645 -36.930 1.00 64.38 318 GLU A C 1
ATOM 2634 O O . GLU A 1 318 ? 21.927 20.441 -36.950 1.00 64.38 318 GLU A O 1
ATOM 2639 N N . LYS A 1 319 ? 23.434 22.103 -37.092 1.00 62.31 319 LYS A N 1
ATOM 2640 C CA . LYS A 1 319 ? 24.561 21.247 -37.488 1.00 62.31 319 LYS A CA 1
ATOM 2641 C C . LYS A 1 319 ? 25.010 20.281 -36.392 1.00 62.31 319 LYS A C 1
ATOM 2643 O O . LYS A 1 319 ? 25.509 19.219 -36.737 1.00 62.31 319 LYS A O 1
ATOM 2648 N N . TRP A 1 320 ? 24.871 20.633 -35.115 1.00 67.69 320 TRP A N 1
ATOM 2649 C CA . TRP A 1 320 ? 25.392 19.832 -34.000 1.00 67.69 320 TRP A CA 1
ATOM 2650 C C . TRP A 1 320 ? 24.433 18.723 -33.575 1.00 67.69 320 TRP A C 1
ATOM 2652 O O . TRP A 1 320 ? 24.831 17.565 -33.605 1.00 67.69 320 TRP A O 1
ATOM 2662 N N . SER A 1 321 ? 23.165 19.047 -33.302 1.00 68.69 321 SER A N 1
ATOM 2663 C CA . SER A 1 321 ? 22.118 18.068 -32.970 1.00 68.69 321 SER A CA 1
ATOM 2664 C C . SER A 1 321 ? 22.044 16.967 -34.023 1.00 68.69 321 SER A C 1
ATOM 2666 O O . SER A 1 321 ? 22.089 15.783 -33.706 1.00 68.69 321 SER A O 1
ATOM 2668 N N . ARG A 1 322 ? 22.056 17.346 -35.307 1.00 70.38 322 ARG A N 1
ATOM 2669 C CA . ARG A 1 322 ? 22.069 16.375 -36.399 1.00 70.38 322 ARG A CA 1
ATOM 2670 C C . ARG A 1 322 ? 23.352 15.541 -36.418 1.00 70.38 322 ARG A C 1
ATOM 2672 O O . ARG A 1 322 ? 23.269 14.326 -36.499 1.00 70.38 322 ARG A O 1
ATOM 2679 N N . LYS A 1 323 ? 24.527 16.171 -36.286 1.00 68.56 323 LYS A N 1
ATOM 2680 C CA . LYS A 1 323 ? 25.817 15.464 -36.284 1.00 68.56 323 LYS A CA 1
ATOM 2681 C C . LYS A 1 323 ? 25.955 14.469 -35.143 1.00 68.56 323 LYS A C 1
ATOM 2683 O O . LYS A 1 323 ? 26.460 13.400 -35.417 1.00 68.56 323 LYS A O 1
ATOM 2688 N N . VAL A 1 324 ? 25.545 14.808 -33.919 1.00 68.81 324 VAL A N 1
ATOM 2689 C CA . VAL A 1 324 ? 25.637 13.921 -32.742 1.00 68.81 324 VAL A CA 1
ATOM 2690 C C . VAL A 1 324 ? 24.702 12.725 -32.894 1.00 68.81 324 VAL A C 1
ATOM 2692 O O . VAL A 1 324 ? 25.082 11.605 -32.579 1.00 68.81 324 VAL A O 1
ATOM 2695 N N . THR A 1 325 ? 23.500 12.948 -33.427 1.00 65.75 325 THR A N 1
ATOM 2696 C CA . THR A 1 325 ? 22.496 11.884 -33.574 1.00 65.75 325 THR A CA 1
ATOM 2697 C C . THR A 1 325 ? 22.752 10.995 -34.799 1.00 65.75 325 THR A C 1
ATOM 2699 O O . THR A 1 325 ? 22.514 9.797 -34.737 1.00 65.75 325 THR A O 1
ATOM 2702 N N . GLU A 1 326 ? 23.270 11.559 -35.900 1.00 64.06 326 GLU A N 1
ATOM 2703 C CA . GLU A 1 326 ? 23.754 10.826 -37.089 1.00 64.06 326 GLU A CA 1
ATOM 2704 C C . GLU A 1 326 ? 25.182 10.276 -36.898 1.00 64.06 326 GLU A C 1
ATOM 2706 O O . GLU A 1 326 ? 25.720 9.635 -37.807 1.00 64.06 326 GLU A O 1
ATOM 2711 N N . TRP A 1 327 ? 25.842 10.570 -35.768 1.00 65.81 327 TRP A N 1
ATOM 2712 C CA . TRP A 1 327 ? 27.225 10.166 -35.543 1.00 65.81 327 TRP A CA 1
ATOM 2713 C C . TRP A 1 327 ? 27.301 8.644 -35.480 1.00 65.81 327 TRP A C 1
ATOM 2715 O O . TRP A 1 327 ? 26.762 8.003 -34.580 1.00 65.81 327 TRP A O 1
ATOM 2725 N N . TYR A 1 328 ? 27.984 8.072 -36.467 1.00 60.84 328 TYR A N 1
ATOM 2726 C CA . TYR A 1 328 ? 28.128 6.638 -36.625 1.00 60.84 328 TYR A CA 1
ATOM 2727 C C . TYR A 1 328 ? 29.613 6.279 -36.734 1.00 60.84 328 TYR A C 1
ATOM 2729 O O . TYR A 1 328 ? 30.265 6.731 -37.685 1.00 60.84 328 TYR A O 1
ATOM 2737 N N . PRO A 1 329 ? 30.177 5.463 -35.823 1.00 61.88 329 PRO A N 1
ATOM 2738 C CA . PRO A 1 329 ? 31.517 4.922 -36.008 1.00 61.88 329 PRO A CA 1
ATOM 2739 C C . PRO A 1 329 ? 31.501 3.959 -37.206 1.00 61.88 329 PRO A C 1
ATOM 2741 O O . PRO A 1 329 ? 31.151 2.788 -37.082 1.00 61.88 329 PRO A O 1
ATOM 2744 N N . ARG A 1 330 ? 31.875 4.458 -38.394 1.00 58.44 330 ARG A N 1
ATOM 2745 C CA . ARG A 1 330 ? 31.866 3.691 -39.661 1.00 58.44 330 ARG A CA 1
ATOM 2746 C C . ARG A 1 330 ? 32.753 2.447 -39.640 1.00 58.44 330 ARG A C 1
ATOM 2748 O O . ARG A 1 330 ? 32.545 1.558 -40.456 1.00 58.44 330 ARG A O 1
ATOM 2755 N N . ASN A 1 331 ? 33.703 2.385 -38.711 1.00 56.97 331 ASN A N 1
ATOM 2756 C CA . ASN A 1 331 ? 34.708 1.328 -38.642 1.00 56.97 331 ASN A CA 1
ATOM 2757 C C . ASN A 1 331 ? 34.347 0.223 -37.627 1.00 56.97 331 ASN A C 1
ATOM 2759 O O . ASN A 1 331 ? 35.112 -0.721 -37.466 1.00 56.97 331 ASN A O 1
ATOM 2763 N N . GLY A 1 332 ? 33.200 0.324 -36.940 1.00 59.50 332 GLY A N 1
ATOM 2764 C CA . GLY A 1 332 ? 32.742 -0.667 -35.965 1.00 59.50 332 GLY A CA 1
ATOM 2765 C C . GLY A 1 332 ? 31.669 -1.592 -36.541 1.00 59.50 332 GLY A C 1
ATOM 2766 O O . GLY A 1 332 ? 30.568 -1.151 -36.871 1.00 59.50 332 GLY A O 1
ATOM 2767 N N . ILE A 1 333 ? 31.959 -2.889 -36.628 1.00 65.38 333 ILE A N 1
ATOM 2768 C CA . ILE A 1 333 ? 30.946 -3.921 -36.887 1.00 65.38 333 ILE A CA 1
ATOM 2769 C C . ILE A 1 333 ? 30.218 -4.195 -35.559 1.00 65.38 333 ILE A C 1
ATOM 2771 O O . ILE A 1 333 ? 30.864 -4.336 -34.521 1.00 65.38 333 ILE A O 1
ATOM 2775 N N . ARG A 1 334 ? 28.876 -4.262 -35.552 1.00 67.31 334 ARG A N 1
ATOM 2776 C CA . ARG A 1 334 ? 28.127 -4.639 -34.333 1.00 67.31 334 ARG A CA 1
ATOM 2777 C C . ARG A 1 334 ? 28.477 -6.088 -33.969 1.00 67.31 334 ARG A C 1
ATOM 2779 O O . ARG A 1 334 ? 28.441 -6.956 -34.842 1.00 67.31 334 ARG A O 1
ATOM 2786 N N . LYS A 1 335 ? 28.779 -6.359 -32.691 1.00 67.56 335 LYS A N 1
ATOM 2787 C CA . LYS A 1 335 ? 28.934 -7.734 -32.183 1.00 67.56 335 LYS A CA 1
ATOM 2788 C C . LYS A 1 335 ? 27.676 -8.544 -32.561 1.00 67.56 335 LYS A C 1
ATOM 2790 O O . LYS A 1 335 ? 26.559 -8.033 -32.452 1.00 67.56 335 LYS A O 1
ATOM 2795 N N . ARG A 1 336 ? 27.853 -9.780 -33.046 1.00 67.69 336 ARG A N 1
ATOM 2796 C CA . ARG A 1 336 ? 26.735 -10.699 -33.335 1.00 67.69 336 ARG A CA 1
ATOM 2797 C C . ARG A 1 336 ? 26.016 -11.034 -32.019 1.00 67.69 336 ARG A C 1
ATOM 2799 O O . ARG A 1 336 ? 26.689 -11.326 -31.038 1.00 67.69 336 ARG A O 1
ATOM 2806 N N . GLY A 1 337 ? 24.682 -10.971 -31.998 1.00 71.75 337 GLY A N 1
ATOM 2807 C CA . GLY A 1 337 ? 23.866 -11.188 -30.794 1.00 71.75 337 GLY A CA 1
ATOM 2808 C C . GLY A 1 337 ? 22.724 -10.175 -30.682 1.00 71.75 337 GLY A C 1
ATOM 2809 O O . GLY A 1 337 ? 22.112 -9.835 -31.694 1.00 71.75 337 GLY A O 1
ATOM 2810 N N . ARG A 1 338 ? 22.467 -9.669 -29.468 1.00 60.00 338 ARG A N 1
ATOM 2811 C CA . ARG A 1 338 ? 21.419 -8.683 -29.143 1.00 60.00 338 ARG A CA 1
ATOM 2812 C C . ARG A 1 338 ? 22.025 -7.293 -28.877 1.00 60.00 338 ARG A C 1
ATOM 2814 O O . ARG A 1 338 ? 22.149 -6.874 -27.730 1.00 60.00 338 ARG A O 1
ATOM 2821 N N . PRO A 1 339 ? 22.483 -6.561 -29.905 1.00 74.81 339 PRO A N 1
ATOM 2822 C CA . PRO A 1 339 ? 23.046 -5.235 -29.696 1.00 74.81 339 PRO A CA 1
ATOM 2823 C C . PRO A 1 339 ? 21.971 -4.259 -29.187 1.00 74.81 339 PRO A C 1
ATOM 2825 O O . PRO A 1 339 ? 20.840 -4.280 -29.667 1.00 74.81 339 PRO A O 1
ATOM 2828 N N . ARG A 1 340 ? 22.341 -3.358 -28.263 1.00 68.19 340 ARG A N 1
ATOM 2829 C CA . ARG A 1 340 ? 21.443 -2.317 -27.719 1.00 68.19 340 ARG A CA 1
ATOM 2830 C C . ARG A 1 340 ? 20.763 -1.523 -28.837 1.00 68.19 340 ARG A C 1
ATOM 2832 O O . ARG A 1 340 ? 21.460 -1.075 -29.748 1.00 68.19 340 ARG A O 1
ATOM 2839 N N . GLN A 1 341 ? 19.447 -1.323 -28.755 1.00 73.88 341 GLN A N 1
ATOM 2840 C CA . GLN A 1 341 ? 18.695 -0.531 -29.733 1.00 73.88 341 GLN A CA 1
ATOM 2841 C C . GLN A 1 341 ? 19.210 0.909 -29.785 1.00 73.88 341 GLN A C 1
ATOM 2843 O O . GLN A 1 341 ? 19.448 1.552 -28.759 1.00 73.88 341 GLN A O 1
ATOM 2848 N N . ARG A 1 342 ? 19.402 1.418 -31.000 1.00 76.94 342 ARG A N 1
ATOM 2849 C CA . ARG A 1 342 ? 19.741 2.819 -31.236 1.00 76.94 342 ARG A CA 1
ATOM 2850 C C . ARG A 1 342 ? 18.485 3.657 -31.230 1.00 76.94 342 ARG A C 1
ATOM 2852 O O . ARG A 1 342 ? 17.397 3.197 -31.558 1.00 76.94 342 ARG A O 1
ATOM 2859 N N . TRP A 1 343 ? 18.669 4.941 -30.957 1.00 80.94 343 TRP A N 1
ATOM 2860 C CA . TRP A 1 343 ? 17.581 5.905 -31.006 1.00 80.94 343 TRP A CA 1
ATOM 2861 C C . TRP A 1 343 ? 16.830 5.904 -32.357 1.00 80.94 343 TRP A C 1
ATOM 2863 O O . TRP A 1 343 ? 15.607 6.063 -32.359 1.00 80.94 343 TRP A O 1
ATOM 2873 N N . GLU A 1 344 ? 17.540 5.682 -33.472 1.00 82.81 344 GLU A N 1
ATOM 2874 C CA . GLU A 1 344 ? 16.972 5.632 -34.828 1.00 82.81 344 GLU A CA 1
ATOM 2875 C C . GLU A 1 344 ? 16.318 4.294 -35.211 1.00 82.81 344 GLU A C 1
ATOM 2877 O O . GLU A 1 344 ? 15.542 4.277 -36.165 1.00 82.81 344 GLU A O 1
ATOM 2882 N N . ASP A 1 345 ? 16.600 3.195 -34.498 1.00 85.25 345 ASP A N 1
ATOM 2883 C CA . ASP A 1 345 ? 16.201 1.843 -34.920 1.00 85.25 345 ASP A CA 1
ATOM 2884 C C . ASP A 1 345 ? 14.662 1.740 -35.032 1.00 85.25 345 ASP A C 1
ATOM 2886 O O . ASP A 1 345 ? 14.153 1.293 -36.060 1.00 85.25 345 ASP A O 1
ATOM 2890 N N . ASP A 1 346 ? 13.910 2.279 -34.064 1.00 86.56 346 ASP A N 1
ATOM 2891 C CA . ASP A 1 346 ? 12.435 2.328 -34.100 1.00 86.56 346 ASP A CA 1
ATOM 2892 C C . ASP A 1 346 ? 11.899 3.159 -35.281 1.00 86.56 346 ASP A C 1
ATOM 2894 O O . ASP A 1 346 ? 10.853 2.857 -35.855 1.00 86.56 346 ASP A O 1
ATOM 2898 N N . LEU A 1 347 ? 12.608 4.233 -35.655 1.00 86.69 347 LEU A N 1
ATOM 2899 C CA . LEU A 1 347 ? 12.212 5.099 -36.772 1.00 86.69 347 LEU A CA 1
ATOM 2900 C C . LEU A 1 347 ? 12.408 4.376 -38.106 1.00 86.69 347 LEU A C 1
ATOM 2902 O O . LEU A 1 347 ? 11.565 4.485 -38.996 1.00 86.69 347 LEU A O 1
ATOM 2906 N N . VAL A 1 348 ? 13.507 3.629 -38.229 1.00 85.62 348 VAL A N 1
ATOM 2907 C CA . VAL A 1 348 ? 13.824 2.809 -39.403 1.00 85.62 348 VAL A CA 1
ATOM 2908 C C . VAL A 1 348 ? 12.868 1.625 -39.515 1.00 85.62 348 VAL A C 1
ATOM 2910 O O . VAL A 1 348 ? 12.401 1.334 -40.614 1.00 85.62 348 VAL A O 1
ATOM 2913 N N . LYS A 1 349 ? 12.543 0.962 -38.401 1.00 87.12 349 LYS A N 1
ATOM 2914 C CA . LYS A 1 349 ? 11.623 -0.184 -38.378 1.00 87.12 349 LYS A CA 1
ATOM 2915 C C . LYS A 1 349 ? 10.204 0.234 -38.789 1.00 87.12 349 LYS A C 1
ATOM 2917 O O . LYS A 1 349 ? 9.566 -0.478 -39.557 1.00 87.12 349 LYS A O 1
ATOM 2922 N N . PHE A 1 350 ? 9.755 1.426 -38.381 1.00 87.88 350 PHE A N 1
ATOM 2923 C CA . PHE A 1 350 ? 8.420 1.933 -38.713 1.00 87.88 350 PHE A CA 1
ATOM 2924 C C . PHE A 1 350 ? 8.310 2.646 -40.076 1.00 87.88 350 PHE A C 1
ATOM 2926 O O . PHE A 1 350 ? 7.382 2.379 -40.835 1.00 87.88 350 PHE A O 1
ATOM 2933 N N . ALA A 1 351 ? 9.223 3.570 -40.407 1.00 85.12 351 ALA A N 1
ATOM 2934 C CA . ALA A 1 351 ? 9.160 4.388 -41.633 1.00 85.12 351 ALA A CA 1
ATOM 2935 C C . ALA A 1 351 ? 10.202 4.017 -42.703 1.00 85.12 351 ALA A C 1
ATOM 2937 O O . ALA A 1 351 ? 10.318 4.696 -43.730 1.00 85.12 351 ALA A O 1
ATOM 2938 N N . GLY A 1 352 ? 10.946 2.934 -42.484 1.00 85.12 352 GLY A N 1
ATOM 2939 C CA . GLY A 1 352 ? 11.947 2.411 -43.404 1.00 85.12 352 GLY A CA 1
ATOM 2940 C C . GLY A 1 352 ? 13.297 3.129 -43.333 1.00 85.12 352 GLY A C 1
ATOM 2941 O O . GLY A 1 352 ? 13.467 4.182 -42.719 1.00 85.12 352 GLY A O 1
ATOM 2942 N N . VAL A 1 353 ? 14.284 2.581 -44.045 1.00 81.19 353 VAL A N 1
ATOM 2943 C CA . VAL A 1 353 ? 15.666 3.109 -44.104 1.00 81.19 353 VAL A CA 1
ATOM 2944 C C . VAL A 1 353 ? 15.709 4.562 -44.602 1.00 81.19 353 VAL A C 1
ATOM 2946 O O . VAL A 1 353 ? 16.578 5.345 -44.227 1.00 81.19 353 VAL A O 1
ATOM 2949 N N . THR A 1 354 ? 14.729 4.961 -45.416 1.00 83.38 354 THR A N 1
ATOM 2950 C CA . THR A 1 354 ? 14.583 6.328 -45.926 1.00 83.38 354 THR A CA 1
ATOM 2951 C C . THR A 1 354 ? 13.618 7.188 -45.111 1.00 83.38 354 THR A C 1
ATOM 2953 O O . THR A 1 354 ? 13.064 8.146 -45.657 1.00 83.38 354 THR A O 1
ATOM 2956 N N . TRP A 1 355 ? 13.425 6.909 -43.818 1.00 86.06 355 TRP A N 1
ATOM 2957 C CA . TRP A 1 355 ? 12.550 7.697 -42.939 1.00 86.06 355 TRP A CA 1
ATOM 2958 C C . TRP A 1 355 ? 12.873 9.200 -42.983 1.00 86.06 355 TRP A C 1
ATOM 2960 O O . TRP A 1 355 ? 11.967 10.024 -42.974 1.00 86.06 355 TRP A O 1
ATOM 2970 N N . ASN A 1 356 ? 14.147 9.572 -43.161 1.00 83.44 356 ASN A N 1
ATOM 2971 C CA . ASN A 1 356 ? 14.590 10.958 -43.344 1.00 83.44 356 ASN A CA 1
ATOM 2972 C C . ASN A 1 356 ? 13.936 11.673 -44.543 1.00 83.44 356 ASN A C 1
ATOM 2974 O O . ASN A 1 356 ? 13.778 12.893 -44.522 1.00 83.44 356 ASN A O 1
ATOM 2978 N N . ARG A 1 357 ? 13.570 10.946 -45.609 1.00 83.81 357 ARG A N 1
ATOM 2979 C CA . ARG A 1 357 ? 12.854 11.503 -46.773 1.00 83.81 357 ARG A CA 1
ATOM 2980 C C . ARG A 1 357 ? 11.382 11.726 -46.448 1.00 83.81 357 ARG A C 1
ATOM 2982 O O . ARG A 1 357 ? 10.868 12.800 -46.738 1.00 83.81 357 ARG A O 1
ATOM 2989 N N . VAL A 1 358 ? 10.752 10.760 -45.781 1.00 85.31 358 VAL A N 1
ATOM 2990 C CA . VAL A 1 358 ? 9.368 10.866 -45.285 1.00 85.31 358 VAL A CA 1
ATOM 2991 C C . VAL A 1 358 ? 9.253 12.017 -44.281 1.00 85.31 358 VAL A C 1
ATOM 2993 O O . VAL A 1 358 ? 8.328 12.818 -44.339 1.00 85.31 358 VAL A O 1
ATOM 2996 N N . ALA A 1 359 ? 10.263 12.181 -43.428 1.00 85.69 359 ALA A N 1
ATOM 2997 C CA . ALA A 1 359 ? 10.376 13.264 -42.464 1.00 85.69 359 ALA A CA 1
ATOM 2998 C C . ALA A 1 359 ? 10.519 14.653 -43.099 1.00 85.69 359 ALA A C 1
ATOM 3000 O O . ALA A 1 359 ? 10.248 15.650 -42.428 1.00 85.69 359 ALA A O 1
ATOM 3001 N N . LYS A 1 360 ? 10.917 14.779 -44.371 1.00 84.56 360 LYS A N 1
ATOM 3002 C CA . LYS A 1 360 ? 10.931 16.089 -45.047 1.00 84.56 360 LYS A CA 1
ATOM 3003 C C . LYS A 1 360 ? 9.524 16.583 -45.363 1.00 84.56 360 LYS A C 1
ATOM 3005 O O . LYS A 1 360 ? 9.288 17.787 -45.259 1.00 84.56 360 LYS A O 1
ATOM 3010 N N . ASP A 1 361 ? 8.597 15.680 -45.672 1.00 88.19 361 ASP A N 1
ATOM 3011 C CA . ASP A 1 361 ? 7.190 16.032 -45.829 1.00 88.19 361 ASP A CA 1
ATOM 3012 C C . ASP A 1 361 ? 6.542 16.216 -44.451 1.00 88.19 361 ASP A C 1
ATOM 3014 O O . ASP A 1 361 ? 6.331 15.280 -43.680 1.00 88.19 361 ASP A O 1
ATOM 3018 N N . ARG A 1 362 ? 6.223 17.468 -44.115 1.00 85.38 362 ARG A N 1
ATOM 3019 C CA . ARG A 1 362 ? 5.638 17.817 -42.817 1.00 85.38 362 ARG A CA 1
ATOM 3020 C C . ARG A 1 362 ? 4.237 17.233 -42.631 1.00 85.38 362 ARG A C 1
ATOM 3022 O O . ARG A 1 362 ? 3.865 16.960 -41.488 1.00 85.38 362 ARG A O 1
ATOM 3029 N N . ASN A 1 363 ? 3.467 17.085 -43.707 1.00 86.81 363 ASN A N 1
ATOM 3030 C CA . ASN A 1 363 ? 2.087 16.618 -43.639 1.00 86.81 363 ASN A CA 1
ATOM 3031 C C . ASN A 1 363 ? 2.053 15.105 -43.455 1.00 86.81 363 ASN A C 1
ATOM 3033 O O . ASN A 1 363 ? 1.406 14.628 -42.522 1.00 86.81 363 ASN A O 1
ATOM 3037 N N . GLU A 1 364 ? 2.828 14.376 -44.258 1.00 85.88 364 GLU A N 1
ATOM 3038 C CA . GLU A 1 364 ? 2.914 12.920 -44.141 1.00 85.88 364 GLU A CA 1
ATOM 3039 C C . GLU A 1 364 ? 3.561 12.504 -42.813 1.00 85.88 364 GLU A C 1
ATOM 3041 O O . GLU A 1 364 ? 3.036 11.650 -42.097 1.00 85.88 364 GLU A O 1
ATOM 3046 N N . TRP A 1 365 ? 4.613 13.206 -42.377 1.00 89.88 365 TRP A N 1
ATOM 3047 C CA . TRP A 1 365 ? 5.226 12.955 -41.071 1.00 89.88 365 TRP A CA 1
ATOM 3048 C C . TRP A 1 365 ? 4.263 13.191 -39.901 1.00 89.88 365 TRP A C 1
ATOM 3050 O O . TRP A 1 365 ? 4.282 12.461 -38.912 1.00 89.88 365 TRP A O 1
ATOM 3060 N N . LYS A 1 366 ? 3.399 14.210 -39.992 1.00 88.19 366 LYS A N 1
ATOM 3061 C CA . LYS A 1 366 ? 2.390 14.491 -38.960 1.00 88.19 366 LYS A CA 1
ATOM 3062 C C . LYS A 1 366 ? 1.261 13.459 -38.973 1.00 88.19 366 LYS A C 1
ATOM 3064 O O . LYS A 1 366 ? 0.772 13.106 -37.905 1.00 88.19 366 LYS A O 1
ATOM 3069 N N . ARG A 1 367 ? 0.859 12.970 -40.149 1.00 91.25 367 ARG A N 1
ATOM 3070 C CA . ARG A 1 367 ? -0.162 11.923 -40.294 1.00 91.25 367 ARG A CA 1
ATOM 3071 C C . ARG A 1 367 ? 0.274 10.619 -39.623 1.00 91.25 367 ARG A C 1
ATOM 3073 O O . ARG A 1 367 ? -0.524 9.990 -38.938 1.00 91.25 367 ARG A O 1
ATOM 3080 N N . LEU A 1 368 ? 1.547 10.260 -39.767 1.00 89.25 368 LEU A N 1
ATOM 3081 C CA . LEU A 1 368 ? 2.127 9.047 -39.192 1.00 89.25 368 LEU A CA 1
ATOM 3082 C C . LEU A 1 368 ? 2.414 9.138 -37.681 1.00 89.25 368 LEU A C 1
ATOM 3084 O O . LEU A 1 368 ? 2.745 8.130 -37.070 1.00 89.25 368 LEU A O 1
ATOM 3088 N N . GLU A 1 369 ? 2.254 10.310 -37.055 1.00 88.94 369 GLU A N 1
ATOM 3089 C CA . GLU A 1 369 ? 2.555 10.518 -35.629 1.00 88.94 369 GLU A CA 1
ATOM 3090 C C . GLU A 1 369 ? 1.738 9.602 -34.704 1.00 88.94 369 GLU A C 1
ATOM 3092 O O . GLU A 1 369 ? 2.266 9.090 -33.716 1.00 88.94 369 GLU A O 1
ATOM 3097 N N . GLU A 1 370 ? 0.442 9.433 -34.980 1.00 85.56 370 GLU A N 1
ATOM 3098 C CA . GLU A 1 370 ? -0.417 8.578 -34.150 1.00 85.56 370 GLU A CA 1
ATOM 3099 C C . GLU A 1 370 ? -0.128 7.103 -34.406 1.00 85.56 370 GLU A C 1
ATOM 3101 O O . GLU A 1 370 ? 0.074 6.358 -33.453 1.00 85.56 370 GLU A O 1
ATOM 3106 N N . ALA A 1 371 ? 0.031 6.729 -35.677 1.00 88.19 371 ALA A N 1
ATOM 3107 C CA . ALA A 1 371 ? 0.376 5.372 -36.075 1.00 88.19 371 ALA A CA 1
ATOM 3108 C C . ALA A 1 371 ? 1.725 4.912 -35.493 1.00 88.19 371 ALA A C 1
ATOM 3110 O O . ALA A 1 371 ? 1.811 3.789 -35.017 1.00 88.19 371 ALA A O 1
ATOM 3111 N N . PHE A 1 372 ? 2.747 5.775 -35.457 1.00 87.25 372 PHE A N 1
ATOM 3112 C CA . PHE A 1 372 ? 4.040 5.460 -34.838 1.00 87.25 372 PHE A CA 1
ATOM 3113 C C . PHE A 1 372 ? 3.907 5.231 -33.331 1.00 87.25 372 PHE A C 1
ATOM 3115 O O . PHE A 1 372 ? 4.454 4.273 -32.788 1.00 87.25 372 PHE A O 1
ATOM 3122 N N . ALA A 1 373 ? 3.171 6.109 -32.642 1.00 84.94 373 ALA A N 1
ATOM 3123 C CA . ALA A 1 373 ? 2.983 5.981 -31.206 1.00 84.94 373 ALA A CA 1
ATOM 3124 C C . ALA A 1 373 ? 2.235 4.686 -30.859 1.00 84.94 373 ALA A C 1
ATOM 3126 O O . ALA A 1 373 ? 2.647 4.000 -29.925 1.00 84.94 373 ALA A O 1
ATOM 3127 N N . ASP A 1 374 ? 1.183 4.349 -31.603 1.00 84.00 374 ASP A N 1
ATOM 3128 C CA . ASP A 1 374 ? 0.383 3.144 -31.377 1.00 84.00 374 ASP A CA 1
ATOM 3129 C C . ASP A 1 374 ? 1.146 1.872 -31.772 1.00 84.00 374 ASP A C 1
ATOM 3131 O O . ASP A 1 374 ? 1.113 0.894 -31.027 1.00 84.00 374 ASP A O 1
ATOM 3135 N N . TRP A 1 375 ? 1.903 1.908 -32.875 1.00 87.12 375 TRP A N 1
ATOM 3136 C CA . TRP A 1 375 ? 2.773 0.812 -33.309 1.00 87.12 375 TRP A CA 1
ATOM 3137 C C . TRP A 1 375 ? 3.854 0.501 -32.279 1.00 87.12 375 TRP A C 1
ATOM 3139 O O . TRP A 1 375 ? 3.967 -0.647 -31.874 1.00 87.12 375 TRP A O 1
ATOM 3149 N N . GLN A 1 376 ? 4.572 1.508 -31.773 1.00 80.00 376 GLN A N 1
ATOM 3150 C CA . GLN A 1 376 ? 5.589 1.285 -30.742 1.00 80.00 376 GLN A CA 1
ATOM 3151 C C . GLN A 1 376 ? 4.953 0.747 -29.453 1.00 80.00 376 GLN A C 1
ATOM 3153 O O . GLN A 1 376 ? 5.494 -0.136 -28.807 1.00 80.00 376 GLN A O 1
ATOM 3158 N N . SER A 1 377 ? 3.742 1.211 -29.126 1.00 75.81 377 SER A N 1
ATOM 3159 C CA . SER A 1 377 ? 2.948 0.645 -28.032 1.00 75.81 377 SER A CA 1
ATOM 3160 C C . SER A 1 377 ? 2.604 -0.832 -28.232 1.00 75.81 377 SER A C 1
ATOM 3162 O O . SER A 1 377 ? 2.498 -1.555 -27.249 1.00 75.81 377 SER A O 1
ATOM 3164 N N . ALA A 1 378 ? 2.341 -1.265 -29.464 1.00 73.75 378 ALA A N 1
ATOM 3165 C CA . ALA A 1 378 ? 2.027 -2.652 -29.783 1.00 73.75 378 ALA A CA 1
ATOM 3166 C C . ALA A 1 378 ? 3.294 -3.510 -29.858 1.00 73.75 378 ALA A C 1
ATOM 3168 O O . ALA A 1 378 ? 3.281 -4.642 -29.401 1.00 73.75 378 ALA A O 1
ATOM 3169 N N . GLU A 1 379 ? 4.391 -2.968 -30.373 1.00 69.44 379 GLU A N 1
ATOM 3170 C CA . GLU A 1 379 ? 5.677 -3.650 -30.472 1.00 69.44 379 GLU A CA 1
ATOM 3171 C C . GLU A 1 379 ? 6.305 -3.896 -29.098 1.00 69.44 379 GLU A C 1
ATOM 3173 O O . GLU A 1 379 ? 6.706 -5.020 -28.814 1.00 69.44 379 GLU A O 1
ATOM 3178 N N . ASP A 1 380 ? 6.211 -2.922 -28.186 1.00 61.72 380 ASP A N 1
ATOM 3179 C CA . ASP A 1 380 ? 6.526 -3.099 -26.761 1.00 61.72 380 ASP A CA 1
ATOM 3180 C C . ASP A 1 380 ? 5.670 -4.204 -26.093 1.00 61.72 380 ASP A C 1
ATOM 3182 O O . ASP A 1 380 ? 5.995 -4.652 -24.998 1.00 61.72 380 ASP A O 1
ATOM 3186 N N . ASN A 1 381 ? 4.565 -4.635 -26.719 1.00 54.56 381 ASN A N 1
ATOM 3187 C CA . ASN A 1 381 ? 3.722 -5.747 -26.262 1.00 54.56 381 ASN A CA 1
ATOM 3188 C C . ASN A 1 381 ? 3.920 -7.051 -27.069 1.00 54.56 381 ASN A C 1
ATOM 3190 O O . ASN A 1 381 ? 3.463 -8.095 -26.611 1.00 54.56 381 ASN A O 1
ATOM 3194 N N . VAL A 1 382 ? 4.536 -7.007 -28.260 1.00 50.38 382 VAL A N 1
ATOM 3195 C CA . VAL A 1 382 ? 4.661 -8.142 -29.203 1.00 50.38 382 VAL A CA 1
ATOM 3196 C C . VAL A 1 382 ? 6.088 -8.683 -29.278 1.00 50.38 382 VAL A C 1
ATOM 3198 O O . VAL A 1 382 ? 6.237 -9.893 -29.383 1.00 50.38 382 VAL A O 1
ATOM 3201 N N . ASP A 1 383 ? 7.129 -7.859 -29.107 1.00 39.34 383 ASP A N 1
ATOM 3202 C CA . ASP A 1 383 ? 8.528 -8.319 -28.959 1.00 39.34 383 ASP A CA 1
ATOM 3203 C C . ASP A 1 383 ? 8.760 -9.080 -27.615 1.00 39.34 383 ASP A C 1
ATOM 3205 O O . ASP A 1 383 ? 9.897 -9.334 -27.214 1.00 39.34 383 ASP A O 1
ATOM 3209 N N . PHE A 1 384 ? 7.672 -9.452 -26.923 1.00 41.94 384 PHE A N 1
ATOM 3210 C CA . PHE A 1 384 ? 7.601 -10.175 -25.647 1.00 41.94 384 PHE A CA 1
ATOM 3211 C C . PHE A 1 384 ? 6.622 -11.376 -25.668 1.00 41.94 384 PHE A C 1
ATOM 3213 O O . PHE A 1 384 ? 6.280 -11.895 -24.603 1.00 41.94 384 PHE A O 1
ATOM 3220 N N . ILE A 1 385 ? 6.155 -11.804 -26.851 1.00 30.14 385 ILE A N 1
ATOM 3221 C CA . ILE A 1 385 ? 5.580 -13.146 -27.091 1.00 30.14 385 ILE A CA 1
ATOM 3222 C C . ILE A 1 385 ? 6.672 -13.993 -27.736 1.00 30.14 385 ILE A C 1
ATOM 3224 O O . ILE A 1 385 ? 6.831 -15.159 -27.312 1.00 30.14 385 ILE A O 1
#

Secondary structure (DSSP, 8-state):
------------PPPPP----PPPPHHHHHHHHHHHHHHHHTHHHHSTT--HHHHHHHHHHHHHHHHHHH--------SS-HHHHHHHHHHHHHHH----TTHHHHHHHHHHHHHHHHHHHHHHHHHHHHHHHHHHHS-SHHHHHHH-SSPPP---EE-TTS-EE-SHHHHHHHHHHHHHHHHH------------------PPPPPPHHHHHHHHHHSPTTPPP-TT---HHHHHHTHHHHHHHHHHHHHHHHHHT---HHHH-----HHHHHHTT--GGG---HHHHHHHH-PPPHHHHHHHHHHHHHHHHHH---HHHHHHHS---TTPPPPSS-PPPPTTHHHHHHH-TTHHHHTT-HHHHHHHHHHHHHHHHHHHHHTT-

Sequence (385 aa):
MVRADLTLRHIKTQRPRRHFVGKLSIQNLKEAANKLTERFADFEKETKNLDIQQKYDWFETSIKLAKSTCTNKEKKKSYLSIKTKNLLEARKQVISSRDTENRRKRISELSKDIKQSMRRDRKQNRRKKIEEQIIRTGGTKKAYKELSESKDWVTKVRNEKGIEQNRRSDIKDIATSYYKQLYENTQEEPGEVIVLNDDEDESIPYILQREVEVALQSQSKDKAPGPDGIENEILLMAKNVLLPVITKLFNEIFANEVIPIQWTQSNIHSMERSMMGIRKKDRVRLEDIRKNTKVRDIATKVRKLKWKWAGHMSRGKEKWSRKVTEWYPRNGIRKRGRPRQRWEDDLVKFAGVTWNRVAKDRNEWKRLEEAFADWQSAEDNVDFI

Foldseek 3Di:
DDDPPPPLPPPPPDFPDDPDPDDQDPVLLLQLLVQLLVVLVCLCVVCVPPDLQRSVVCVLVSSVVSNVVSDDPPDDPDLADPVLVVLVVVLVVLVPDPDDPCSVVSNVVSVVVNVVSVVVSLVVVLVVLQVVCCVVPVDRPVSVVVVDPDDDDDQWDAAPVRDIDRDPVVVVVRVCVVVCVVVVPPPVPVPPPPPPPPPDPDDDDQDDLVNVLVVLVPDDAPDQDDVSRRHSSSCNSNVVSVSVSVSVSVRVCVVVVPDHPVVVDDDDCPVLCVVSVHDVSSVDDVVVSCVVSVDDDVLLVVLLVLLVVLLCLLQDPDPPVVCVLVPDPPPDDDDPDDDDDHSCNLQCVQCNPVSSVCSPPPVSSVVCSNVSSVVVVVCVVVVND

pLDDT: mean 75.31, std 15.0, range [26.3, 95.31]

Organism: NCBI:txid213953

Radius of gyration: 30.64 Å; chains: 1; bounding box: 84×66×81 Å